Protein AF-A0A267MHF3-F1 (afdb_monomer_lite)

Foldseek 3Di:
DDDDDDDDDDDDDDDPDPDDDDDDDDDDDPQPPQPDDPVCLLPDDDDDDPLLAADDDDDDPCCLVPVPPCLQDQDPSSLSVSLNPLVNVLVVDDQDPVRLCNLVSLLVNLVSCLLVVVLSSNLNSLVCSLPDDQQTFHHWDQDPNDTDTHRCHVHPSSLQSLLSNLQSCLSSPNLVVSVVSVVVDDPQPPQARQLVSLLSNLLSCVSNVNNVSSLVSLVCSLQLVSHVPRQLLVSLLSLLSQLLSCLQVLNLVSLCVSLVVLVVCHLQHPDCSNPPPVCCDDDDSVLQSSLQSNLSNQLSVLSNVQSVCVVVVLFQAQAQFAFDKFKDWGQARSRWIKIKIFGDDPSGTQWIAIDTDPDSSSALSNLRHPQGVVCRVVVGSSDDGRPPHSSNNSSRSSGSSVRSSVRHD

Radius of gyration: 23.29 Å; chains: 1; bounding box: 78×60×59 Å

Secondary structure (DSSP, 8-state):
--------------------------S-------SS-HHHHHTS--PPPGGG-------SHHHHT--S-STT--SHHHHHHHHHHHHHHHHT--SSSS-TTHHHHHHHHHHHHHHHT-HHHHHHHHHHHHT--TTSEEEEEEETTEEEEEE-TT-HHHHHHHHHHHHHHHHTT-HHHHHHHHHHS-TTTSS---HHHHHHHHHHHHHHT-HHHHHHHHHHHH-GGGGTTS-THHHHHHHHHHHHHHHHHT-HHHHHHHHHHHHHH-TT---TTTS-HHHHSTTHHHHHHHHHHHHHHHHHHHHHHHHHHHHTT----SSSBPSEEEEEEEE-GGG-EEEEEEEEETTEEEEEEEEESS--IIIIIHHHHHHHHHHHHHTSS--PPPTT-HHHHHHHHHHHHHHHHHHB-

pLDDT: mean 81.65, std 19.68, range [23.03, 98.81]

InterPro domains:
  IPR007329 FMN-binding [PF04205] (337-404)
  IPR007329 FMN-binding [SM00900] (332-407)

Sequence (409 aa):
MFNKKLNLAILICIIAIGMLTGCSTNENASQEVAELTFEEWANQELVWPEWAEPIQVEINEETRKGPTSVRKTFDIETARENIAKIRYLVENSEDTDEYPYHNIWKSNLGNGLLKLGENHLAYHYLNEIVNLSPDANYGTEKVDGKRVIEPIGETLAQKIAHGRMLKAIAKAGYGDEVMSRYEEYDYETNGEVFSWQLTSAAWAMGLIGEEEEAYKLFEYGISPENFNDLKPWQASSNVLAASSYAYAKGDYDKVFDFTEKLILEGIDSTNPAYFLDNDLKSGRKAKYFNRHWKSCYQLAEGFRELATKAKNGEIATFTDLKDGVYTSSNTGYMLTPIDVTVTVKDGKVIDIKATQEEPREDRSGTALESLPPRIVEAQSLDVDVISSATISSESIKMGVAKALLQAKK

Structure (mmCIF, N/CA/C/O backbone):
data_AF-A0A267MHF3-F1
#
_entry.id   AF-A0A267MHF3-F1
#
loop_
_atom_site.group_PDB
_atom_site.id
_atom_site.type_symbol
_atom_site.label_atom_id
_atom_site.label_alt_id
_atom_site.label_comp_id
_atom_site.label_asym_id
_atom_site.label_entity_id
_atom_site.label_seq_id
_atom_site.pdbx_PDB_ins_code
_atom_site.Cartn_x
_atom_site.Cartn_y
_atom_site.Cartn_z
_atom_site.occupancy
_atom_site.B_iso_or_equiv
_atom_site.auth_seq_id
_atom_site.auth_comp_id
_atom_site.auth_asym_id
_atom_site.auth_atom_id
_atom_site.pdbx_PDB_model_num
ATOM 1 N N . MET A 1 1 ? -55.450 -20.402 -29.317 1.00 30.12 1 MET A N 1
ATOM 2 C CA . MET A 1 1 ? -55.246 -21.781 -29.822 1.00 30.12 1 MET A CA 1
ATOM 3 C C . MET A 1 1 ? -53.748 -22.062 -29.744 1.00 30.12 1 MET A C 1
ATOM 5 O O . MET A 1 1 ? -53.019 -21.503 -30.538 1.00 30.12 1 MET A O 1
ATOM 9 N N . PHE A 1 2 ? -53.203 -22.502 -28.609 1.00 26.27 2 PHE A N 1
ATOM 10 C CA . PHE A 1 2 ? -53.031 -23.894 -28.154 1.00 26.27 2 PHE A CA 1
ATOM 11 C C . PHE A 1 2 ? -52.318 -24.852 -29.135 1.00 26.27 2 PHE A C 1
ATOM 13 O O . PHE A 1 2 ? -52.888 -25.181 -30.170 1.00 26.27 2 PHE A O 1
ATOM 20 N N . ASN A 1 3 ? -51.194 -25.410 -28.634 1.00 30.84 3 ASN A N 1
ATOM 21 C CA . ASN A 1 3 ? -50.566 -26.726 -28.906 1.00 30.84 3 ASN A CA 1
ATOM 22 C C . ASN A 1 3 ? -49.685 -26.880 -30.176 1.00 30.84 3 ASN A C 1
ATOM 24 O O . ASN A 1 3 ? -50.096 -26.460 -31.242 1.00 30.84 3 ASN A O 1
ATOM 28 N N . LYS A 1 4 ? -48.520 -27.565 -30.188 1.00 31.50 4 LYS A N 1
ATOM 29 C CA . LYS A 1 4 ? -47.735 -28.332 -29.182 1.00 31.50 4 LYS A CA 1
ATOM 30 C C . LYS A 1 4 ? -46.445 -28.901 -29.844 1.00 31.50 4 LYS A C 1
ATOM 32 O O . LYS A 1 4 ? -46.484 -29.161 -31.040 1.00 31.50 4 LYS A O 1
ATOM 37 N N . LYS A 1 5 ? -45.457 -29.284 -29.005 1.00 30.44 5 LYS A N 1
ATOM 38 C CA . LYS A 1 5 ? -44.277 -30.189 -29.201 1.00 30.44 5 LYS A CA 1
ATOM 39 C C . LYS A 1 5 ? -43.003 -29.534 -29.776 1.00 30.44 5 LYS A C 1
ATOM 41 O O . LYS A 1 5 ? -43.052 -29.027 -30.882 1.00 30.44 5 LYS A O 1
ATOM 46 N N . LEU A 1 6 ? -41.879 -29.381 -29.058 1.00 29.09 6 LEU A N 1
ATOM 47 C CA . LEU A 1 6 ? -41.041 -30.262 -28.200 1.00 29.09 6 LEU A CA 1
ATOM 48 C C . LEU A 1 6 ? -40.090 -31.188 -28.995 1.00 29.09 6 LEU A C 1
ATOM 50 O O . LEU A 1 6 ? -40.560 -32.135 -29.615 1.00 29.09 6 LEU A O 1
ATOM 54 N N . ASN A 1 7 ? -38.785 -30.879 -28.910 1.00 27.05 7 ASN A N 1
ATOM 55 C CA . ASN A 1 7 ? -37.564 -31.724 -28.908 1.00 27.05 7 ASN A CA 1
ATOM 56 C C . ASN A 1 7 ? -36.390 -30.724 -28.750 1.00 27.05 7 ASN A C 1
ATOM 58 O O . ASN A 1 7 ? -36.204 -29.902 -29.637 1.00 27.05 7 ASN A O 1
ATOM 62 N N . LEU A 1 8 ? -35.743 -30.495 -27.601 1.00 26.64 8 LEU A N 1
ATOM 63 C CA . LEU A 1 8 ? -34.918 -31.331 -26.708 1.00 26.64 8 LEU A CA 1
ATOM 64 C C . LEU A 1 8 ? -33.638 -31.906 -27.357 1.00 26.64 8 LEU A C 1
ATOM 66 O O . LEU A 1 8 ? -33.663 -32.994 -27.919 1.00 26.64 8 LEU A O 1
ATOM 70 N N . ALA A 1 9 ? -32.531 -31.174 -27.195 1.00 26.75 9 ALA A N 1
ATOM 71 C CA . ALA A 1 9 ? -31.139 -31.645 -27.115 1.00 26.75 9 ALA A CA 1
ATOM 72 C C . ALA A 1 9 ? -30.344 -30.522 -26.404 1.00 26.75 9 ALA A C 1
ATOM 74 O O . ALA A 1 9 ? -30.114 -29.471 -26.985 1.00 26.75 9 ALA A O 1
ATOM 75 N N . ILE A 1 10 ? -30.305 -30.498 -25.067 1.00 27.66 10 ILE A N 1
ATOM 76 C CA . ILE A 1 10 ? -29.185 -30.951 -24.218 1.00 27.66 10 ILE A CA 1
ATOM 77 C C . ILE A 1 10 ? -27.818 -30.484 -24.748 1.00 27.66 10 ILE A C 1
ATOM 79 O O . ILE A 1 10 ? -27.161 -31.199 -25.495 1.00 27.66 10 ILE A O 1
ATOM 83 N N . LEU A 1 11 ? -27.374 -29.314 -24.285 1.00 23.03 11 LEU A N 1
ATOM 84 C CA . LEU A 1 11 ? -25.957 -29.020 -24.087 1.00 23.03 11 LEU A CA 1
ATOM 85 C C . LEU A 1 11 ? -25.832 -28.348 -22.714 1.00 23.03 11 LEU A C 1
ATOM 87 O O . LEU A 1 11 ? -26.321 -27.243 -22.494 1.00 23.03 11 LEU A O 1
ATOM 91 N N . ILE A 1 12 ? -25.289 -29.102 -21.763 1.00 24.34 12 ILE A N 1
ATOM 92 C CA . ILE A 1 12 ? -25.024 -28.676 -20.392 1.00 24.34 12 ILE A CA 1
ATOM 93 C C . ILE A 1 12 ? -23.687 -27.931 -20.429 1.00 24.34 12 ILE A C 1
ATOM 95 O O . ILE A 1 12 ? -22.644 -28.566 -20.542 1.00 24.34 12 ILE A O 1
ATOM 99 N N . CYS A 1 13 ? -23.716 -26.602 -20.350 1.00 24.28 13 CYS A N 1
ATOM 100 C CA . CYS A 1 13 ? -22.560 -25.811 -19.936 1.00 24.28 13 CYS A CA 1
ATOM 101 C C . CYS A 1 13 ? -22.790 -25.416 -18.479 1.00 24.28 13 CYS A C 1
ATOM 103 O O . CYS A 1 13 ? -23.760 -24.735 -18.145 1.00 24.28 13 CYS A O 1
ATOM 105 N N . ILE A 1 14 ? -21.929 -25.942 -17.615 1.00 24.00 14 ILE A N 1
ATOM 106 C CA . ILE A 1 14 ? -21.915 -25.723 -16.173 1.00 24.00 14 ILE A CA 1
ATOM 107 C C . ILE A 1 14 ? -21.556 -24.253 -15.933 1.00 24.00 14 ILE A C 1
ATOM 109 O O . ILE A 1 14 ? -20.414 -23.853 -16.115 1.00 24.00 14 ILE A O 1
ATOM 113 N N . ILE A 1 15 ? -22.545 -23.453 -15.539 1.00 25.27 15 ILE A N 1
ATOM 114 C CA . ILE A 1 15 ? -22.332 -22.157 -14.895 1.00 25.27 15 ILE A CA 1
ATOM 115 C C . ILE A 1 15 ? -22.383 -22.448 -13.395 1.00 25.27 15 ILE A C 1
ATOM 117 O O . ILE A 1 15 ? -23.463 -22.641 -12.833 1.00 25.27 15 ILE A O 1
ATOM 121 N N . ALA A 1 16 ? -21.221 -22.550 -12.754 1.00 23.12 16 ALA A N 1
ATOM 122 C CA . ALA A 1 16 ? -21.142 -22.638 -11.302 1.00 23.12 16 ALA A CA 1
ATOM 123 C C . ALA A 1 16 ? -21.382 -21.240 -10.714 1.00 23.12 16 ALA A C 1
ATOM 125 O O . ALA A 1 16 ? -20.486 -20.408 -10.618 1.00 23.12 16 ALA A O 1
ATOM 126 N N . ILE A 1 17 ? -22.641 -20.984 -10.360 1.00 28.22 17 ILE A N 1
ATOM 127 C CA . ILE A 1 17 ? -23.065 -19.883 -9.497 1.00 28.22 17 ILE A CA 1
ATOM 128 C C . ILE A 1 17 ? -22.712 -20.279 -8.061 1.00 28.22 17 ILE A C 1
ATOM 130 O O . ILE A 1 17 ? -23.364 -21.144 -7.476 1.00 28.22 17 ILE A O 1
ATOM 134 N N . GLY A 1 18 ? -21.694 -19.644 -7.487 1.00 23.89 18 GLY A N 1
ATOM 135 C CA . GLY A 1 18 ? -21.387 -19.723 -6.061 1.00 23.89 18 GLY A CA 1
ATOM 136 C C . GLY A 1 18 ? -22.209 -18.712 -5.262 1.00 23.89 18 GLY A C 1
ATOM 137 O O . GLY A 1 18 ? -21.706 -17.664 -4.883 1.00 23.89 18 GLY A O 1
ATOM 138 N N . MET A 1 19 ? -23.481 -19.016 -5.001 1.00 25.23 19 MET A N 1
ATOM 139 C CA . MET A 1 19 ? -24.211 -18.457 -3.858 1.00 25.23 19 MET A CA 1
ATOM 140 C C . MET A 1 19 ? -24.587 -19.614 -2.944 1.00 25.23 19 MET A C 1
ATOM 142 O O . MET A 1 19 ? -25.552 -20.318 -3.228 1.00 25.23 19 MET A O 1
ATOM 146 N N . LEU A 1 20 ? -23.874 -19.779 -1.831 1.00 24.81 20 LEU A N 1
ATOM 147 C CA . LEU A 1 20 ? -24.412 -20.450 -0.653 1.00 24.81 20 LEU A CA 1
ATOM 148 C C . LEU A 1 20 ? -23.956 -19.723 0.611 1.00 24.81 20 LEU A C 1
ATOM 150 O O . LEU A 1 20 ? -22.779 -19.537 0.891 1.00 24.81 20 LEU A O 1
ATOM 154 N N . THR A 1 21 ? -24.969 -19.298 1.348 1.00 29.02 21 THR A N 1
ATOM 155 C CA . THR A 1 21 ? -24.954 -18.733 2.688 1.00 29.02 21 THR A CA 1
ATOM 156 C C . THR A 1 21 ? -24.289 -19.663 3.701 1.00 29.02 21 THR A C 1
ATOM 158 O O . THR A 1 21 ? -24.695 -20.819 3.825 1.00 29.02 21 THR A O 1
ATOM 161 N N . GLY A 1 22 ? -23.389 -19.117 4.515 1.00 23.22 22 GLY A N 1
ATOM 162 C CA . GLY A 1 22 ? -22.941 -19.721 5.765 1.00 23.22 22 GLY A CA 1
ATOM 163 C C . GLY A 1 22 ? -22.568 -18.629 6.761 1.00 23.22 22 GLY A C 1
ATOM 164 O O . GLY A 1 22 ? -21.593 -17.915 6.565 1.00 23.22 22 GLY A O 1
ATOM 165 N N . CYS A 1 23 ? -23.362 -18.466 7.820 1.00 27.72 23 CYS A N 1
ATOM 166 C CA . CYS A 1 23 ? -22.888 -17.808 9.032 1.00 27.72 23 CYS A CA 1
ATOM 167 C C . CYS A 1 23 ? -21.760 -18.665 9.620 1.00 27.72 23 CYS A C 1
ATOM 169 O O . CYS A 1 23 ? -22.025 -19.801 10.009 1.00 27.72 23 CYS A O 1
ATOM 171 N N . SER A 1 24 ? -20.556 -18.121 9.768 1.00 26.78 24 SER A N 1
ATOM 172 C CA . SER A 1 24 ? -19.597 -18.633 10.744 1.00 26.78 24 SER A CA 1
ATOM 173 C C . SER A 1 24 ? -18.863 -17.479 11.409 1.00 26.78 24 SER A C 1
ATOM 175 O O . SER A 1 24 ? -18.454 -16.504 10.786 1.00 26.78 24 SER A O 1
ATOM 177 N N . THR A 1 25 ? -18.807 -17.591 12.724 1.00 28.62 25 THR A N 1
ATOM 178 C CA . THR A 1 25 ? -18.132 -16.727 13.679 1.00 28.62 25 THR A CA 1
ATOM 179 C C . THR A 1 25 ? -16.628 -16.680 13.427 1.00 28.62 25 THR A C 1
ATOM 181 O O . THR A 1 25 ? -16.039 -17.693 13.063 1.00 28.62 25 THR A O 1
ATOM 184 N N . ASN A 1 26 ? -16.037 -15.507 13.665 1.00 37.19 26 ASN A N 1
ATOM 185 C CA . ASN A 1 26 ? -14.597 -15.276 13.775 1.00 37.19 26 ASN A CA 1
ATOM 186 C C . ASN A 1 26 ? -13.894 -16.383 14.569 1.00 37.19 26 ASN A C 1
ATOM 188 O O . ASN A 1 26 ? -14.204 -16.555 15.744 1.00 37.19 26 ASN A O 1
ATOM 192 N N . GLU A 1 27 ? -12.921 -17.034 13.935 1.00 27.86 27 GLU A N 1
ATOM 193 C CA . GLU A 1 27 ? -11.703 -17.589 14.533 1.00 27.86 27 GLU A CA 1
ATOM 194 C C . GLU A 1 27 ? -10.780 -18.005 13.376 1.00 27.86 27 GLU A C 1
ATOM 196 O O . GLU A 1 27 ? -11.045 -18.998 12.713 1.00 27.86 27 GLU A O 1
ATOM 201 N N . ASN A 1 28 ? -9.733 -17.205 13.140 1.00 32.00 28 ASN A N 1
ATOM 202 C CA . ASN A 1 28 ? -8.648 -17.388 12.168 1.00 32.00 28 ASN A CA 1
ATOM 203 C C . ASN A 1 28 ? -9.058 -17.574 10.697 1.00 32.00 28 ASN A C 1
ATOM 205 O O . ASN A 1 28 ? -9.836 -18.446 10.330 1.00 32.00 28 ASN A O 1
ATOM 209 N N . ALA A 1 29 ? -8.458 -16.771 9.817 1.00 32.97 29 ALA A N 1
ATOM 210 C CA . ALA A 1 29 ? -8.438 -17.051 8.389 1.00 32.97 29 ALA A CA 1
ATOM 211 C C . ALA A 1 29 ? -7.761 -18.414 8.173 1.00 32.97 29 ALA A C 1
ATOM 213 O O . ALA A 1 29 ? -6.539 -18.513 8.097 1.00 32.97 29 ALA A O 1
ATOM 214 N N . SER A 1 30 ? -8.549 -19.487 8.135 1.00 32.16 30 SER A N 1
ATOM 215 C CA . SER A 1 30 ? -8.098 -20.765 7.618 1.00 32.16 30 SER A CA 1
ATOM 216 C C . SER A 1 30 ? -7.802 -20.536 6.143 1.00 32.16 30 SER A C 1
ATOM 218 O O . SER A 1 30 ? -8.735 -20.343 5.361 1.00 32.16 30 SER A O 1
ATOM 220 N N . GLN A 1 31 ? -6.516 -20.487 5.791 1.00 39.75 31 GLN A N 1
ATOM 221 C CA . GLN A 1 31 ? -6.056 -20.587 4.411 1.00 39.75 31 GLN A CA 1
ATOM 222 C C . GLN A 1 31 ? -6.831 -21.733 3.751 1.00 39.75 31 GLN A C 1
ATOM 224 O O . GLN A 1 31 ? -6.763 -22.873 4.218 1.00 39.75 31 GLN A O 1
ATOM 229 N N . GLU A 1 32 ? -7.611 -21.437 2.710 1.00 41.88 32 GLU A N 1
ATOM 230 C CA . GLU A 1 32 ? -8.016 -22.485 1.779 1.00 41.88 32 GLU A CA 1
ATOM 231 C C . GLU A 1 32 ? -6.718 -23.126 1.291 1.00 41.88 32 GLU A C 1
ATOM 233 O O . GLU A 1 32 ? -5.857 -22.450 0.728 1.00 41.88 32 GLU A O 1
ATOM 238 N N . VAL A 1 33 ? -6.528 -24.406 1.617 1.00 47.50 33 VAL A N 1
ATOM 239 C CA . VAL A 1 33 ? -5.357 -25.167 1.186 1.00 47.50 33 VAL A CA 1
ATOM 240 C C . VAL A 1 33 ? -5.344 -25.103 -0.334 1.00 47.50 33 VAL A C 1
ATOM 242 O O . VAL A 1 33 ? -6.306 -25.548 -0.960 1.00 47.50 33 VAL A O 1
ATOM 245 N N . ALA A 1 34 ? -4.294 -24.519 -0.913 1.00 58.88 34 ALA A N 1
ATOM 246 C CA . ALA A 1 34 ? -4.142 -24.453 -2.357 1.00 58.88 34 ALA A CA 1
ATOM 247 C C . ALA A 1 34 ? -4.320 -25.865 -2.938 1.00 58.88 34 ALA A C 1
ATOM 249 O O . ALA A 1 34 ? -3.623 -26.800 -2.542 1.00 58.88 34 ALA A O 1
ATOM 250 N N . GLU A 1 35 ? -5.294 -26.040 -3.836 1.00 69.88 35 GLU A N 1
ATOM 251 C CA . GLU A 1 35 ? -5.614 -27.357 -4.412 1.00 69.88 35 GLU A CA 1
ATOM 252 C C . GLU A 1 35 ? -4.479 -27.904 -5.300 1.00 69.88 35 GLU A C 1
ATOM 254 O O . GLU A 1 35 ? -4.467 -29.089 -5.632 1.00 69.88 35 GLU A O 1
ATOM 259 N N . LEU A 1 36 ? -3.527 -27.044 -5.668 1.00 86.81 36 LEU A N 1
ATOM 260 C CA . LEU A 1 36 ? -2.373 -27.323 -6.514 1.00 86.81 36 LEU A CA 1
ATOM 261 C C . LEU A 1 36 ? -1.080 -27.101 -5.732 1.00 86.81 36 LEU A C 1
ATOM 263 O O . LEU A 1 36 ? -1.018 -26.272 -4.825 1.00 86.81 36 LEU A O 1
ATOM 267 N N . THR A 1 37 ? -0.016 -27.795 -6.126 1.00 93.31 37 THR A N 1
ATOM 268 C CA . THR A 1 37 ? 1.342 -27.387 -5.751 1.00 93.31 37 THR A CA 1
ATOM 269 C C . THR A 1 37 ? 1.688 -26.040 -6.391 1.00 93.31 37 THR A C 1
ATOM 271 O O . THR A 1 37 ? 1.112 -25.649 -7.409 1.00 93.31 37 THR A O 1
ATOM 274 N N . PHE A 1 38 ? 2.674 -25.334 -5.829 1.00 93.88 38 PHE A N 1
ATOM 275 C CA . PHE A 1 38 ? 3.150 -24.085 -6.424 1.00 93.88 38 PHE A CA 1
ATOM 276 C C . PHE A 1 38 ? 3.623 -24.279 -7.873 1.00 93.88 38 PHE A C 1
ATOM 278 O O . PHE A 1 38 ? 3.293 -23.470 -8.733 1.00 93.88 38 PHE A O 1
ATOM 285 N N . GLU A 1 39 ? 4.349 -25.365 -8.157 1.00 94.50 39 GLU A N 1
ATOM 286 C CA . GLU A 1 39 ? 4.832 -25.668 -9.507 1.00 94.50 39 GLU A CA 1
ATOM 287 C C . GLU A 1 39 ? 3.674 -25.902 -10.484 1.00 94.50 39 GLU A C 1
ATOM 289 O O . GLU A 1 39 ? 3.705 -25.402 -11.608 1.00 94.50 39 GLU A O 1
ATOM 294 N N . GLU A 1 40 ? 2.625 -26.613 -10.065 1.00 94.62 40 GLU A N 1
ATOM 295 C CA . GLU A 1 40 ? 1.432 -26.804 -10.892 1.00 94.62 40 GLU A CA 1
ATOM 296 C C . GLU A 1 40 ? 0.715 -25.481 -11.157 1.00 94.62 40 GLU A C 1
ATOM 298 O O . GLU A 1 40 ? 0.350 -25.223 -12.300 1.00 94.62 40 GLU A O 1
ATOM 303 N N . TRP A 1 41 ? 0.552 -24.636 -10.134 1.00 94.56 41 TRP A N 1
ATOM 304 C CA . TRP A 1 41 ? -0.070 -23.316 -10.257 1.00 94.56 41 TRP A CA 1
ATOM 305 C C . TRP A 1 41 ? 0.723 -22.365 -11.152 1.00 94.56 41 TRP A C 1
ATOM 307 O O . TRP A 1 41 ? 0.158 -21.759 -12.056 1.00 94.56 41 TRP A O 1
ATOM 317 N N . ALA A 1 42 ? 2.035 -22.271 -10.938 1.00 95.06 42 ALA A N 1
ATOM 318 C CA . ALA A 1 42 ? 2.932 -21.392 -11.681 1.00 95.06 42 ALA A CA 1
ATOM 319 C C . ALA A 1 42 ? 2.999 -21.731 -13.180 1.00 95.06 42 ALA A C 1
ATOM 321 O O . ALA A 1 42 ? 3.293 -20.855 -13.993 1.00 95.06 42 ALA A O 1
ATOM 322 N N . ASN A 1 43 ? 2.737 -22.994 -13.536 1.00 94.62 43 ASN A N 1
ATOM 323 C CA . ASN A 1 43 ? 2.769 -23.500 -14.907 1.00 94.62 43 ASN A CA 1
ATOM 324 C C . ASN A 1 43 ? 1.376 -23.647 -15.545 1.00 94.62 43 ASN A C 1
ATOM 326 O O . ASN A 1 43 ? 1.266 -24.210 -16.639 1.00 94.62 43 ASN A O 1
ATOM 330 N N . GLN A 1 44 ? 0.304 -23.179 -14.895 1.00 94.19 44 GLN A N 1
ATOM 331 C CA 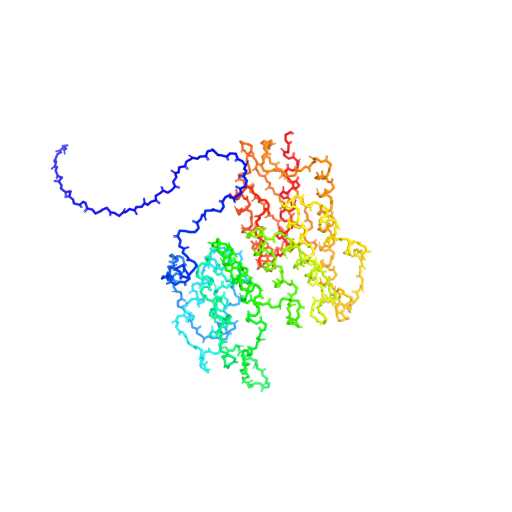. GLN A 1 44 ? -1.025 -23.209 -15.506 1.00 94.19 44 GLN A CA 1
ATOM 332 C C . GLN A 1 44 ? -1.084 -22.324 -16.754 1.00 94.19 44 GLN A C 1
ATOM 334 O O . GLN A 1 44 ? -0.374 -21.328 -16.888 1.00 94.19 44 GLN A O 1
ATOM 339 N N . GLU A 1 45 ? -1.995 -22.663 -17.667 1.00 94.81 45 GLU A N 1
ATOM 340 C CA . GLU A 1 45 ? -2.296 -21.798 -18.802 1.00 94.81 45 GLU A CA 1
ATOM 341 C C . GLU A 1 45 ? -2.772 -20.420 -18.315 1.00 94.81 45 GLU A C 1
ATOM 343 O O . GLU A 1 45 ? -3.557 -20.298 -17.369 1.00 94.81 45 GLU A O 1
ATOM 348 N N . LEU A 1 46 ? -2.286 -19.365 -18.970 1.00 94.56 46 LEU A N 1
ATOM 349 C CA . LEU A 1 46 ? -2.657 -17.995 -18.643 1.00 94.56 46 LEU A CA 1
ATOM 350 C C . LEU A 1 46 ? -4.084 -17.714 -19.118 1.00 94.56 46 LEU A C 1
ATOM 352 O O . LEU A 1 46 ? -4.325 -17.420 -20.289 1.00 94.56 46 LEU A O 1
ATOM 356 N N . VAL A 1 47 ? -5.036 -17.776 -18.191 1.00 93.88 47 VAL A N 1
ATOM 357 C CA . VAL A 1 47 ? -6.430 -17.415 -18.455 1.00 93.88 47 VAL A CA 1
ATOM 358 C C . VAL A 1 47 ? -6.607 -15.915 -18.261 1.00 93.88 47 VAL A C 1
ATOM 360 O O . VAL A 1 47 ? -6.459 -15.395 -17.156 1.00 93.88 47 VAL A O 1
ATOM 363 N N . TRP A 1 48 ? -6.945 -15.219 -19.342 1.00 95.56 48 TRP A N 1
ATOM 364 C CA . TRP A 1 48 ? -7.216 -13.788 -19.311 1.00 95.56 48 TRP A CA 1
ATOM 365 C C . TRP A 1 48 ? -8.699 -13.499 -19.088 1.00 95.56 48 TRP A C 1
ATOM 367 O O . TRP A 1 48 ? -9.546 -14.148 -19.704 1.00 95.56 48 TRP A O 1
ATOM 377 N N . PRO A 1 49 ? -9.041 -12.503 -18.256 1.00 93.44 49 PRO A N 1
ATOM 378 C CA . PRO A 1 49 ? -10.422 -12.071 -18.120 1.00 93.44 49 PRO A CA 1
ATOM 379 C C . PRO A 1 49 ? -10.892 -11.333 -19.382 1.00 93.44 49 PRO A C 1
ATOM 381 O O . PRO A 1 49 ? -10.105 -10.650 -20.036 1.00 93.44 49 PRO A O 1
ATOM 384 N N . GLU A 1 50 ? -12.196 -11.390 -19.677 1.00 93.56 50 GLU A N 1
ATOM 385 C CA . GLU A 1 50 ? -12.793 -10.767 -20.878 1.00 93.56 50 GLU A CA 1
ATOM 386 C C . GLU A 1 50 ? -12.479 -9.266 -21.005 1.00 93.56 50 GLU A C 1
ATOM 388 O O . GLU A 1 50 ? -12.335 -8.734 -22.101 1.00 93.56 50 GLU A O 1
ATOM 393 N N . TRP A 1 51 ? -12.341 -8.556 -19.881 1.00 91.12 51 TRP A N 1
ATOM 394 C CA . TRP A 1 51 ? -12.022 -7.127 -19.897 1.00 91.12 51 TRP A CA 1
ATOM 395 C C . TRP A 1 51 ? -10.597 -6.828 -20.384 1.00 91.12 51 TRP A C 1
ATOM 397 O O . TRP A 1 51 ? -10.300 -5.682 -20.719 1.00 91.12 51 TRP A O 1
ATOM 407 N N . ALA A 1 52 ? -9.716 -7.830 -20.390 1.00 92.44 52 ALA A N 1
ATOM 408 C CA . ALA A 1 52 ? -8.310 -7.713 -20.755 1.00 92.44 52 ALA A CA 1
ATOM 409 C C . ALA A 1 52 ? -8.026 -8.181 -22.189 1.00 92.44 52 ALA A C 1
ATOM 411 O O . ALA A 1 52 ? -6.866 -8.443 -22.517 1.00 92.44 52 ALA A O 1
ATOM 412 N N . GLU A 1 53 ? -9.048 -8.313 -23.038 1.00 94.25 53 GLU A N 1
ATOM 413 C CA . GLU A 1 53 ? -8.865 -8.552 -24.474 1.00 94.25 53 GLU A CA 1
ATOM 414 C C . GLU A 1 53 ? -7.923 -7.496 -25.088 1.00 94.25 53 GLU A C 1
ATOM 416 O O . GLU A 1 53 ? -8.121 -6.304 -24.836 1.00 94.25 53 GLU A O 1
ATOM 421 N N . PRO A 1 54 ? -6.886 -7.881 -25.863 1.00 93.00 54 PRO A N 1
ATOM 422 C CA . PRO A 1 54 ? -5.868 -6.943 -26.330 1.00 93.00 54 PRO A CA 1
ATOM 423 C C . PRO A 1 54 ? -6.450 -5.794 -27.164 1.00 93.00 54 PRO A C 1
ATOM 425 O O . PRO A 1 54 ? -7.120 -6.008 -28.175 1.00 93.00 54 PRO A O 1
ATOM 428 N N . ILE A 1 55 ? -6.128 -4.553 -26.786 1.00 91.50 55 ILE A N 1
ATOM 429 C CA . ILE A 1 55 ? -6.505 -3.359 -27.554 1.00 91.50 55 ILE A CA 1
ATOM 430 C C . ILE A 1 55 ? -5.322 -2.944 -28.419 1.00 91.50 55 ILE A C 1
ATOM 432 O O . ILE A 1 55 ? -4.289 -2.505 -27.909 1.00 91.50 55 ILE A O 1
ATOM 436 N N . GLN A 1 56 ? -5.498 -3.046 -29.736 1.00 91.56 56 GLN A N 1
ATOM 437 C CA . GLN A 1 56 ? -4.489 -2.649 -30.709 1.00 91.56 56 GLN A CA 1
ATOM 438 C C . GLN A 1 56 ? -4.096 -1.176 -30.547 1.00 91.56 56 GLN A C 1
ATOM 440 O O . GLN A 1 56 ? -4.943 -0.281 -30.542 1.00 91.56 56 GLN A O 1
ATOM 445 N N . VAL A 1 57 ? -2.788 -0.928 -30.467 1.00 87.12 57 VAL A N 1
ATOM 446 C CA . VAL A 1 57 ? -2.203 0.414 -30.379 1.00 87.12 57 VAL A CA 1
ATOM 447 C C . VAL A 1 57 ? -0.958 0.534 -31.253 1.00 87.12 57 VAL A C 1
ATOM 449 O O . VAL A 1 57 ? -0.215 -0.427 -31.441 1.00 87.12 57 VAL A O 1
ATOM 452 N N . GLU A 1 58 ? -0.710 1.733 -31.778 1.00 83.44 58 GLU A N 1
ATOM 453 C CA . GLU A 1 58 ? 0.522 2.034 -32.510 1.00 83.44 58 GLU A CA 1
ATOM 454 C C . GLU A 1 58 ? 1.688 2.335 -31.557 1.00 83.44 58 GLU A C 1
ATOM 456 O O . GLU A 1 58 ? 1.523 2.959 -30.503 1.00 83.44 58 GLU A O 1
ATOM 461 N N . ILE A 1 59 ? 2.899 1.941 -31.955 1.00 77.06 59 ILE A N 1
ATOM 462 C CA . ILE A 1 59 ? 4.125 2.203 -31.194 1.00 77.06 59 ILE A CA 1
ATOM 463 C C . ILE A 1 59 ? 4.681 3.580 -31.584 1.00 77.06 59 ILE A C 1
ATOM 465 O O . ILE A 1 59 ? 5.354 3.744 -32.600 1.00 77.06 59 ILE A O 1
ATOM 469 N N . ASN A 1 60 ? 4.415 4.583 -30.750 1.00 74.50 60 ASN A N 1
ATOM 470 C CA . ASN A 1 60 ? 4.804 5.985 -30.921 1.00 74.50 60 ASN A CA 1
ATOM 471 C C . ASN A 1 60 ? 5.502 6.510 -29.646 1.00 74.50 60 ASN A C 1
ATOM 473 O O . ASN A 1 60 ? 5.708 5.752 -28.706 1.00 74.50 60 ASN A O 1
ATOM 477 N N . GLU A 1 61 ? 5.922 7.781 -29.577 1.00 66.81 61 GLU A N 1
ATOM 478 C CA . GLU A 1 61 ? 6.626 8.297 -28.379 1.00 66.81 61 GLU A CA 1
ATOM 479 C C . GLU A 1 61 ? 5.812 8.199 -27.073 1.00 66.81 61 GLU A C 1
ATOM 481 O O . GLU A 1 61 ? 6.408 8.118 -25.997 1.00 66.81 61 GLU A O 1
ATOM 486 N N . GLU A 1 62 ? 4.481 8.193 -27.152 1.00 67.69 62 GLU A N 1
ATOM 487 C CA . GLU A 1 62 ? 3.593 8.073 -25.997 1.00 67.69 62 GLU A CA 1
ATOM 488 C C . GLU A 1 62 ? 3.537 6.631 -25.489 1.00 67.69 62 GLU A C 1
ATOM 490 O O . GLU A 1 62 ? 3.806 6.392 -24.314 1.00 67.69 62 GLU A O 1
ATOM 495 N N . THR A 1 63 ? 3.296 5.659 -26.372 1.00 68.00 63 THR A N 1
ATOM 496 C CA . THR A 1 63 ? 3.259 4.229 -26.014 1.00 68.00 63 THR A CA 1
ATOM 497 C C . THR A 1 63 ? 4.656 3.658 -25.735 1.00 68.00 63 THR A C 1
ATOM 499 O O . THR A 1 63 ? 4.805 2.766 -24.896 1.00 68.00 63 THR A O 1
ATOM 502 N N . ARG A 1 64 ? 5.713 4.228 -26.339 1.00 67.25 64 ARG A N 1
ATOM 503 C CA . ARG A 1 64 ? 7.132 3.898 -26.083 1.00 67.25 64 ARG A CA 1
ATOM 504 C C . ARG A 1 64 ? 7.576 4.174 -24.658 1.00 67.25 64 ARG A C 1
ATOM 506 O O . ARG A 1 64 ? 8.306 3.375 -24.099 1.00 67.25 64 ARG A O 1
ATOM 513 N N . LYS A 1 65 ? 7.093 5.232 -24.004 1.00 60.44 65 LYS A N 1
ATOM 514 C CA . LYS A 1 65 ? 7.380 5.471 -22.571 1.00 60.44 65 LYS A CA 1
ATOM 515 C C . LYS A 1 65 ? 6.654 4.480 -21.641 1.00 60.44 65 LYS A C 1
ATOM 517 O O . LYS A 1 65 ? 6.572 4.703 -20.432 1.00 60.44 65 LYS A O 1
ATOM 522 N N . GLY A 1 66 ? 6.107 3.410 -22.217 1.00 58.22 66 GLY A N 1
ATOM 523 C CA . GLY A 1 66 ? 4.944 2.706 -21.722 1.00 58.22 66 GLY A CA 1
ATOM 524 C C . GLY A 1 66 ? 3.701 3.574 -21.861 1.00 58.22 66 GLY A C 1
ATOM 525 O O . GLY A 1 66 ? 3.793 4.801 -21.771 1.00 58.22 66 GLY A O 1
ATOM 526 N N . PRO A 1 67 ? 2.507 2.982 -21.967 1.00 53.50 67 PRO A N 1
ATOM 527 C CA . PRO A 1 67 ? 1.358 3.648 -21.383 1.00 53.50 67 PRO A CA 1
ATOM 528 C C . PRO A 1 67 ? 1.757 3.944 -19.935 1.00 53.50 67 PRO A C 1
ATOM 530 O O . PRO A 1 67 ? 1.897 3.059 -19.092 1.00 53.50 67 PRO A O 1
ATOM 533 N N . THR A 1 68 ? 2.040 5.212 -19.646 1.00 48.72 68 THR A N 1
ATOM 534 C CA . THR A 1 68 ? 2.418 5.684 -18.306 1.00 48.72 68 THR A CA 1
ATOM 535 C C . THR A 1 68 ? 1.267 5.521 -17.288 1.00 48.72 68 THR A C 1
ATOM 537 O O . THR A 1 68 ? 1.285 6.124 -16.219 1.00 48.72 68 THR A O 1
ATOM 540 N N . SER A 1 69 ? 0.278 4.685 -17.604 1.00 54.38 69 SER A N 1
ATOM 541 C CA . SER A 1 69 ? -1.129 4.717 -17.240 1.00 54.38 69 SER A CA 1
ATOM 542 C C . SER A 1 69 ? -1.627 3.353 -16.754 1.00 54.38 69 SER A C 1
ATOM 544 O O . SER A 1 69 ? -2.672 2.878 -17.146 1.00 54.38 69 SER A O 1
ATOM 546 N N . VAL A 1 70 ? -0.943 2.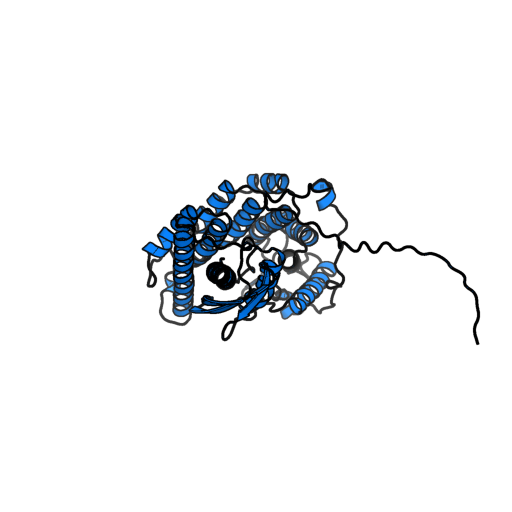730 -15.798 1.00 51.69 70 VAL A N 1
ATOM 547 C CA . VAL A 1 70 ? -1.684 1.968 -14.760 1.00 51.69 70 VAL A CA 1
ATOM 548 C C . VAL A 1 70 ? -1.481 2.604 -13.391 1.00 51.69 70 VAL A C 1
ATOM 550 O O . VAL A 1 70 ? -2.401 2.706 -12.576 1.00 51.69 70 VAL A O 1
ATOM 553 N N . ARG A 1 71 ? -0.273 3.137 -13.164 1.00 47.28 71 ARG A N 1
ATOM 554 C CA . ARG A 1 71 ? -0.001 4.053 -12.052 1.00 47.28 71 ARG A CA 1
ATOM 555 C C . ARG A 1 71 ? -0.772 5.363 -12.167 1.00 47.28 71 ARG A C 1
ATOM 557 O O . ARG A 1 71 ? -1.048 5.939 -11.130 1.00 47.28 71 ARG A O 1
ATOM 564 N N . LYS A 1 72 ? -1.076 5.828 -13.386 1.00 50.84 72 LYS A N 1
ATOM 565 C CA . LYS A 1 72 ? -1.780 7.096 -13.615 1.00 50.84 72 LYS A CA 1
ATOM 566 C C . LYS A 1 72 ? -3.290 6.971 -13.772 1.00 50.84 72 LYS A C 1
ATOM 568 O O . LYS A 1 72 ? -3.902 7.889 -14.289 1.00 50.84 72 LYS A O 1
ATOM 573 N N . THR A 1 73 ? -3.866 5.834 -13.413 1.00 55.09 73 THR A N 1
ATOM 574 C CA . THR A 1 73 ? -5.208 5.504 -13.883 1.00 55.09 73 THR A CA 1
ATOM 575 C C . THR A 1 73 ? -6.216 5.538 -12.764 1.00 55.09 73 THR A C 1
ATOM 577 O O . THR A 1 73 ? -5.996 4.941 -11.709 1.00 55.09 73 THR A O 1
ATOM 580 N N . PHE A 1 74 ? -7.261 6.308 -13.034 1.00 55.50 74 PHE A N 1
ATOM 581 C CA . PHE A 1 74 ? -8.102 6.996 -12.069 1.00 55.50 74 PHE A CA 1
ATOM 582 C C . PHE A 1 74 ? -9.246 6.116 -11.588 1.00 55.50 74 PHE A C 1
ATOM 584 O O . PHE A 1 74 ? -9.482 6.050 -10.388 1.00 55.50 74 PHE A O 1
ATOM 591 N N . ASP A 1 75 ? -9.798 5.341 -12.513 1.00 67.00 75 ASP A N 1
ATOM 592 C CA . ASP A 1 75 ? -10.902 4.417 -12.319 1.00 67.00 75 ASP A CA 1
ATOM 593 C C . ASP A 1 75 ? -10.548 3.009 -12.839 1.00 67.00 75 ASP A C 1
ATOM 595 O O . ASP A 1 75 ? -9.548 2.786 -13.539 1.00 67.00 75 ASP A O 1
ATOM 599 N N . ILE A 1 76 ? -11.377 2.030 -12.474 1.00 71.06 76 ILE A N 1
ATOM 600 C CA . ILE A 1 76 ? -11.157 0.627 -12.832 1.00 71.06 76 ILE A CA 1
ATOM 601 C C . ILE A 1 76 ? -11.306 0.363 -14.337 1.00 71.06 76 ILE A C 1
ATOM 603 O O . ILE A 1 76 ? -10.598 -0.497 -14.856 1.00 71.06 76 ILE A O 1
ATOM 607 N N . GLU A 1 77 ? -12.169 1.085 -15.056 1.00 78.75 77 GLU A N 1
ATOM 608 C CA . GLU A 1 77 ? -12.399 0.870 -16.492 1.00 78.75 77 GLU A CA 1
ATOM 609 C C . GLU A 1 77 ? -11.185 1.323 -17.294 1.00 78.75 77 GLU A C 1
ATOM 611 O O . GLU A 1 77 ? -10.618 0.543 -18.059 1.00 78.75 77 GLU A O 1
ATOM 616 N N . THR A 1 78 ? -10.695 2.530 -17.025 1.00 77.62 78 THR A N 1
ATOM 617 C CA . THR A 1 78 ? -9.474 3.036 -17.641 1.00 77.62 78 THR A CA 1
ATOM 618 C C . THR A 1 78 ? -8.282 2.153 -17.251 1.00 77.62 78 THR A C 1
ATOM 620 O O . THR A 1 78 ? -7.365 1.951 -18.052 1.00 77.62 78 THR A O 1
ATOM 623 N N . ALA A 1 79 ? -8.239 1.601 -16.026 1.00 77.00 79 ALA A N 1
ATOM 624 C CA . ALA A 1 79 ? -7.143 0.719 -15.604 1.00 77.00 79 ALA A CA 1
ATOM 625 C C . ALA A 1 79 ? -7.137 -0.570 -16.430 1.00 77.00 79 ALA A C 1
ATOM 627 O O . ALA A 1 79 ? -6.084 -0.969 -16.929 1.00 77.00 79 ALA A O 1
ATOM 628 N N . ARG A 1 80 ? -8.317 -1.162 -16.628 1.00 85.62 80 ARG A N 1
ATOM 629 C CA . ARG A 1 80 ? -8.532 -2.328 -17.488 1.00 85.62 80 ARG A CA 1
ATOM 630 C C . ARG A 1 80 ? -8.177 -2.036 -18.945 1.00 85.62 80 ARG A C 1
ATOM 632 O O . ARG A 1 80 ? -7.419 -2.794 -19.542 1.00 85.62 80 ARG A O 1
ATOM 639 N N . GLU A 1 81 ? -8.613 -0.898 -19.481 1.00 85.81 81 GLU A N 1
ATOM 640 C CA . GLU A 1 81 ? -8.289 -0.475 -20.848 1.00 85.81 81 GLU A CA 1
ATOM 641 C C . GLU A 1 81 ? -6.773 -0.329 -21.050 1.00 85.81 81 GLU A C 1
ATOM 643 O O . GLU A 1 81 ? -6.210 -0.778 -22.048 1.00 85.81 81 GLU A O 1
ATOM 648 N N . ASN A 1 82 ? -6.071 0.269 -20.087 1.00 84.69 82 ASN A N 1
ATOM 649 C CA . ASN A 1 82 ? -4.622 0.401 -20.174 1.00 84.69 82 ASN A CA 1
ATOM 650 C C . ASN A 1 82 ? -3.902 -0.942 -20.083 1.00 84.69 82 ASN A C 1
ATOM 652 O O . ASN A 1 82 ? -2.930 -1.142 -20.806 1.00 84.69 82 ASN A O 1
ATOM 656 N N . ILE A 1 83 ? -4.368 -1.864 -19.239 1.00 88.88 83 ILE A N 1
ATOM 657 C CA . ILE A 1 83 ? -3.842 -3.233 -19.205 1.00 88.88 83 ILE A CA 1
ATOM 658 C C . ILE A 1 83 ? -4.017 -3.905 -20.563 1.00 88.88 83 ILE A C 1
ATOM 660 O O . ILE A 1 83 ? -3.049 -4.451 -21.078 1.00 88.88 83 ILE A O 1
ATOM 664 N N . ALA A 1 84 ? -5.194 -3.800 -21.177 1.00 91.31 84 ALA A N 1
ATOM 665 C CA . ALA A 1 84 ? -5.460 -4.355 -22.500 1.00 91.31 84 ALA A CA 1
ATOM 666 C C . ALA A 1 84 ? -4.533 -3.775 -23.591 1.00 91.31 84 ALA A C 1
ATOM 668 O O . ALA A 1 84 ? -4.043 -4.509 -24.451 1.00 91.31 84 ALA A O 1
ATOM 669 N N . LYS A 1 85 ? -4.221 -2.472 -23.530 1.00 90.06 85 LYS A N 1
ATOM 670 C CA . LYS A 1 85 ? -3.233 -1.829 -24.421 1.00 90.06 85 LYS A CA 1
ATOM 671 C C . LYS A 1 85 ? -1.802 -2.308 -24.153 1.00 90.06 85 LYS A C 1
ATOM 673 O O . LYS A 1 85 ? -1.053 -2.552 -25.095 1.00 90.06 85 LYS A O 1
ATOM 678 N N . ILE A 1 86 ? -1.402 -2.440 -22.883 1.00 90.25 86 ILE A N 1
ATOM 679 C CA . ILE A 1 86 ? -0.074 -2.967 -22.512 1.00 90.25 86 ILE A CA 1
ATOM 680 C C . ILE A 1 86 ? 0.068 -4.410 -22.974 1.00 90.25 86 ILE A C 1
ATOM 682 O O . ILE A 1 86 ? 1.096 -4.762 -23.541 1.00 90.25 86 ILE A O 1
ATOM 686 N N . ARG A 1 87 ? -0.957 -5.231 -22.741 1.00 93.25 87 ARG A N 1
ATOM 687 C CA . ARG A 1 87 ? -1.002 -6.626 -23.162 1.00 93.25 87 ARG A CA 1
ATOM 688 C C . ARG A 1 87 ? -0.761 -6.738 -24.661 1.00 93.25 87 ARG A C 1
ATOM 690 O O . ARG A 1 87 ? 0.142 -7.464 -25.053 1.00 93.25 87 ARG A O 1
ATOM 697 N N . TYR A 1 88 ? -1.469 -5.947 -25.473 1.00 92.62 88 TYR A N 1
ATOM 698 C CA . TYR A 1 88 ? -1.229 -5.900 -26.916 1.00 92.62 88 TYR A CA 1
ATOM 699 C C . TYR A 1 88 ? 0.241 -5.607 -27.245 1.00 92.62 88 TYR A C 1
ATOM 701 O O . TYR A 1 88 ? 0.835 -6.314 -28.054 1.00 92.62 88 TYR A O 1
ATOM 709 N N . LEU A 1 89 ? 0.844 -4.599 -26.603 1.00 90.44 89 LEU A N 1
ATOM 710 C CA . LEU A 1 89 ? 2.256 -4.267 -26.815 1.00 90.44 89 LEU A CA 1
ATOM 711 C C . LEU A 1 89 ? 3.183 -5.430 -26.443 1.00 90.44 89 LEU A C 1
ATOM 713 O O . LEU A 1 89 ? 4.110 -5.711 -27.192 1.00 90.44 89 LEU A O 1
ATOM 717 N N . VAL A 1 90 ? 2.948 -6.106 -25.316 1.00 92.31 90 VAL A N 1
ATOM 718 C CA . VAL A 1 90 ? 3.772 -7.236 -24.853 1.00 92.31 90 VAL A CA 1
ATOM 719 C C . VAL A 1 90 ? 3.615 -8.456 -25.762 1.00 92.31 90 VAL A C 1
ATOM 721 O O . VAL A 1 90 ? 4.616 -9.062 -26.114 1.00 92.31 90 VAL A O 1
ATOM 724 N N . GLU A 1 91 ? 2.395 -8.790 -26.186 1.00 93.06 91 GLU A N 1
ATOM 725 C CA . GLU A 1 91 ? 2.120 -9.954 -27.046 1.00 93.06 91 GLU A CA 1
ATOM 726 C C . GLU A 1 91 ? 2.546 -9.744 -28.510 1.00 93.06 91 GLU A C 1
ATOM 728 O O . GLU A 1 91 ? 2.726 -10.714 -29.241 1.00 93.06 91 GLU A O 1
ATOM 733 N N . ASN A 1 92 ? 2.711 -8.491 -28.951 1.00 91.88 92 ASN A N 1
ATOM 734 C CA . ASN A 1 92 ? 3.079 -8.137 -30.329 1.00 91.88 92 ASN A CA 1
ATOM 735 C C . ASN A 1 92 ? 4.464 -7.472 -30.430 1.00 91.88 92 ASN A C 1
ATOM 737 O O . ASN A 1 92 ? 4.746 -6.764 -31.398 1.00 91.88 92 ASN A O 1
ATOM 741 N N . SER A 1 93 ? 5.328 -7.660 -29.431 1.00 88.94 93 SER A N 1
ATOM 742 C CA . SER A 1 93 ? 6.729 -7.230 -29.471 1.00 88.94 93 SER A CA 1
ATOM 743 C C . SER A 1 93 ? 7.629 -8.230 -28.754 1.00 88.94 93 SER A C 1
ATOM 745 O O . SER A 1 93 ? 7.161 -9.050 -27.973 1.00 88.94 93 SER A O 1
ATOM 747 N N . GLU A 1 94 ? 8.935 -8.120 -28.977 1.00 88.81 94 GLU A N 1
ATOM 748 C CA . GLU A 1 94 ? 9.960 -8.921 -28.303 1.00 88.81 94 GLU A CA 1
ATOM 749 C C . GLU A 1 94 ? 11.116 -8.020 -27.867 1.00 88.81 94 GLU A C 1
ATOM 751 O O . GLU A 1 94 ? 11.322 -6.951 -28.447 1.00 8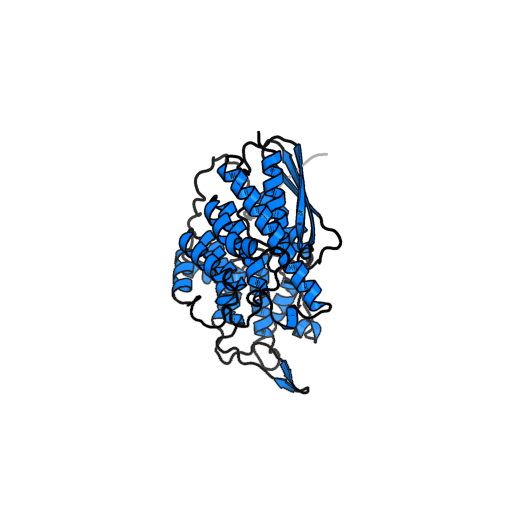8.81 94 GLU A O 1
ATOM 756 N N . ASP A 1 95 ? 11.889 -8.452 -26.867 1.00 85.88 95 ASP A N 1
ATOM 757 C CA . ASP A 1 95 ? 13.078 -7.731 -26.409 1.00 85.88 95 ASP A CA 1
ATOM 758 C C . ASP A 1 95 ? 14.143 -7.649 -27.517 1.00 85.88 95 ASP A C 1
ATOM 760 O O . ASP A 1 95 ? 14.927 -8.567 -27.748 1.00 85.88 95 ASP A O 1
ATOM 764 N N . THR A 1 96 ? 14.132 -6.533 -28.240 1.00 82.00 96 THR A N 1
ATOM 765 C CA . THR A 1 96 ? 14.956 -6.280 -29.422 1.00 82.00 96 THR A CA 1
ATOM 766 C C . THR A 1 96 ? 15.313 -4.799 -29.504 1.00 82.00 96 THR A C 1
ATOM 768 O O . THR A 1 96 ? 14.661 -3.941 -28.901 1.00 82.00 96 THR A O 1
ATOM 771 N N . ASP A 1 97 ? 16.294 -4.455 -30.340 1.00 75.38 97 ASP A N 1
ATOM 772 C CA . ASP A 1 97 ? 16.628 -3.056 -30.627 1.00 75.38 97 ASP A CA 1
ATOM 773 C C . ASP A 1 97 ? 15.444 -2.264 -31.215 1.00 75.38 97 ASP A C 1
ATOM 775 O O . ASP A 1 97 ? 15.349 -1.044 -31.015 1.00 75.38 97 ASP A O 1
ATOM 779 N N . GLU A 1 98 ? 14.522 -2.940 -31.906 1.00 77.38 98 GLU A N 1
ATOM 780 C CA . GLU A 1 98 ? 13.282 -2.358 -32.426 1.00 77.38 98 GLU A CA 1
ATOM 781 C C . GLU A 1 98 ? 12.310 -1.988 -31.292 1.00 77.38 98 GLU A C 1
ATOM 783 O O . GLU A 1 98 ? 11.717 -0.902 -31.315 1.00 77.38 98 GLU A O 1
ATOM 788 N N . TYR A 1 99 ? 12.236 -2.822 -30.248 1.00 79.75 99 TYR A N 1
ATOM 789 C CA . TYR A 1 99 ? 11.318 -2.692 -29.110 1.00 79.75 99 TYR A CA 1
ATOM 790 C C . TYR A 1 99 ? 12.040 -2.692 -27.742 1.00 79.75 99 TYR A C 1
ATOM 792 O O . TYR A 1 99 ? 11.753 -3.524 -26.881 1.00 79.75 99 TYR A O 1
ATOM 800 N N . PRO A 1 100 ? 12.896 -1.697 -27.439 1.00 77.19 100 PRO A N 1
ATOM 801 C CA . PRO A 1 100 ? 13.669 -1.645 -26.176 1.00 77.19 100 PRO A CA 1
ATOM 802 C C . PRO A 1 100 ? 12.840 -1.500 -24.902 1.00 77.19 100 PRO A C 1
ATOM 804 O O . PRO A 1 100 ? 13.365 -1.552 -23.791 1.00 77.19 100 PRO A O 1
ATOM 807 N N . TYR A 1 101 ? 11.558 -1.184 -25.052 1.00 81.19 101 TYR A N 1
ATOM 808 C CA . TYR A 1 101 ? 10.645 -0.961 -23.942 1.00 81.19 101 TYR A CA 1
ATOM 809 C C . TYR A 1 101 ? 9.829 -2.211 -23.619 1.00 81.19 101 TYR A C 1
ATOM 811 O O . TYR A 1 101 ? 9.022 -2.153 -22.696 1.00 81.19 101 TYR A O 1
ATOM 819 N N . HIS A 1 102 ? 10.039 -3.324 -24.335 1.00 87.75 102 HIS A N 1
ATOM 820 C CA . HIS A 1 102 ? 9.312 -4.578 -24.134 1.00 87.75 102 HIS A CA 1
ATOM 821 C C . HIS A 1 102 ? 9.306 -5.000 -22.657 1.00 87.75 102 HIS A C 1
ATOM 823 O O . HIS A 1 102 ? 8.243 -5.175 -22.061 1.00 87.75 102 HIS A O 1
ATOM 829 N N . ASN A 1 103 ? 10.476 -5.035 -22.014 1.00 88.12 103 ASN A N 1
ATOM 830 C CA . ASN A 1 103 ? 10.587 -5.410 -20.602 1.00 88.12 103 ASN A CA 1
ATOM 831 C C . ASN A 1 103 ? 9.981 -4.364 -19.644 1.00 88.12 103 ASN A C 1
ATOM 833 O O . ASN A 1 103 ? 9.468 -4.712 -18.579 1.00 88.12 103 ASN A O 1
ATOM 837 N N . ILE A 1 104 ? 9.936 -3.083 -20.029 1.00 84.62 104 ILE A N 1
ATOM 838 C CA . ILE A 1 104 ? 9.209 -2.052 -19.268 1.00 84.62 104 ILE A CA 1
ATOM 839 C C . ILE A 1 104 ? 7.697 -2.274 -19.367 1.00 84.62 104 ILE A C 1
ATOM 841 O O . ILE A 1 104 ? 6.992 -2.169 -18.361 1.00 84.62 104 ILE A O 1
ATOM 845 N N . TRP A 1 105 ? 7.182 -2.573 -20.561 1.00 88.06 105 TRP A N 1
ATOM 846 C CA . TRP A 1 105 ? 5.769 -2.885 -20.771 1.00 88.06 105 TRP A CA 1
ATOM 847 C C . TRP A 1 105 ? 5.367 -4.127 -19.986 1.00 88.06 105 TRP A C 1
ATOM 849 O O . TRP A 1 105 ? 4.393 -4.074 -19.241 1.00 88.06 105 TRP A O 1
ATOM 859 N N . LYS A 1 106 ? 6.176 -5.183 -20.056 1.00 90.94 106 LYS A N 1
ATOM 860 C CA . LYS A 1 106 ? 6.000 -6.427 -19.307 1.00 90.94 106 LYS A CA 1
ATOM 861 C C . LYS A 1 106 ? 5.984 -6.204 -17.792 1.00 90.94 106 LYS A C 1
ATOM 863 O O . LYS A 1 106 ? 5.048 -6.627 -17.116 1.00 90.94 106 LYS A O 1
ATOM 868 N N . SER A 1 107 ? 6.942 -5.441 -17.261 1.00 88.38 107 SER A N 1
ATOM 869 C CA . SER A 1 107 ? 6.942 -5.051 -15.846 1.00 88.38 107 SER A CA 1
ATOM 870 C C . SER A 1 107 ? 5.665 -4.290 -15.478 1.00 88.38 107 SER A C 1
ATOM 872 O O . SER A 1 107 ? 4.992 -4.617 -14.500 1.00 88.38 107 SER A O 1
ATOM 874 N N . ASN A 1 108 ? 5.271 -3.294 -16.276 1.00 86.44 108 ASN A N 1
ATOM 875 C CA . ASN A 1 108 ? 4.044 -2.529 -16.042 1.00 86.44 108 ASN A CA 1
ATOM 876 C C . ASN A 1 108 ? 2.775 -3.391 -16.111 1.00 86.44 108 ASN A C 1
ATOM 878 O O . ASN A 1 108 ? 1.861 -3.147 -15.321 1.00 86.44 108 ASN A O 1
ATOM 882 N N . LEU A 1 109 ? 2.739 -4.394 -16.992 1.00 90.56 109 LEU A N 1
ATOM 883 C CA . LEU A 1 109 ? 1.650 -5.359 -17.109 1.00 90.56 109 LEU A CA 1
ATOM 884 C C . LEU A 1 109 ? 1.490 -6.143 -15.809 1.00 90.56 109 LEU A C 1
ATOM 886 O O . LEU A 1 109 ? 0.444 -6.047 -15.171 1.00 90.56 109 LEU A O 1
ATOM 890 N N . GLY A 1 110 ? 2.553 -6.816 -15.355 1.00 91.50 110 GLY A N 1
ATOM 891 C CA . GLY A 1 110 ? 2.531 -7.597 -14.115 1.00 91.50 110 GLY A CA 1
ATOM 892 C C . GLY A 1 110 ? 2.168 -6.751 -12.890 1.00 91.50 110 GLY A C 1
ATOM 893 O O . GLY A 1 110 ? 1.332 -7.128 -12.071 1.00 91.50 110 GLY A O 1
ATOM 894 N N . ASN A 1 111 ? 2.710 -5.533 -12.809 1.00 86.31 111 ASN A N 1
ATOM 895 C CA . ASN A 1 111 ? 2.395 -4.584 -11.739 1.00 86.31 111 ASN A CA 1
ATOM 896 C C . ASN A 1 111 ? 0.920 -4.166 -11.716 1.00 86.31 111 ASN A C 1
ATOM 898 O O . ASN A 1 111 ? 0.333 -3.968 -10.650 1.00 86.31 111 ASN A O 1
ATOM 902 N N . GLY A 1 112 ? 0.347 -3.941 -12.894 1.00 83.94 112 GLY A N 1
ATOM 903 C CA . GLY A 1 112 ? -1.025 -3.493 -13.027 1.00 83.94 112 GLY A CA 1
ATOM 904 C C . GLY A 1 112 ? -2.039 -4.618 -12.813 1.00 83.94 112 GLY A C 1
ATOM 905 O O . GLY A 1 112 ? -3.046 -4.396 -12.146 1.00 83.94 112 GLY A O 1
ATOM 906 N N . LEU A 1 113 ? -1.720 -5.830 -13.267 1.00 89.25 113 LEU A N 1
ATOM 907 C CA . LEU A 1 113 ? -2.471 -7.050 -12.968 1.00 89.25 113 LEU A CA 1
ATOM 908 C C . LEU A 1 113 ? -2.535 -7.307 -11.459 1.00 89.25 113 LEU A C 1
ATOM 910 O O . LEU A 1 113 ? -3.623 -7.487 -10.916 1.00 89.25 113 LEU A O 1
ATOM 914 N N . LEU A 1 114 ? -1.403 -7.176 -10.754 1.00 86.50 114 LEU A N 1
ATOM 915 C CA . LEU A 1 114 ? -1.363 -7.304 -9.293 1.00 86.50 114 LEU A CA 1
ATOM 916 C C . LEU A 1 114 ? -2.286 -6.288 -8.603 1.00 86.50 114 LEU A C 1
ATOM 918 O O . LEU A 1 114 ? -2.977 -6.617 -7.641 1.00 86.50 114 LEU A O 1
ATOM 922 N N . LYS A 1 115 ? -2.327 -5.043 -9.101 1.00 79.75 115 LYS A N 1
ATOM 923 C CA . LYS A 1 115 ? -3.202 -3.985 -8.564 1.00 79.75 115 LYS A CA 1
ATOM 924 C C . LYS A 1 115 ? -4.687 -4.337 -8.718 1.00 79.75 115 LYS A C 1
ATOM 926 O O . LYS A 1 115 ? -5.475 -3.943 -7.853 1.00 79.75 115 LYS A O 1
ATOM 931 N N . LEU A 1 116 ? -5.052 -5.045 -9.788 1.00 79.81 116 LEU A N 1
ATOM 932 C CA . LEU A 1 116 ? -6.420 -5.479 -10.088 1.00 79.81 116 LEU A CA 1
ATOM 933 C C . LEU A 1 116 ? -6.783 -6.846 -9.483 1.00 79.81 116 LEU A C 1
ATOM 935 O O . LEU A 1 116 ? -7.936 -7.243 -9.585 1.00 79.81 116 LEU A O 1
ATOM 939 N N . GLY A 1 117 ? -5.846 -7.515 -8.801 1.00 81.81 117 GLY A N 1
ATOM 940 C CA . GLY A 1 117 ? -6.078 -8.808 -8.145 1.00 81.81 117 GLY A CA 1
ATOM 941 C C . GLY A 1 117 ? -5.842 -10.028 -9.038 1.00 81.81 117 GLY A C 1
ATOM 942 O O . GLY A 1 117 ? -6.079 -11.149 -8.600 1.00 81.81 117 GLY A O 1
ATOM 943 N N . GLU A 1 118 ? -5.327 -9.834 -10.253 1.00 90.69 118 GLU A N 1
ATOM 944 C CA . GLU A 1 118 ? -5.024 -10.907 -11.205 1.00 90.69 118 GLU A CA 1
ATOM 945 C C . GLU A 1 118 ? -3.674 -11.567 -10.861 1.00 90.6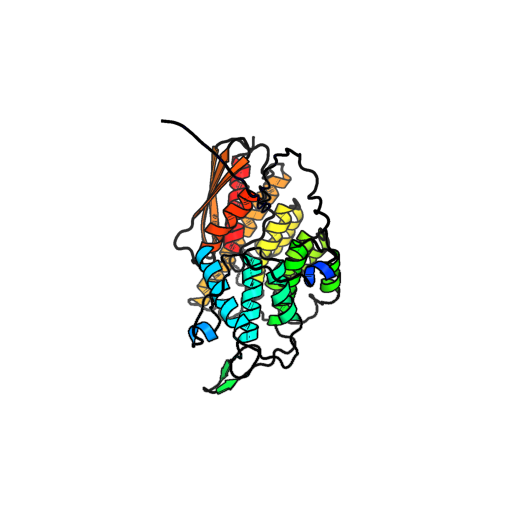9 118 GLU A C 1
ATOM 947 O O . GLU A 1 118 ? -2.673 -11.391 -11.557 1.00 90.69 118 GLU A O 1
ATOM 952 N N . ASN A 1 119 ? -3.617 -12.273 -9.725 1.00 92.31 119 ASN A N 1
ATOM 953 C CA . ASN A 1 119 ? -2.358 -12.692 -9.092 1.00 92.31 119 ASN A CA 1
ATOM 954 C C . ASN A 1 119 ? -1.535 -13.682 -9.933 1.00 92.31 119 ASN A C 1
ATOM 956 O O . ASN A 1 119 ? -0.316 -13.548 -9.974 1.00 92.31 119 ASN A O 1
ATOM 960 N N . HIS A 1 120 ? -2.169 -14.639 -10.624 1.00 95.06 120 HIS A N 1
ATOM 961 C CA . HIS A 1 120 ? -1.455 -15.613 -11.464 1.00 95.06 120 HIS A CA 1
ATOM 962 C C . HIS A 1 120 ? -0.803 -14.939 -12.684 1.00 95.06 120 HIS A C 1
ATOM 964 O O . HIS A 1 120 ? 0.401 -15.075 -12.902 1.00 95.06 120 HIS A O 1
ATOM 970 N N . LEU A 1 121 ? -1.559 -14.108 -13.413 1.00 96.50 121 LEU A N 1
ATOM 971 C CA . LEU A 1 121 ? -1.025 -13.309 -14.522 1.00 96.50 121 LEU A CA 1
ATOM 972 C C . LEU A 1 121 ? 0.070 -12.343 -14.038 1.00 96.50 121 LEU A C 1
ATOM 974 O O . LEU A 1 121 ? 1.097 -12.172 -14.694 1.00 96.50 121 LEU A O 1
ATOM 978 N N . ALA A 1 122 ? -0.127 -11.714 -12.875 1.00 95.00 122 ALA A N 1
ATOM 979 C CA . ALA A 1 122 ? 0.871 -10.840 -12.274 1.00 95.00 122 ALA A CA 1
ATOM 980 C C . ALA A 1 122 ? 2.168 -11.586 -11.946 1.00 95.00 122 ALA A C 1
ATOM 982 O O . ALA A 1 122 ? 3.243 -11.102 -12.295 1.00 95.00 122 ALA A O 1
ATOM 983 N N . TYR A 1 123 ? 2.066 -12.752 -11.301 1.00 96.56 123 TYR A N 1
ATOM 984 C CA . TYR A 1 123 ? 3.202 -13.616 -11.000 1.00 96.56 123 TYR A CA 1
ATOM 985 C C . TYR A 1 123 ? 3.976 -13.956 -12.270 1.00 96.56 123 TYR A C 1
ATOM 987 O O . TYR A 1 123 ? 5.175 -13.702 -12.303 1.00 96.56 123 TYR A O 1
ATOM 995 N N . HIS A 1 124 ? 3.297 -14.435 -13.316 1.00 97.19 124 HIS A N 1
ATOM 996 C CA . HIS A 1 124 ? 3.932 -14.828 -14.571 1.00 97.19 124 HIS A CA 1
ATOM 997 C C . HIS A 1 124 ? 4.835 -13.712 -15.123 1.00 97.19 124 HIS A C 1
ATOM 999 O O . HIS A 1 124 ? 6.047 -13.887 -15.251 1.00 97.19 124 HIS A O 1
ATOM 1005 N N . TYR A 1 125 ? 4.275 -12.519 -15.348 1.00 96.00 125 TYR A N 1
ATOM 1006 C CA . TYR A 1 125 ? 5.038 -11.412 -15.925 1.00 96.00 125 TYR A CA 1
ATOM 1007 C C . TYR A 1 125 ? 6.104 -10.844 -14.987 1.00 96.00 125 TYR A C 1
ATOM 1009 O O . TYR A 1 125 ? 7.165 -10.435 -15.450 1.00 96.00 125 TYR A O 1
ATOM 1017 N N . LEU A 1 126 ? 5.856 -10.794 -13.675 1.00 94.38 126 LEU A N 1
ATOM 1018 C CA . LEU A 1 126 ? 6.856 -10.312 -12.717 1.00 94.38 126 LEU A CA 1
ATOM 1019 C C . LEU A 1 126 ? 8.012 -11.305 -12.563 1.00 94.38 126 LEU A C 1
ATOM 1021 O O . LEU A 1 126 ? 9.159 -10.873 -12.479 1.00 94.38 126 LEU A O 1
ATOM 1025 N N . ASN A 1 127 ? 7.728 -12.607 -12.580 1.00 95.38 127 ASN A N 1
ATOM 1026 C CA . ASN A 1 127 ? 8.729 -13.666 -12.535 1.00 95.38 127 ASN A CA 1
ATOM 1027 C C . ASN A 1 127 ? 9.625 -13.635 -13.780 1.00 95.38 127 ASN A C 1
ATOM 1029 O O . ASN A 1 127 ? 10.837 -13.783 -13.654 1.00 95.38 127 ASN A O 1
ATOM 1033 N N . GLU A 1 128 ? 9.072 -13.362 -14.967 1.00 94.56 128 GLU A N 1
ATOM 1034 C CA . GLU A 1 128 ? 9.893 -13.135 -16.163 1.00 94.56 128 GLU A CA 1
ATOM 1035 C C . GLU A 1 128 ? 10.841 -11.943 -15.998 1.00 94.56 128 GLU A C 1
ATOM 1037 O O . GLU A 1 128 ? 12.000 -12.044 -16.382 1.00 94.56 128 GLU A O 1
ATOM 1042 N N . ILE A 1 129 ? 10.383 -10.836 -15.394 1.00 92.19 129 ILE A N 1
ATOM 1043 C CA . ILE A 1 129 ? 11.243 -9.671 -15.129 1.00 92.19 129 ILE A CA 1
ATOM 1044 C C . ILE A 1 129 ? 12.359 -10.009 -14.145 1.00 92.19 129 ILE A C 1
ATOM 1046 O O . ILE A 1 129 ? 13.502 -9.638 -14.396 1.00 92.19 129 ILE A O 1
ATOM 1050 N N . VAL A 1 130 ? 12.042 -10.700 -13.046 1.00 90.38 130 VAL A N 1
ATOM 1051 C CA . VAL A 1 130 ? 13.034 -11.130 -12.044 1.00 90.38 130 VAL A CA 1
ATOM 1052 C C . VAL A 1 130 ? 14.133 -11.974 -12.695 1.00 90.38 130 VAL A C 1
ATOM 1054 O O . VAL A 1 130 ? 15.305 -11.768 -12.398 1.00 90.38 130 VAL A O 1
ATOM 1057 N N . ASN A 1 131 ? 13.768 -12.843 -13.641 1.00 90.75 131 ASN A N 1
ATOM 1058 C CA . ASN A 1 131 ? 14.675 -13.780 -14.305 1.00 90.75 131 ASN A CA 1
ATOM 1059 C C . ASN A 1 131 ? 15.258 -13.273 -15.639 1.00 90.75 131 ASN A C 1
ATOM 1061 O O . ASN A 1 131 ? 15.793 -14.067 -16.416 1.00 90.75 131 ASN A O 1
ATOM 1065 N N . LEU A 1 132 ? 15.161 -11.972 -15.939 1.00 88.44 132 LEU A N 1
ATOM 1066 C CA . LEU A 1 132 ? 15.797 -11.411 -17.133 1.00 88.44 132 LEU A CA 1
ATOM 1067 C C . LEU A 1 132 ? 17.321 -11.604 -17.096 1.00 88.44 132 LEU A C 1
ATOM 1069 O O . LEU A 1 132 ? 17.970 -11.397 -16.072 1.00 88.44 132 LEU A O 1
ATOM 1073 N N . SER A 1 133 ? 17.889 -11.964 -18.250 1.00 85.62 133 SER A N 1
ATOM 1074 C CA . SER A 1 133 ? 19.342 -12.029 -18.443 1.00 85.62 133 SER A CA 1
ATOM 1075 C C . SER A 1 133 ? 19.982 -10.655 -18.187 1.00 85.62 133 SER A C 1
ATOM 1077 O O . SER A 1 133 ? 19.387 -9.659 -18.597 1.00 85.62 133 SER A O 1
ATOM 1079 N N . PRO A 1 134 ? 21.201 -10.565 -17.617 1.00 79.81 134 PRO A N 1
ATOM 1080 C CA . PRO A 1 134 ? 21.894 -9.288 -17.404 1.00 79.81 134 PRO A CA 1
ATOM 1081 C C . PRO A 1 134 ? 22.055 -8.415 -18.661 1.00 79.81 134 PRO A C 1
ATOM 1083 O O . PRO A 1 134 ? 22.138 -7.191 -18.548 1.00 79.81 134 PRO A O 1
ATOM 1086 N N . ASP A 1 135 ? 22.067 -9.038 -19.844 1.00 77.50 135 ASP A N 1
ATOM 1087 C CA . ASP A 1 135 ? 22.185 -8.375 -21.149 1.00 77.50 135 ASP A CA 1
ATOM 1088 C C . ASP A 1 135 ? 20.833 -7.924 -21.743 1.00 77.50 135 ASP A C 1
ATOM 1090 O O . ASP A 1 135 ? 20.804 -7.338 -22.824 1.00 77.50 135 ASP A O 1
ATOM 1094 N N . ALA A 1 136 ? 19.706 -8.208 -21.077 1.00 81.12 136 ALA A N 1
ATOM 1095 C CA . ALA A 1 136 ? 18.376 -7.831 -21.553 1.00 81.12 136 ALA A CA 1
ATOM 1096 C C . ALA A 1 136 ? 18.203 -6.306 -21.593 1.00 81.12 136 ALA A C 1
ATOM 1098 O O . ALA A 1 136 ? 18.716 -5.584 -20.729 1.00 81.12 136 ALA A O 1
ATOM 1099 N N . ASN A 1 137 ? 17.430 -5.805 -22.563 1.00 76.75 137 ASN A N 1
ATOM 1100 C CA . ASN A 1 137 ? 17.213 -4.366 -22.674 1.00 76.75 137 ASN A CA 1
ATOM 1101 C C . ASN A 1 137 ? 16.189 -3.921 -21.633 1.00 76.75 137 ASN A C 1
ATOM 1103 O O . ASN A 1 137 ? 15.062 -4.428 -21.591 1.00 76.75 137 ASN A O 1
ATOM 1107 N N . TYR A 1 138 ? 16.533 -2.918 -20.826 1.00 75.25 138 TYR A N 1
ATOM 1108 C CA . TYR A 1 138 ? 15.582 -2.328 -19.892 1.00 75.25 138 TYR A CA 1
ATOM 1109 C C . TYR A 1 138 ? 15.505 -0.812 -20.061 1.00 75.25 138 TYR A C 1
ATOM 1111 O O . TYR A 1 138 ? 16.024 -0.025 -19.277 1.00 75.25 138 TYR A O 1
ATOM 1119 N N . GLY A 1 139 ? 14.787 -0.391 -21.104 1.00 67.31 139 GLY A N 1
ATOM 1120 C CA . GLY A 1 139 ? 14.508 1.015 -21.361 1.00 67.31 139 GLY A CA 1
ATOM 1121 C C . GLY A 1 139 ? 15.566 1.738 -22.180 1.00 67.31 139 GLY A C 1
ATOM 1122 O O . GLY A 1 139 ? 16.435 1.149 -22.818 1.00 67.31 139 GLY A O 1
ATOM 1123 N N . THR A 1 140 ? 15.411 3.060 -22.240 1.00 63.41 140 THR A N 1
ATOM 1124 C CA . THR A 1 140 ? 16.296 3.931 -23.014 1.00 63.41 140 THR A CA 1
ATOM 1125 C C . THR A 1 140 ? 16.465 5.277 -22.329 1.00 63.41 140 THR A C 1
ATOM 1127 O O . THR A 1 140 ? 15.454 5.885 -21.958 1.00 63.41 140 THR A O 1
ATOM 1130 N N . GLU A 1 141 ? 17.673 5.829 -22.343 1.00 57.09 141 GLU A N 1
ATOM 1131 C CA . GLU A 1 141 ? 17.892 7.261 -22.136 1.00 57.09 141 GLU A CA 1
ATOM 1132 C C . GLU A 1 141 ? 18.306 7.928 -23.461 1.00 57.09 141 GLU A C 1
ATOM 1134 O O . GLU A 1 141 ? 18.996 7.336 -24.295 1.00 57.09 141 GLU A O 1
ATOM 1139 N N . LYS A 1 142 ? 17.842 9.161 -23.710 1.00 53.06 142 LYS A N 1
ATOM 1140 C CA . LYS A 1 142 ? 18.375 9.990 -24.803 1.00 53.06 142 LYS A CA 1
ATOM 1141 C C . LYS A 1 142 ? 19.496 10.849 -24.223 1.00 53.06 142 LYS A C 1
ATOM 1143 O O . LYS A 1 142 ? 19.208 11.872 -23.607 1.00 53.06 142 LYS A O 1
ATOM 1148 N N . VAL A 1 143 ? 20.747 10.474 -24.478 1.00 54.16 143 VAL A N 1
ATOM 1149 C CA . VAL A 1 143 ? 21.926 11.291 -24.155 1.00 54.16 143 VAL A CA 1
ATOM 1150 C C . VAL A 1 143 ? 22.403 11.953 -25.447 1.00 54.16 143 VAL A C 1
ATOM 1152 O O . VAL A 1 143 ? 22.696 11.274 -26.430 1.00 54.16 143 VAL A O 1
ATOM 1155 N N . ASP A 1 144 ? 22.388 13.288 -25.494 1.00 55.22 144 ASP A N 1
ATOM 1156 C CA . ASP A 1 144 ? 22.789 14.094 -26.663 1.00 55.22 144 ASP A CA 1
ATOM 1157 C C . ASP A 1 144 ? 22.106 13.696 -27.987 1.00 55.22 144 ASP A C 1
ATOM 1159 O O . ASP A 1 144 ? 22.701 13.690 -29.066 1.00 55.22 144 ASP A O 1
ATOM 1163 N N . GLY A 1 145 ? 20.824 13.325 -27.913 1.00 50.78 145 GLY A N 1
ATOM 1164 C CA . GLY A 1 145 ? 20.039 12.913 -29.080 1.00 50.78 145 GLY A CA 1
ATOM 1165 C C . GLY A 1 145 ? 20.347 11.502 -29.595 1.00 50.78 145 GLY A C 1
ATOM 1166 O O . GLY A 1 145 ? 19.714 11.071 -30.559 1.00 50.78 145 GLY A O 1
ATOM 1167 N N . LYS A 1 146 ? 21.254 10.759 -28.948 1.00 46.84 146 LYS A N 1
ATOM 1168 C CA . LYS A 1 146 ? 21.504 9.338 -29.207 1.00 46.84 146 LYS A CA 1
ATOM 1169 C C . LYS A 1 146 ? 20.817 8.481 -28.152 1.00 46.84 146 LYS A C 1
ATOM 1171 O O . LYS A 1 146 ? 20.776 8.821 -26.973 1.00 46.84 146 LYS A O 1
ATOM 1176 N N . ARG A 1 147 ? 20.244 7.370 -28.606 1.00 55.94 147 ARG A N 1
ATOM 1177 C CA . ARG A 1 147 ? 19.606 6.380 -27.743 1.00 55.94 147 ARG A CA 1
ATOM 1178 C C . ARG A 1 147 ? 20.696 5.555 -27.060 1.00 55.94 147 ARG A C 1
ATOM 1180 O O . ARG A 1 147 ? 21.495 4.929 -27.750 1.00 55.94 147 ARG A O 1
ATOM 1187 N N . VAL A 1 148 ? 20.704 5.570 -25.735 1.00 61.44 148 VAL A N 1
ATOM 1188 C CA . VAL A 1 148 ? 21.487 4.660 -24.900 1.00 61.44 148 VAL A CA 1
ATOM 1189 C C . VAL A 1 148 ? 20.524 3.598 -24.391 1.00 61.44 148 VAL A C 1
ATOM 1191 O O . VAL A 1 148 ? 19.463 3.928 -23.860 1.00 61.44 148 VAL A O 1
ATOM 1194 N N . ILE A 1 149 ? 20.856 2.338 -24.649 1.00 64.88 149 ILE A N 1
ATOM 1195 C CA . ILE A 1 149 ? 20.168 1.183 -24.082 1.00 64.88 149 ILE A CA 1
ATOM 1196 C C . ILE A 1 149 ? 20.919 0.837 -22.804 1.00 64.88 149 ILE A C 1
ATOM 1198 O O . ILE A 1 149 ? 22.135 0.646 -22.845 1.00 64.88 149 ILE A O 1
ATOM 1202 N N . GLU A 1 150 ? 20.207 0.804 -21.686 1.00 60.81 150 GLU A N 1
ATOM 1203 C CA . GLU A 1 150 ? 20.781 0.349 -20.427 1.00 60.81 150 GLU A CA 1
ATOM 1204 C C . GLU A 1 150 ? 20.579 -1.170 -20.337 1.00 60.81 150 GLU A C 1
ATOM 1206 O O . GLU A 1 150 ? 19.426 -1.622 -20.388 1.00 60.81 150 GLU A O 1
ATOM 1211 N N . PRO A 1 151 ? 21.661 -1.972 -20.260 1.00 60.78 151 PRO A N 1
ATOM 1212 C CA . PRO A 1 151 ? 21.525 -3.377 -19.904 1.00 60.78 151 PRO A CA 1
ATOM 1213 C C . PRO A 1 151 ? 20.915 -3.464 -18.507 1.00 60.78 151 PRO A C 1
ATOM 1215 O O . PRO A 1 151 ? 21.211 -2.639 -17.637 1.00 60.78 151 PRO A O 1
ATOM 1218 N N . ILE A 1 152 ? 20.053 -4.455 -18.295 1.00 56.25 152 ILE A N 1
ATOM 1219 C CA . ILE A 1 152 ? 19.310 -4.562 -17.043 1.00 56.25 152 ILE A CA 1
ATOM 1220 C C . ILE A 1 152 ? 20.210 -4.814 -15.822 1.00 56.25 152 ILE A C 1
ATOM 1222 O O . ILE A 1 152 ? 19.801 -4.459 -14.728 1.00 56.25 152 ILE A O 1
ATOM 1226 N N . GLY A 1 153 ? 21.410 -5.402 -15.952 1.00 56.28 153 GLY A N 1
ATOM 1227 C CA . GLY A 1 153 ? 22.258 -5.723 -14.785 1.00 56.28 153 GLY A CA 1
ATOM 1228 C C . GLY A 1 153 ? 21.479 -6.417 -13.647 1.00 56.28 153 GLY A C 1
ATOM 1229 O O . GLY A 1 153 ? 20.490 -7.084 -13.921 1.00 56.28 153 GLY A O 1
ATOM 1230 N N . GLU A 1 154 ? 21.871 -6.233 -12.378 1.00 55.75 154 GLU A N 1
ATOM 1231 C CA . GLU A 1 154 ? 20.941 -6.373 -11.237 1.00 55.75 154 GLU A CA 1
ATOM 1232 C C . GLU A 1 154 ? 20.233 -5.024 -11.011 1.00 55.75 154 GLU A C 1
ATOM 1234 O O . GLU A 1 154 ? 20.617 -4.226 -10.152 1.00 55.75 154 GLU A O 1
ATOM 1239 N N . THR A 1 155 ? 19.231 -4.693 -11.829 1.00 66.06 155 THR A N 1
ATOM 1240 C CA . THR A 1 155 ? 18.575 -3.374 -11.728 1.00 66.06 155 THR A CA 1
ATOM 1241 C C . THR A 1 155 ? 17.594 -3.290 -10.570 1.00 66.06 155 THR A C 1
ATOM 1243 O O . THR A 1 155 ? 16.900 -4.237 -10.195 1.00 66.06 155 THR A O 1
ATOM 1246 N N . LEU A 1 156 ? 17.361 -2.042 -10.162 1.00 70.12 156 LEU A N 1
ATOM 1247 C CA . LEU A 1 156 ? 16.138 -1.584 -9.513 1.00 70.12 156 LEU A CA 1
ATOM 1248 C C . LEU A 1 156 ? 14.851 -2.253 -10.052 1.00 70.12 156 LEU A C 1
ATOM 1250 O O . LEU A 1 156 ? 13.954 -2.556 -9.276 1.00 70.12 156 LEU A O 1
ATOM 1254 N N . ALA A 1 157 ? 14.720 -2.510 -11.354 1.00 75.94 157 ALA A N 1
ATOM 1255 C CA . ALA A 1 157 ? 13.517 -3.118 -11.916 1.00 75.94 157 ALA A CA 1
ATOM 1256 C C . ALA A 1 157 ? 13.272 -4.559 -11.455 1.00 75.94 157 ALA A C 1
ATOM 1258 O O . ALA A 1 157 ? 12.148 -4.870 -11.052 1.00 75.94 157 ALA A O 1
ATOM 1259 N N . GLN A 1 158 ? 14.306 -5.403 -11.463 1.00 81.94 158 GLN A N 1
ATOM 1260 C CA . GLN A 1 158 ? 14.241 -6.765 -10.927 1.00 81.94 158 GLN A CA 1
ATOM 1261 C C . GLN A 1 158 ? 13.935 -6.741 -9.431 1.00 81.94 158 GLN A C 1
ATOM 1263 O O . GLN A 1 158 ? 13.016 -7.424 -8.983 1.00 81.94 158 GLN A O 1
ATOM 1268 N N . LYS A 1 159 ? 14.595 -5.852 -8.675 1.00 79.19 159 LYS A N 1
ATOM 1269 C CA . LYS A 1 159 ? 14.330 -5.657 -7.239 1.00 79.19 159 LYS A CA 1
ATOM 1270 C C . LYS A 1 159 ? 12.867 -5.261 -6.976 1.00 79.19 159 LYS A C 1
ATOM 1272 O O . LYS A 1 159 ? 12.257 -5.672 -5.989 1.00 79.19 159 LYS A O 1
ATOM 1277 N N . ILE A 1 160 ? 12.268 -4.430 -7.837 1.00 79.69 160 ILE A N 1
ATOM 1278 C CA . ILE A 1 160 ? 10.855 -4.021 -7.724 1.00 79.69 160 ILE A CA 1
ATOM 1279 C C . ILE A 1 160 ? 9.925 -5.182 -8.055 1.00 79.69 160 ILE A C 1
ATOM 1281 O O . ILE A 1 160 ? 8.919 -5.374 -7.366 1.00 79.69 160 ILE A O 1
ATOM 1285 N N . ALA A 1 161 ? 10.236 -5.916 -9.123 1.00 87.19 161 ALA A N 1
ATOM 1286 C CA . ALA A 1 161 ? 9.459 -7.068 -9.541 1.00 87.19 161 ALA A CA 1
ATOM 1287 C C . ALA A 1 161 ? 9.473 -8.155 -8.462 1.00 87.19 161 ALA A C 1
ATOM 1289 O O . ALA A 1 161 ? 8.411 -8.688 -8.162 1.00 87.19 161 ALA A O 1
ATOM 1290 N N . HIS A 1 162 ? 10.612 -8.379 -7.797 1.00 89.00 162 HIS A N 1
ATOM 1291 C CA . HIS A 1 162 ? 10.766 -9.377 -6.740 1.00 89.00 162 HIS A CA 1
ATOM 1292 C C . HIS A 1 162 ? 9.763 -9.183 -5.594 1.00 89.00 162 HIS A C 1
ATOM 1294 O O . HIS A 1 162 ? 8.914 -10.039 -5.358 1.00 89.00 162 HIS A O 1
ATOM 1300 N N . GLY A 1 163 ? 9.753 -8.013 -4.942 1.00 87.06 163 GLY A N 1
ATOM 1301 C CA . GLY A 1 163 ? 8.821 -7.760 -3.831 1.00 87.06 163 GLY A CA 1
ATOM 1302 C C . GLY A 1 163 ? 7.338 -7.820 -4.234 1.00 87.06 163 GLY A C 1
ATOM 1303 O O . GLY A 1 163 ? 6.477 -8.155 -3.424 1.00 87.06 163 GLY A O 1
ATOM 1304 N N . ARG A 1 164 ? 7.013 -7.516 -5.496 1.00 88.88 164 ARG A N 1
ATOM 1305 C CA . ARG A 1 164 ? 5.640 -7.606 -6.023 1.00 88.88 164 ARG A CA 1
ATOM 1306 C C . ARG A 1 164 ? 5.254 -9.031 -6.403 1.00 88.88 164 ARG A C 1
ATOM 1308 O O . ARG A 1 164 ? 4.105 -9.412 -6.209 1.00 88.88 164 ARG A O 1
ATOM 1315 N N . MET A 1 165 ? 6.210 -9.807 -6.895 1.00 93.56 165 MET A N 1
ATOM 1316 C CA . MET A 1 165 ? 6.070 -11.230 -7.158 1.00 93.56 165 MET A CA 1
ATOM 1317 C C . MET A 1 165 ? 5.813 -11.985 -5.851 1.00 93.56 165 MET A C 1
ATOM 1319 O O . MET A 1 165 ? 4.836 -12.721 -5.795 1.00 93.56 165 MET A O 1
ATOM 1323 N N . LEU A 1 166 ? 6.576 -11.720 -4.778 1.00 93.25 166 LEU A N 1
ATOM 1324 C CA . LEU A 1 166 ? 6.300 -12.293 -3.449 1.00 93.25 166 LEU A CA 1
ATOM 1325 C C . LEU A 1 166 ? 4.859 -12.022 -3.008 1.00 93.25 166 LEU A C 1
ATOM 1327 O O . LEU A 1 166 ? 4.160 -12.917 -2.551 1.00 93.25 166 LEU A O 1
ATOM 1331 N N . LYS A 1 167 ? 4.370 -10.796 -3.218 1.00 91.00 167 LYS A N 1
ATOM 1332 C CA . LYS A 1 167 ? 2.985 -10.436 -2.900 1.00 91.00 167 LYS A CA 1
ATOM 1333 C C . LYS A 1 167 ? 1.956 -11.190 -3.748 1.00 91.00 167 LYS A C 1
ATOM 1335 O O . LYS A 1 167 ? 0.895 -11.526 -3.231 1.00 91.00 167 LYS A O 1
ATOM 1340 N N . ALA A 1 168 ? 2.241 -11.438 -5.027 1.00 92.69 168 ALA A N 1
ATOM 1341 C CA . ALA A 1 168 ? 1.375 -12.231 -5.898 1.00 92.69 168 ALA A CA 1
ATOM 1342 C C . ALA A 1 168 ? 1.289 -13.691 -5.419 1.00 92.69 168 ALA A C 1
ATOM 1344 O O . ALA A 1 168 ? 0.189 -14.226 -5.310 1.00 92.69 168 ALA A O 1
ATOM 1345 N N . ILE A 1 169 ? 2.434 -14.287 -5.065 1.00 94.81 169 ILE A N 1
ATOM 1346 C CA . ILE A 1 169 ? 2.542 -15.653 -4.530 1.00 94.81 169 ILE A CA 1
ATOM 1347 C C . ILE A 1 169 ? 1.817 -15.756 -3.175 1.00 94.81 169 ILE A C 1
ATOM 1349 O O . ILE A 1 169 ? 0.987 -16.644 -2.986 1.00 94.81 169 ILE A O 1
ATOM 1353 N N . ALA A 1 170 ? 2.038 -14.794 -2.270 1.00 92.94 170 ALA A N 1
ATOM 1354 C CA . ALA A 1 170 ? 1.369 -14.719 -0.969 1.00 92.94 170 ALA A CA 1
ATOM 1355 C C . ALA A 1 170 ? -0.158 -14.643 -1.111 1.00 92.94 170 ALA A C 1
ATOM 1357 O O . ALA A 1 170 ? -0.888 -15.388 -0.465 1.00 92.94 170 ALA A O 1
ATOM 1358 N N . LYS A 1 171 ? -0.655 -13.774 -2.003 1.00 90.00 171 LYS A N 1
ATOM 1359 C CA . LYS A 1 171 ? -2.094 -13.649 -2.292 1.00 90.00 171 LYS A CA 1
ATOM 1360 C C . LYS A 1 171 ? -2.697 -14.899 -2.932 1.00 90.00 171 LYS A C 1
ATOM 1362 O O . LYS A 1 171 ? -3.910 -15.066 -2.862 1.00 90.00 171 LYS A O 1
ATOM 1367 N N . ALA A 1 172 ? -1.880 -15.730 -3.574 1.00 90.94 172 ALA A N 1
ATOM 1368 C CA . ALA A 1 172 ? -2.294 -17.008 -4.138 1.00 90.94 172 ALA A CA 1
ATOM 1369 C C . ALA A 1 172 ? -2.221 -18.169 -3.125 1.00 90.94 172 ALA A C 1
ATOM 1371 O O . ALA A 1 172 ? -2.608 -19.280 -3.468 1.00 90.94 172 ALA A O 1
ATOM 1372 N N . GLY A 1 173 ? -1.771 -17.918 -1.888 1.00 91.50 173 GLY A N 1
ATOM 1373 C CA . GLY A 1 173 ? -1.767 -18.903 -0.802 1.00 91.50 173 GLY A CA 1
ATOM 1374 C C . GLY A 1 173 ? -0.501 -19.760 -0.697 1.00 91.50 173 GLY A C 1
ATOM 1375 O O . GLY A 1 173 ? -0.485 -20.709 0.079 1.00 91.50 173 GLY A O 1
ATOM 1376 N N . TYR A 1 174 ? 0.572 -19.437 -1.426 1.00 93.44 174 TYR A N 1
ATOM 1377 C CA . TYR A 1 174 ? 1.808 -20.235 -1.436 1.00 93.44 174 TYR A CA 1
ATOM 1378 C C . TYR A 1 174 ? 2.866 -19.675 -0.476 1.00 93.44 174 TYR A C 1
ATOM 1380 O O . TYR A 1 174 ? 3.901 -19.166 -0.902 1.00 93.44 174 TYR A O 1
ATOM 1388 N N . GLY A 1 175 ? 2.595 -19.747 0.831 1.00 93.19 175 GLY A N 1
ATOM 1389 C CA . GLY A 1 175 ? 3.467 -19.188 1.876 1.00 93.19 175 GLY A CA 1
ATOM 1390 C C . GLY A 1 175 ? 4.894 -19.746 1.882 1.00 93.19 175 GLY A C 1
ATOM 1391 O O . GLY A 1 175 ? 5.847 -18.972 1.924 1.00 93.19 175 GLY A O 1
ATOM 1392 N N . ASP A 1 176 ? 5.050 -21.063 1.740 1.00 92.56 176 ASP A N 1
ATOM 1393 C CA . ASP A 1 176 ? 6.370 -21.713 1.738 1.00 92.56 176 ASP A CA 1
ATOM 1394 C C . ASP A 1 176 ? 7.263 -21.215 0.588 1.00 92.56 176 ASP A C 1
ATOM 1396 O O . ASP A 1 176 ? 8.454 -20.970 0.770 1.00 92.56 176 ASP A O 1
ATOM 1400 N N . GLU A 1 177 ? 6.680 -20.992 -0.594 1.00 95.06 177 GLU A N 1
ATOM 1401 C CA . GLU A 1 177 ? 7.404 -20.448 -1.749 1.00 95.06 177 GLU A CA 1
ATOM 1402 C C . GLU A 1 177 ? 7.802 -18.984 -1.525 1.00 95.06 177 GLU A C 1
ATOM 1404 O O . GLU A 1 177 ? 8.891 -18.560 -1.920 1.00 95.06 177 GLU A O 1
ATOM 1409 N N . VAL A 1 178 ? 6.929 -18.197 -0.882 1.00 94.19 178 VAL A N 1
ATOM 1410 C CA . VAL A 1 178 ? 7.260 -16.821 -0.491 1.00 94.19 178 VAL A CA 1
ATOM 1411 C C . VAL A 1 178 ? 8.491 -16.819 0.407 1.00 94.19 178 VAL A C 1
ATOM 1413 O O . VAL A 1 178 ? 9.395 -16.028 0.151 1.00 94.19 178 VAL A O 1
ATOM 1416 N N . MET A 1 179 ? 8.548 -17.711 1.400 1.00 93.12 179 MET A N 1
ATOM 1417 C CA . MET A 1 179 ? 9.694 -17.818 2.305 1.00 93.12 179 MET A CA 1
ATOM 1418 C C . MET A 1 179 ? 10.959 -18.270 1.586 1.00 93.12 179 MET A C 1
ATOM 1420 O O . MET A 1 179 ? 11.984 -17.608 1.718 1.00 93.12 179 MET A O 1
ATOM 1424 N N . SER A 1 180 ? 10.882 -19.307 0.748 1.00 92.94 180 SER A N 1
ATOM 1425 C CA . SER A 1 180 ? 12.041 -19.776 -0.024 1.00 92.94 180 SER A CA 1
ATOM 1426 C C . SER A 1 180 ? 12.665 -18.650 -0.856 1.00 92.94 180 SER A C 1
ATOM 1428 O O . SER A 1 180 ? 13.874 -18.443 -0.823 1.00 92.94 180 SER A O 1
ATOM 1430 N N . ARG A 1 181 ? 11.845 -17.873 -1.576 1.00 90.81 181 ARG A N 1
ATOM 1431 C CA . ARG A 1 181 ? 12.334 -16.754 -2.403 1.00 90.81 181 ARG A CA 1
ATOM 1432 C C . ARG A 1 181 ? 12.776 -15.550 -1.580 1.00 90.81 181 ARG A C 1
ATOM 1434 O O . ARG A 1 181 ? 13.645 -14.795 -2.007 1.00 90.81 181 ARG A O 1
ATOM 1441 N N . TYR A 1 182 ? 12.142 -15.330 -0.433 1.00 89.31 182 TYR A N 1
ATOM 1442 C CA . TYR A 1 182 ? 12.528 -14.274 0.491 1.00 89.31 182 TYR A CA 1
ATOM 1443 C C . TYR A 1 182 ? 13.919 -14.538 1.076 1.00 89.31 182 TYR A C 1
ATOM 1445 O O . TYR A 1 182 ? 14.757 -13.647 1.036 1.00 89.31 182 TYR A O 1
ATOM 1453 N N . GLU A 1 183 ? 14.191 -15.761 1.533 1.00 88.50 183 GLU A N 1
ATOM 1454 C CA . GLU A 1 183 ? 15.483 -16.158 2.109 1.00 88.50 183 GLU A CA 1
ATOM 1455 C C . GLU A 1 183 ? 16.634 -16.124 1.091 1.00 88.50 183 GLU A C 1
ATOM 1457 O O . GLU A 1 183 ? 17.777 -15.843 1.452 1.00 88.50 183 GLU A O 1
ATOM 1462 N N . GLU A 1 184 ? 16.344 -16.369 -0.188 1.00 85.19 184 GLU A N 1
ATOM 1463 C CA . GLU A 1 184 ? 17.320 -16.236 -1.276 1.00 85.19 184 GLU A CA 1
ATOM 1464 C C . GLU A 1 184 ? 17.666 -14.774 -1.607 1.00 85.19 184 GLU A C 1
ATOM 1466 O O . GLU A 1 184 ? 18.718 -14.506 -2.194 1.00 85.19 184 GLU A O 1
ATOM 1471 N N . TYR A 1 185 ? 16.806 -13.818 -1.238 1.00 80.12 185 TYR A N 1
ATOM 1472 C CA . TYR A 1 185 ? 16.982 -12.403 -1.545 1.00 80.12 185 TYR A CA 1
ATOM 1473 C C . TYR A 1 185 ? 17.371 -11.602 -0.298 1.00 80.12 185 TYR A C 1
ATOM 1475 O O . TYR A 1 185 ? 16.568 -11.365 0.601 1.00 80.12 185 TYR A O 1
ATOM 1483 N N . ASP A 1 186 ? 18.591 -11.069 -0.282 1.00 74.38 186 ASP A N 1
ATOM 1484 C CA . ASP A 1 186 ? 19.033 -10.205 0.812 1.00 74.38 186 ASP A CA 1
ATOM 1485 C C . ASP A 1 186 ? 18.400 -8.803 0.710 1.00 74.38 186 ASP A C 1
ATOM 1487 O O . ASP A 1 186 ? 18.813 -7.954 -0.085 1.00 74.38 186 ASP A O 1
ATOM 1491 N N . TYR A 1 187 ? 17.372 -8.545 1.518 1.00 70.94 187 TYR A N 1
ATOM 1492 C CA . TYR A 1 187 ? 16.708 -7.242 1.585 1.00 70.94 187 TYR A CA 1
ATOM 1493 C C . TYR A 1 187 ? 17.493 -6.182 2.370 1.00 70.94 187 TYR A C 1
ATOM 1495 O O . TYR A 1 187 ? 17.256 -4.989 2.158 1.00 70.94 187 TYR A O 1
ATOM 1503 N N . GLU A 1 188 ? 18.415 -6.587 3.245 1.00 63.91 188 GLU A N 1
ATOM 1504 C CA . GLU A 1 188 ? 19.096 -5.698 4.191 1.00 63.91 188 GLU A CA 1
ATOM 1505 C C . GLU A 1 188 ? 20.455 -5.211 3.680 1.00 63.91 188 GLU A C 1
ATOM 1507 O O . GLU A 1 188 ? 20.843 -4.075 3.968 1.00 63.91 188 GLU A O 1
ATOM 1512 N N . THR A 1 189 ? 21.181 -6.038 2.917 1.00 60.06 189 THR A N 1
ATOM 1513 C CA . THR A 1 189 ? 22.548 -5.735 2.459 1.00 60.06 189 THR A CA 1
ATOM 1514 C C . THR A 1 189 ? 22.674 -5.472 0.958 1.00 60.06 189 THR A C 1
ATOM 1516 O O . THR A 1 189 ? 23.711 -4.968 0.521 1.00 60.06 189 THR A O 1
ATOM 1519 N N . ASN A 1 190 ? 21.619 -5.680 0.156 1.00 56.56 190 ASN A N 1
ATOM 1520 C CA . ASN A 1 190 ? 21.639 -5.479 -1.306 1.00 56.56 190 ASN A CA 1
ATOM 1521 C C . ASN A 1 190 ? 21.606 -3.990 -1.757 1.00 56.56 190 ASN A C 1
ATOM 1523 O O . ASN A 1 190 ? 21.039 -3.643 -2.799 1.00 56.56 190 ASN A O 1
ATOM 1527 N N . GLY A 1 191 ? 22.215 -3.107 -0.952 1.00 53.34 191 GLY A N 1
ATOM 1528 C CA . GLY A 1 191 ? 22.796 -1.791 -1.271 1.00 53.34 191 GLY A CA 1
ATOM 1529 C C . GLY A 1 191 ? 21.897 -0.672 -1.811 1.00 53.34 191 GLY A C 1
ATOM 1530 O O . GLY A 1 191 ? 22.271 0.492 -1.726 1.00 53.34 191 GLY A O 1
ATOM 1531 N N . GLU A 1 192 ? 20.732 -0.989 -2.370 1.00 62.56 192 GLU A N 1
ATOM 1532 C CA . GLU A 1 192 ? 19.899 -0.074 -3.163 1.00 62.56 192 GLU A CA 1
ATOM 1533 C C . GLU A 1 192 ? 18.409 -0.467 -3.126 1.00 62.56 192 GLU A C 1
ATOM 1535 O O . GLU A 1 192 ? 17.665 -0.269 -4.091 1.00 62.56 192 GLU A O 1
ATOM 1540 N N . VAL A 1 193 ? 17.943 -1.080 -2.035 1.00 68.50 193 VAL A N 1
ATOM 1541 C CA . VAL A 1 193 ? 16.511 -1.353 -1.859 1.00 68.50 193 VAL A CA 1
ATOM 1542 C C . VAL A 1 193 ? 15.832 -0.064 -1.412 1.00 68.50 193 VAL A C 1
ATOM 1544 O O . VAL A 1 193 ? 16.156 0.497 -0.372 1.00 68.50 193 VAL A O 1
ATOM 1547 N N . PHE A 1 194 ? 14.871 0.432 -2.186 1.00 74.38 194 PHE A N 1
ATOM 1548 C CA . PHE A 1 194 ? 14.076 1.577 -1.766 1.00 74.38 194 PHE A CA 1
ATOM 1549 C C . PHE A 1 194 ? 13.117 1.177 -0.647 1.00 74.38 194 PHE A C 1
ATOM 1551 O O . PHE A 1 194 ? 12.492 0.117 -0.685 1.00 74.38 194 PHE A O 1
ATOM 1558 N N . SER A 1 195 ? 12.888 2.097 0.285 1.00 74.19 195 SER A N 1
ATOM 1559 C CA . SER A 1 195 ? 12.039 1.869 1.455 1.00 74.19 195 SER A CA 1
ATOM 1560 C C . SER A 1 195 ? 10.635 1.329 1.119 1.00 74.19 195 SER A C 1
ATOM 1562 O O . SER A 1 195 ? 10.086 0.498 1.837 1.00 74.19 195 SER A O 1
ATOM 1564 N N . TRP A 1 196 ? 10.036 1.741 0.000 1.00 74.69 196 TRP A N 1
ATOM 1565 C CA . TRP A 1 196 ? 8.707 1.281 -0.429 1.00 74.69 196 TRP A CA 1
ATOM 1566 C C . TRP A 1 196 ? 8.690 -0.151 -1.000 1.00 74.69 196 TRP A C 1
ATOM 1568 O O . TRP A 1 196 ? 7.622 -0.761 -1.100 1.00 74.69 196 TRP A O 1
ATOM 1578 N N . GLN A 1 197 ? 9.844 -0.701 -1.394 1.00 77.75 197 GLN A N 1
ATOM 1579 C CA . GLN A 1 197 ? 9.961 -2.107 -1.798 1.00 77.75 197 GLN A CA 1
ATOM 1580 C C . GLN A 1 197 ? 9.870 -3.019 -0.577 1.00 77.75 197 GLN A C 1
ATOM 1582 O O . GLN A 1 197 ? 9.137 -4.006 -0.622 1.00 77.75 197 GLN A O 1
ATOM 1587 N N . LEU A 1 198 ? 10.512 -2.626 0.528 1.00 82.81 198 LEU A N 1
ATOM 1588 C CA . LEU A 1 198 ? 10.426 -3.333 1.808 1.00 82.81 198 LEU A CA 1
ATOM 1589 C C . LEU A 1 198 ? 8.993 -3.395 2.314 1.00 82.81 198 LEU A C 1
ATOM 1591 O O . LEU A 1 198 ? 8.551 -4.444 2.748 1.00 82.81 198 LEU A O 1
ATOM 1595 N N . THR A 1 199 ? 8.216 -2.321 2.151 1.00 84.44 199 THR A N 1
ATOM 1596 C CA . THR A 1 199 ? 6.784 -2.348 2.479 1.00 84.44 199 THR A CA 1
ATOM 1597 C C . THR A 1 199 ? 6.032 -3.427 1.696 1.00 84.44 199 THR A C 1
ATOM 1599 O O . THR A 1 199 ? 5.155 -4.077 2.248 1.00 84.44 199 THR A O 1
ATOM 1602 N N . SER A 1 200 ? 6.359 -3.654 0.418 1.00 84.25 200 SER A N 1
ATOM 1603 C CA . SER A 1 200 ? 5.689 -4.702 -0.371 1.00 84.25 200 SER A CA 1
ATOM 1604 C C . SER A 1 200 ? 6.039 -6.104 0.129 1.00 84.25 200 SER A C 1
ATOM 1606 O O . SER A 1 200 ? 5.139 -6.935 0.228 1.00 84.25 200 SER A O 1
ATOM 1608 N N . ALA A 1 201 ? 7.308 -6.333 0.478 1.00 88.44 201 ALA A N 1
ATOM 1609 C CA . ALA A 1 201 ? 7.761 -7.578 1.092 1.00 88.44 201 ALA A CA 1
ATOM 1610 C C . ALA A 1 201 ? 7.142 -7.776 2.487 1.00 88.44 201 ALA A C 1
ATOM 1612 O O . ALA A 1 201 ? 6.612 -8.844 2.760 1.00 88.44 201 ALA A O 1
ATOM 1613 N N . ALA A 1 202 ? 7.078 -6.729 3.315 1.00 90.38 202 ALA A N 1
ATOM 1614 C CA . ALA A 1 202 ? 6.462 -6.767 4.641 1.00 90.38 202 ALA A CA 1
ATOM 1615 C C . ALA A 1 202 ? 4.981 -7.165 4.574 1.00 90.38 202 ALA A C 1
ATOM 1617 O O . ALA A 1 202 ? 4.522 -8.015 5.330 1.00 90.38 202 ALA A O 1
ATOM 1618 N N . TRP A 1 203 ? 4.232 -6.611 3.613 1.00 89.00 203 TRP A N 1
ATOM 1619 C CA . TRP A 1 203 ? 2.854 -7.040 3.365 1.00 89.0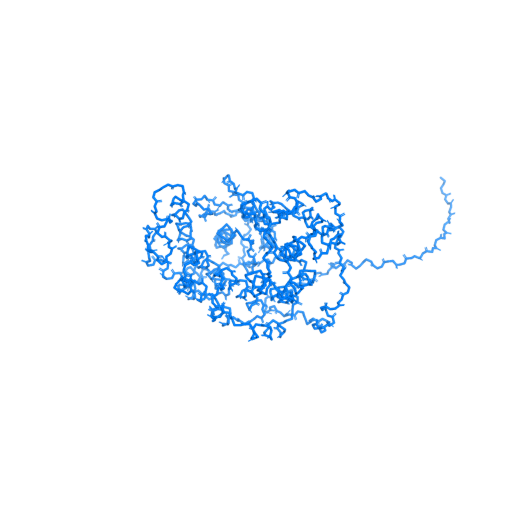0 203 TRP A CA 1
ATOM 1620 C C . TRP A 1 203 ? 2.766 -8.490 2.879 1.00 89.00 203 TRP A C 1
ATOM 1622 O O . TRP A 1 203 ? 1.806 -9.167 3.225 1.00 89.00 203 TRP A O 1
ATOM 1632 N N . ALA A 1 204 ? 3.724 -8.974 2.081 1.00 91.00 204 ALA A N 1
ATOM 1633 C CA . ALA A 1 204 ? 3.754 -10.379 1.675 1.00 91.00 204 ALA A CA 1
ATOM 1634 C C . ALA A 1 204 ? 3.974 -11.302 2.886 1.00 91.00 204 ALA A C 1
ATOM 1636 O O . ALA A 1 204 ? 3.197 -12.235 3.052 1.00 91.00 204 ALA A O 1
ATOM 1637 N N . MET A 1 205 ? 4.933 -10.979 3.764 1.00 93.00 205 MET A N 1
ATOM 1638 C CA . MET A 1 205 ? 5.167 -11.692 5.030 1.00 93.00 205 MET A CA 1
ATOM 1639 C C . MET A 1 205 ? 3.907 -11.706 5.906 1.00 93.00 205 MET A C 1
ATOM 1641 O O . MET A 1 205 ? 3.443 -12.755 6.343 1.00 93.00 205 MET A O 1
ATOM 1645 N N . GLY A 1 206 ? 3.266 -10.547 6.075 1.00 91.44 206 GLY A N 1
ATOM 1646 C CA . GLY A 1 206 ? 2.045 -10.443 6.872 1.00 91.44 206 GLY A CA 1
ATOM 1647 C C . GLY A 1 206 ? 0.849 -11.217 6.304 1.00 91.44 206 GLY A C 1
ATOM 1648 O O . GLY A 1 206 ? 0.005 -11.682 7.068 1.00 91.44 206 GLY A O 1
ATOM 1649 N N . LEU A 1 207 ? 0.764 -11.380 4.977 1.00 89.38 207 LEU A N 1
ATOM 1650 C CA . LEU A 1 207 ? -0.279 -12.185 4.326 1.00 89.38 207 LEU A CA 1
ATOM 1651 C C . LEU A 1 207 ? -0.097 -13.689 4.562 1.00 89.38 207 LEU A C 1
ATOM 1653 O O . LEU A 1 207 ? -1.088 -14.416 4.567 1.00 89.38 207 LEU A O 1
ATOM 1657 N N . ILE A 1 208 ? 1.141 -14.147 4.750 1.00 92.75 208 ILE A N 1
ATOM 1658 C CA . ILE A 1 208 ? 1.453 -15.565 4.979 1.00 92.75 208 ILE A CA 1
ATOM 1659 C C . ILE A 1 208 ? 1.529 -15.922 6.471 1.00 92.75 208 ILE A C 1
ATOM 1661 O O . ILE A 1 208 ? 1.743 -17.080 6.802 1.00 92.75 208 ILE A O 1
ATOM 1665 N N . GLY A 1 209 ? 1.301 -14.951 7.364 1.00 91.88 209 GLY A N 1
ATOM 1666 C CA . GLY A 1 209 ? 1.321 -15.148 8.818 1.00 91.88 209 GLY A CA 1
ATOM 1667 C C . GLY A 1 209 ? 2.688 -14.935 9.475 1.00 91.88 209 GLY A C 1
ATOM 1668 O O . GLY A 1 209 ? 2.805 -15.107 10.685 1.00 91.88 209 GLY A O 1
ATOM 1669 N N . GLU A 1 210 ? 3.697 -14.502 8.720 1.00 94.50 210 GLU A N 1
ATOM 1670 C CA . GLU A 1 210 ? 5.050 -14.229 9.216 1.00 94.50 210 GLU A CA 1
ATOM 1671 C C . GLU A 1 210 ? 5.142 -12.804 9.785 1.00 94.50 210 GLU A C 1
ATOM 1673 O O . GLU A 1 210 ? 5.777 -11.903 9.232 1.00 94.50 210 GLU A O 1
ATOM 1678 N N . GLU A 1 211 ? 4.431 -12.564 10.889 1.00 94.19 211 GLU A N 1
ATOM 1679 C CA . GLU A 1 211 ? 4.270 -11.224 11.469 1.00 94.19 211 GLU A CA 1
ATOM 1680 C C . GLU A 1 211 ? 5.583 -10.626 11.988 1.00 94.19 211 GLU A C 1
ATOM 1682 O O . GLU A 1 211 ? 5.828 -9.433 11.804 1.00 94.19 211 GLU A O 1
ATOM 1687 N N . GLU A 1 212 ? 6.444 -11.443 12.602 1.00 94.12 212 GLU A N 1
ATOM 1688 C CA . GLU A 1 212 ? 7.745 -10.989 13.103 1.00 94.12 212 GLU A CA 1
ATOM 1689 C C . GLU A 1 212 ? 8.625 -10.479 11.955 1.00 94.12 212 GLU A C 1
ATOM 1691 O O . GLU A 1 212 ? 9.230 -9.410 12.053 1.00 94.12 212 GLU A O 1
ATOM 1696 N N . GLU A 1 213 ? 8.640 -11.205 10.838 1.00 92.62 213 GLU A N 1
ATOM 1697 C CA . GLU A 1 213 ? 9.417 -10.839 9.658 1.00 92.62 213 GLU A CA 1
ATOM 1698 C C . GLU A 1 213 ? 8.833 -9.611 8.952 1.00 92.62 213 GLU A C 1
ATOM 1700 O O . GLU A 1 213 ? 9.564 -8.704 8.544 1.00 92.62 213 GLU A O 1
ATOM 1705 N N . ALA A 1 214 ? 7.499 -9.505 8.904 1.00 93.56 214 ALA A N 1
ATOM 1706 C CA . ALA A 1 214 ? 6.829 -8.291 8.454 1.00 93.56 214 ALA A CA 1
ATOM 1707 C C . ALA A 1 214 ? 7.272 -7.072 9.280 1.00 93.56 214 ALA A C 1
ATOM 1709 O O . ALA A 1 214 ? 7.599 -6.027 8.709 1.00 93.56 214 ALA A O 1
ATOM 1710 N N . TYR A 1 215 ? 7.321 -7.193 10.612 1.00 95.00 215 TYR A N 1
ATOM 1711 C CA . TYR A 1 215 ? 7.763 -6.106 11.484 1.00 95.00 215 TYR A CA 1
ATOM 1712 C C . TYR A 1 215 ? 9.228 -5.735 11.275 1.00 95.00 215 TYR A C 1
ATOM 1714 O O . TYR A 1 215 ? 9.500 -4.541 11.167 1.00 95.00 215 TYR A O 1
ATOM 1722 N N . LYS A 1 216 ? 10.149 -6.693 11.121 1.00 92.81 216 LYS A N 1
ATOM 1723 C CA . LYS A 1 216 ? 11.560 -6.384 10.808 1.00 92.81 216 LYS A CA 1
ATOM 1724 C C . LYS A 1 216 ? 11.691 -5.555 9.529 1.00 92.81 216 LYS A C 1
ATOM 1726 O O . LYS A 1 216 ? 12.350 -4.515 9.521 1.00 92.81 216 LYS A O 1
ATOM 1731 N N . LEU A 1 217 ? 10.984 -5.946 8.467 1.00 91.25 217 LEU A N 1
ATOM 1732 C CA . LEU A 1 217 ? 10.976 -5.209 7.199 1.00 91.25 217 LEU A CA 1
ATOM 1733 C C . LEU A 1 217 ? 10.368 -3.805 7.340 1.00 91.25 217 LEU A C 1
ATOM 1735 O O . LEU A 1 217 ? 10.852 -2.852 6.719 1.00 91.25 217 LEU A O 1
ATOM 1739 N N . PHE A 1 218 ? 9.321 -3.649 8.156 1.00 92.88 218 PHE A N 1
ATOM 1740 C CA . PHE A 1 218 ? 8.766 -2.334 8.472 1.00 92.88 218 PHE A CA 1
ATOM 1741 C C . PHE A 1 218 ? 9.755 -1.469 9.258 1.00 92.88 218 PHE A C 1
ATOM 1743 O O . PHE A 1 218 ? 9.972 -0.324 8.866 1.00 92.88 218 PHE A O 1
ATOM 1750 N N . GLU A 1 219 ? 10.385 -1.999 10.307 1.00 92.38 219 GLU A N 1
ATOM 1751 C CA . GLU A 1 219 ? 11.382 -1.302 11.136 1.00 92.38 219 GLU A CA 1
ATOM 1752 C C . GLU A 1 219 ? 12.565 -0.812 10.298 1.00 92.38 219 GLU A C 1
ATOM 1754 O O . GLU A 1 219 ? 12.974 0.352 10.389 1.00 92.38 219 GLU A O 1
ATOM 1759 N N . TYR A 1 220 ? 13.052 -1.665 9.398 1.00 89.12 220 TYR A N 1
ATOM 1760 C CA . TYR A 1 220 ? 14.073 -1.281 8.436 1.00 89.12 220 TYR A CA 1
ATOM 1761 C C . TYR A 1 220 ? 13.554 -0.179 7.499 1.00 89.12 220 TYR A C 1
ATOM 1763 O O . TYR A 1 220 ? 14.223 0.830 7.271 1.00 89.12 220 TYR A O 1
ATOM 1771 N N . GLY A 1 221 ? 12.337 -0.339 6.971 1.00 87.25 221 GLY A N 1
ATOM 1772 C CA . GLY A 1 221 ? 11.713 0.565 6.004 1.00 87.25 221 GLY A CA 1
ATOM 1773 C C . GLY A 1 221 ? 11.376 1.965 6.525 1.00 87.25 221 GLY A C 1
ATOM 1774 O O . GLY A 1 221 ? 11.239 2.886 5.713 1.00 87.25 221 GLY A O 1
ATOM 1775 N N . ILE A 1 222 ? 11.216 2.144 7.838 1.00 89.62 222 ILE A N 1
ATOM 1776 C CA . ILE A 1 222 ? 10.928 3.447 8.464 1.00 89.62 222 ILE A CA 1
ATOM 1777 C C . ILE A 1 222 ? 12.185 4.196 8.914 1.00 89.62 222 ILE A C 1
ATOM 1779 O O . ILE A 1 222 ? 12.090 5.364 9.290 1.00 89.62 222 ILE A O 1
ATOM 1783 N N . SER A 1 223 ? 13.347 3.547 8.860 1.00 86.88 223 SER A N 1
ATOM 1784 C CA . SER A 1 223 ? 14.618 4.083 9.344 1.00 86.88 223 SER A CA 1
ATOM 1785 C C . SER A 1 223 ? 15.380 4.750 8.190 1.00 86.88 223 SER A C 1
ATOM 1787 O O . SER A 1 223 ? 16.029 4.055 7.408 1.00 86.88 223 SER A O 1
ATOM 1789 N N . PRO A 1 224 ? 15.290 6.086 8.005 1.00 81.06 224 PRO A N 1
ATOM 1790 C CA . PRO A 1 224 ? 15.885 6.763 6.848 1.00 81.06 224 PRO A CA 1
ATOM 1791 C C . PRO A 1 224 ? 17.407 6.589 6.720 1.00 81.06 224 PRO A C 1
ATOM 1793 O O . PRO A 1 224 ? 17.932 6.620 5.610 1.00 81.06 224 PRO A O 1
ATOM 1796 N N . GLU A 1 225 ? 18.106 6.383 7.836 1.00 81.88 225 GLU A N 1
ATOM 1797 C CA . GLU A 1 225 ? 19.538 6.079 7.918 1.00 81.88 225 GLU A CA 1
ATOM 1798 C C . GLU A 1 225 ? 19.950 4.842 7.109 1.00 81.88 225 GLU A C 1
ATOM 1800 O O . GLU A 1 225 ? 21.109 4.734 6.716 1.00 81.88 225 GLU A O 1
ATOM 1805 N N . ASN A 1 226 ? 19.005 3.952 6.801 1.00 80.94 226 ASN A N 1
ATOM 1806 C CA . ASN A 1 226 ? 19.263 2.758 6.006 1.00 80.94 226 ASN A CA 1
ATOM 1807 C C . ASN A 1 226 ? 19.323 3.041 4.492 1.00 80.94 226 ASN A C 1
ATOM 1809 O O . ASN A 1 226 ? 19.731 2.174 3.727 1.00 80.94 226 ASN A O 1
ATOM 1813 N N . PHE A 1 227 ? 18.937 4.239 4.032 1.00 75.50 227 PHE A N 1
ATOM 1814 C CA . PHE A 1 227 ? 18.732 4.538 2.606 1.00 75.50 227 PHE A CA 1
ATOM 1815 C C . PHE A 1 227 ? 19.636 5.660 2.066 1.00 75.50 227 PHE A C 1
ATOM 1817 O O . PHE A 1 227 ? 19.178 6.437 1.234 1.00 75.50 227 PHE A O 1
ATOM 1824 N N . ASN A 1 228 ? 20.888 5.768 2.535 1.00 60.97 228 ASN A N 1
ATOM 1825 C CA . ASN A 1 228 ? 21.917 6.747 2.114 1.00 60.97 228 ASN A CA 1
ATOM 1826 C C . ASN A 1 228 ? 21.681 7.382 0.711 1.00 60.97 228 ASN A C 1
ATOM 1828 O O . ASN A 1 228 ? 21.889 6.738 -0.313 1.00 60.97 228 ASN A O 1
ATOM 1832 N N . ASP A 1 229 ? 21.246 8.653 0.675 1.00 57.56 229 ASP A N 1
ATOM 1833 C CA . ASP A 1 229 ? 20.909 9.488 -0.506 1.00 57.56 229 ASP A CA 1
ATOM 1834 C C . ASP A 1 229 ? 19.667 9.103 -1.355 1.00 57.56 229 ASP A C 1
ATOM 1836 O O . ASP A 1 229 ? 19.226 9.874 -2.220 1.00 57.56 229 ASP A O 1
ATOM 1840 N N . LEU A 1 230 ? 19.000 7.983 -1.073 1.00 59.28 230 LEU A N 1
ATOM 1841 C CA . LEU A 1 230 ? 17.759 7.556 -1.727 1.00 59.28 230 LEU A CA 1
ATOM 1842 C C . LEU A 1 230 ? 16.521 8.135 -1.021 1.00 59.28 230 LEU A C 1
ATOM 1844 O O . LEU A 1 230 ? 15.899 7.498 -0.180 1.00 59.28 230 LEU A O 1
ATOM 1848 N N . LYS A 1 231 ? 16.104 9.343 -1.429 1.00 66.50 231 LYS A N 1
ATOM 1849 C CA . LYS A 1 231 ? 14.768 9.931 -1.143 1.00 66.50 231 LYS A CA 1
ATOM 1850 C C . LYS A 1 231 ? 14.265 9.702 0.307 1.00 66.50 231 LYS A C 1
ATOM 1852 O O . LYS A 1 231 ? 13.174 9.152 0.489 1.00 66.50 231 LYS A O 1
ATOM 1857 N N . PRO A 1 232 ? 14.988 10.193 1.328 1.00 64.75 232 PRO A N 1
ATOM 1858 C CA . PRO A 1 232 ? 14.701 9.928 2.744 1.00 64.75 232 PRO A CA 1
ATOM 1859 C C . PRO A 1 232 ? 13.268 10.275 3.183 1.00 64.75 232 PRO A C 1
ATOM 1861 O O . PRO A 1 232 ? 12.701 9.635 4.069 1.00 64.75 232 PRO A O 1
ATOM 1864 N N . TRP A 1 233 ? 12.623 11.230 2.506 1.00 72.56 233 TRP A N 1
ATOM 1865 C CA . TRP A 1 233 ? 11.234 11.616 2.761 1.00 72.56 233 TRP A CA 1
ATOM 1866 C C . TRP A 1 233 ? 10.240 10.446 2.658 1.00 72.56 233 TRP A C 1
ATOM 1868 O O . TRP A 1 233 ? 9.189 10.486 3.298 1.00 72.56 233 TRP A O 1
ATOM 1878 N N . GLN A 1 234 ? 10.555 9.392 1.893 1.00 79.88 234 GLN A N 1
ATOM 1879 C CA . GLN A 1 234 ? 9.692 8.216 1.740 1.00 79.88 234 GLN A CA 1
ATOM 1880 C C . GLN A 1 234 ? 9.567 7.395 3.033 1.00 79.88 234 GLN A C 1
ATOM 1882 O O . GLN A 1 234 ? 8.528 6.764 3.238 1.00 79.88 234 GLN A O 1
ATOM 1887 N N . ALA A 1 235 ? 10.555 7.458 3.936 1.00 84.44 235 ALA A N 1
ATOM 1888 C CA . ALA A 1 235 ? 10.485 6.809 5.247 1.00 84.44 235 ALA A CA 1
ATOM 1889 C C . ALA A 1 235 ? 9.263 7.294 6.051 1.00 84.44 235 ALA A C 1
ATOM 1891 O O . ALA A 1 235 ? 8.555 6.493 6.656 1.00 84.44 235 ALA A O 1
ATOM 1892 N N . SER A 1 236 ? 8.918 8.586 5.952 1.00 89.38 236 SER A N 1
ATOM 1893 C CA . SER A 1 236 ? 7.745 9.145 6.641 1.00 89.38 236 SER A CA 1
ATOM 1894 C C . SER A 1 236 ? 6.416 8.541 6.167 1.00 89.38 236 SER A C 1
ATOM 1896 O O . SER A 1 236 ? 5.509 8.335 6.968 1.00 89.38 236 SER A O 1
ATOM 1898 N N . SER A 1 237 ? 6.294 8.197 4.879 1.00 89.62 237 SER A N 1
ATOM 1899 C CA . SER A 1 237 ? 5.108 7.495 4.374 1.00 89.62 237 SER A CA 1
ATOM 1900 C C . SER A 1 237 ? 5.080 6.014 4.756 1.00 89.62 237 SER A C 1
ATOM 1902 O O . SER A 1 237 ? 3.997 5.450 4.900 1.00 89.62 237 SER A O 1
ATOM 1904 N N . ASN A 1 238 ? 6.246 5.398 4.962 1.00 90.81 238 ASN A N 1
ATOM 1905 C CA . ASN A 1 238 ? 6.344 4.014 5.420 1.00 90.81 238 ASN A CA 1
ATOM 1906 C C . ASN A 1 238 ? 5.921 3.853 6.879 1.00 90.81 238 ASN A C 1
ATOM 1908 O O . ASN A 1 238 ? 5.317 2.837 7.207 1.00 90.81 238 ASN A O 1
ATOM 1912 N N . VAL A 1 239 ? 6.149 4.870 7.721 1.00 94.62 239 VAL A N 1
ATOM 1913 C CA . VAL A 1 239 ? 5.624 4.907 9.099 1.00 94.62 239 VAL A CA 1
ATOM 1914 C C . VAL A 1 239 ? 4.114 4.688 9.103 1.00 94.62 239 VAL A C 1
ATOM 1916 O O . VAL A 1 239 ? 3.604 3.940 9.934 1.00 94.62 239 VAL A O 1
ATOM 1919 N N . LEU A 1 240 ? 3.397 5.282 8.143 1.00 95.12 240 LEU A N 1
ATOM 1920 C CA . LEU A 1 240 ? 1.949 5.113 8.017 1.00 95.12 240 LEU A CA 1
ATOM 1921 C C . LEU A 1 240 ? 1.564 3.682 7.643 1.00 95.12 240 LEU A C 1
ATOM 1923 O O . LEU A 1 240 ? 0.653 3.132 8.252 1.00 95.12 240 LEU A O 1
ATOM 1927 N N . ALA A 1 241 ? 2.262 3.078 6.677 1.00 92.75 241 ALA A N 1
ATOM 1928 C CA . ALA A 1 241 ? 2.001 1.699 6.267 1.00 92.75 241 ALA A CA 1
ATOM 1929 C C . ALA A 1 241 ? 2.267 0.710 7.415 1.00 92.75 241 ALA A C 1
ATOM 1931 O O . ALA A 1 241 ? 1.428 -0.144 7.691 1.00 92.75 241 ALA A O 1
ATOM 1932 N N . ALA A 1 242 ? 3.390 0.875 8.120 1.00 95.19 242 ALA A N 1
ATOM 1933 C CA . ALA A 1 242 ? 3.760 0.062 9.277 1.00 95.19 242 ALA A CA 1
ATOM 1934 C C . ALA A 1 242 ? 2.740 0.201 10.420 1.00 95.19 242 ALA A C 1
ATOM 1936 O O . ALA A 1 242 ? 2.279 -0.789 10.983 1.00 95.19 242 ALA A O 1
ATOM 1937 N N . SER A 1 243 ? 2.328 1.436 10.717 1.00 97.06 243 SER A N 1
ATOM 1938 C CA . SER A 1 243 ? 1.350 1.741 11.768 1.00 97.06 243 SER A CA 1
ATOM 1939 C C . SER A 1 243 ? -0.042 1.209 11.434 1.00 97.06 243 SER A C 1
ATOM 1941 O O . SER A 1 243 ? -0.727 0.682 12.303 1.00 97.06 243 SER A O 1
ATOM 1943 N N . SER A 1 244 ? -0.457 1.312 10.173 1.00 95.06 244 SER A N 1
ATOM 1944 C CA . SER A 1 244 ? -1.719 0.750 9.691 1.00 95.06 244 SER A CA 1
ATOM 1945 C C . SER A 1 244 ? -1.741 -0.770 9.791 1.00 95.06 244 SER A C 1
ATOM 1947 O O . SER A 1 244 ? -2.726 -1.335 10.265 1.00 95.06 244 SER A O 1
ATOM 1949 N N . TYR A 1 245 ? -0.642 -1.422 9.399 1.00 94.12 245 TYR A N 1
ATOM 1950 C CA . TYR A 1 245 ? -0.470 -2.864 9.536 1.00 94.12 245 TYR A CA 1
ATOM 1951 C C . TYR A 1 245 ? -0.547 -3.298 11.007 1.00 94.12 245 TYR A C 1
ATOM 1953 O O . TYR A 1 245 ? -1.400 -4.109 11.359 1.00 94.12 245 TYR A O 1
ATOM 1961 N N . ALA A 1 246 ? 0.262 -2.696 11.886 1.00 96.06 246 ALA A N 1
ATOM 1962 C CA . ALA A 1 246 ? 0.251 -2.994 13.319 1.00 96.06 246 ALA A CA 1
ATOM 1963 C C . ALA A 1 246 ? -1.131 -2.772 13.954 1.00 96.06 246 ALA A C 1
ATOM 1965 O O . ALA A 1 246 ? -1.634 -3.636 14.669 1.00 96.06 246 ALA A O 1
ATOM 1966 N N . TYR A 1 247 ? -1.795 -1.659 13.622 1.00 96.31 247 TYR A N 1
ATOM 1967 C CA . TYR A 1 247 ? -3.144 -1.373 14.103 1.00 96.31 247 TYR A CA 1
ATOM 1968 C C . TYR A 1 247 ? -4.157 -2.432 13.650 1.00 96.31 247 TYR A C 1
ATOM 1970 O O . TYR A 1 247 ? -4.970 -2.878 14.457 1.00 96.31 247 TYR A O 1
ATOM 1978 N N . ALA A 1 248 ? -4.105 -2.855 12.382 1.00 92.81 248 ALA A N 1
ATOM 1979 C CA . ALA A 1 248 ? -4.996 -3.883 11.846 1.00 92.81 248 ALA A CA 1
ATOM 1980 C C . ALA A 1 248 ? -4.777 -5.259 12.500 1.00 92.81 248 ALA A C 1
ATOM 1982 O O . ALA A 1 248 ? -5.745 -5.993 12.689 1.00 92.81 248 ALA A O 1
ATOM 1983 N N . LYS A 1 249 ? -3.538 -5.579 12.901 1.00 92.12 249 LYS A N 1
ATOM 1984 C CA . LYS A 1 249 ? -3.201 -6.789 13.675 1.00 92.12 249 LYS A CA 1
ATOM 1985 C C . LYS A 1 249 ? -3.516 -6.679 15.172 1.00 92.12 249 LYS A C 1
ATOM 1987 O O . LYS A 1 249 ? -3.411 -7.660 15.898 1.00 92.12 249 LYS A O 1
ATOM 1992 N N . GLY A 1 250 ? -3.931 -5.505 15.648 1.00 94.62 250 GLY A N 1
ATOM 1993 C CA . GLY A 1 250 ? -4.192 -5.261 17.066 1.00 94.62 250 GLY A CA 1
ATOM 1994 C C . GLY A 1 250 ? -2.929 -5.072 17.914 1.00 94.62 250 GLY A C 1
ATOM 1995 O O . GLY A 1 250 ? -3.033 -4.996 19.139 1.00 94.62 250 GLY A O 1
ATOM 1996 N N . ASP A 1 251 ? -1.755 -4.947 17.288 1.00 96.88 251 ASP A N 1
ATOM 1997 C CA . ASP A 1 251 ? -0.500 -4.628 17.967 1.00 96.88 251 ASP A CA 1
ATOM 1998 C C . ASP A 1 251 ? -0.363 -3.109 18.130 1.00 96.88 2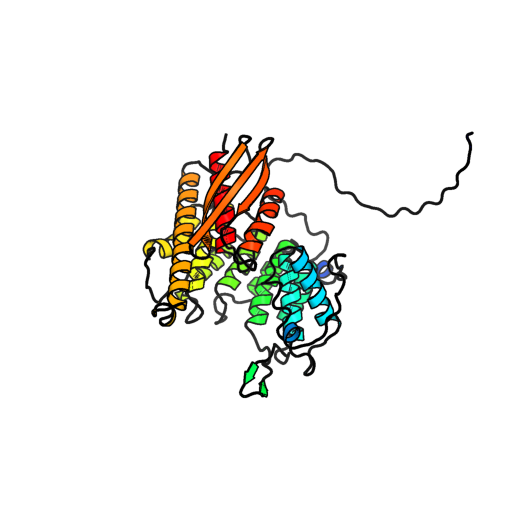51 ASP A C 1
ATOM 2000 O O . ASP A 1 251 ? 0.289 -2.391 17.368 1.00 96.88 251 ASP A O 1
ATOM 2004 N N . TYR A 1 252 ? -1.060 -2.587 19.135 1.00 97.88 252 TYR A N 1
ATOM 2005 C CA . TYR A 1 252 ? -1.088 -1.152 19.399 1.00 97.88 252 TYR A CA 1
ATOM 2006 C C . TYR A 1 252 ? 0.233 -0.618 19.951 1.00 97.88 252 TYR A C 1
ATOM 2008 O O . TYR A 1 252 ? 0.473 0.579 19.823 1.00 97.88 252 TYR A O 1
ATOM 2016 N N . ASP A 1 253 ? 1.076 -1.464 20.551 1.00 98.31 253 ASP A N 1
ATOM 2017 C CA . ASP A 1 253 ? 2.401 -1.058 21.027 1.00 98.31 253 ASP A CA 1
ATOM 2018 C C . ASP A 1 253 ? 3.339 -0.799 19.847 1.00 98.31 253 ASP A C 1
ATOM 2020 O O . ASP A 1 253 ? 3.934 0.278 19.778 1.00 98.31 253 ASP A O 1
ATOM 2024 N N . LYS A 1 254 ? 3.323 -1.664 18.824 1.00 97.75 254 LYS A N 1
ATOM 2025 C CA . LYS A 1 254 ? 4.050 -1.407 17.573 1.00 97.75 254 LYS A CA 1
ATOM 2026 C C . LYS A 1 254 ? 3.613 -0.129 16.861 1.00 97.75 254 LYS A C 1
ATOM 2028 O O . LYS A 1 254 ? 4.441 0.535 16.243 1.00 97.75 254 LYS A O 1
ATOM 2033 N N . VAL A 1 255 ? 2.349 0.292 16.981 1.00 98.44 255 VAL A N 1
ATOM 2034 C CA . VAL A 1 255 ? 1.924 1.614 16.473 1.00 98.44 255 VAL A CA 1
ATOM 2035 C C . VAL A 1 255 ? 2.681 2.749 17.174 1.00 98.44 255 VAL A C 1
ATOM 2037 O O . VAL A 1 255 ? 3.085 3.718 16.523 1.00 98.44 255 VAL A O 1
ATOM 2040 N N . PHE A 1 256 ? 2.887 2.663 18.491 1.00 98.50 256 PHE A N 1
ATOM 2041 C CA . PHE A 1 256 ? 3.665 3.668 19.219 1.00 98.50 256 PHE A CA 1
ATOM 2042 C C . PHE A 1 256 ? 5.138 3.633 18.821 1.00 98.50 256 PHE A C 1
ATOM 2044 O O . PHE A 1 256 ? 5.684 4.708 18.564 1.00 98.50 256 PHE A O 1
ATOM 2051 N N . ASP A 1 257 ? 5.723 2.442 18.698 1.00 98.00 257 ASP A N 1
ATOM 2052 C CA . ASP A 1 257 ? 7.122 2.251 18.303 1.00 98.00 257 ASP A CA 1
ATOM 2053 C C . ASP A 1 257 ? 7.386 2.820 16.899 1.00 98.00 257 ASP A C 1
ATOM 2055 O O . ASP A 1 257 ? 8.253 3.675 16.714 1.00 98.00 257 ASP A O 1
ATOM 2059 N N . PHE A 1 258 ? 6.573 2.442 15.904 1.00 97.62 258 PHE A N 1
ATOM 2060 C CA . PHE A 1 258 ? 6.746 2.891 14.517 1.00 97.62 258 PHE A CA 1
ATOM 2061 C C . PHE A 1 258 ? 6.578 4.397 14.335 1.00 97.62 258 PHE A C 1
ATOM 2063 O O . PHE A 1 258 ? 7.181 4.989 13.439 1.00 97.62 258 PHE A O 1
ATOM 2070 N N . THR A 1 259 ? 5.757 5.035 15.168 1.00 97.69 259 THR A N 1
ATOM 2071 C CA . THR A 1 259 ? 5.510 6.479 15.078 1.00 97.69 259 THR A CA 1
ATOM 2072 C C . THR A 1 259 ? 6.462 7.314 15.928 1.00 97.69 259 THR A C 1
ATOM 2074 O O . THR A 1 259 ? 6.569 8.515 15.683 1.00 97.69 259 THR A O 1
ATOM 2077 N N . GLU A 1 260 ? 7.159 6.728 16.906 1.00 96.44 260 GLU A N 1
ATOM 2078 C CA . GLU A 1 260 ? 7.906 7.463 17.933 1.00 96.44 260 GLU A CA 1
ATOM 2079 C C . GLU A 1 260 ? 8.904 8.459 17.336 1.00 96.44 260 GLU A C 1
ATOM 2081 O O . GLU A 1 260 ? 8.826 9.659 17.612 1.00 96.44 260 GLU A O 1
ATOM 2086 N N . LYS A 1 261 ? 9.798 7.980 16.464 1.00 93.25 261 LYS A N 1
ATOM 2087 C CA . LYS A 1 261 ? 10.857 8.804 15.868 1.00 93.25 261 LYS A CA 1
ATOM 2088 C C . LYS A 1 261 ? 10.291 9.981 15.072 1.00 93.25 261 LYS A C 1
ATOM 2090 O O . LYS A 1 261 ? 10.806 11.093 15.163 1.00 93.25 261 LYS A O 1
ATOM 2095 N N . LEU A 1 262 ? 9.214 9.748 14.319 1.00 93.69 262 LEU A N 1
ATOM 2096 C CA . LEU A 1 262 ? 8.547 10.782 13.528 1.00 93.69 262 LEU A CA 1
ATOM 2097 C C . LEU A 1 262 ? 7.877 11.830 14.431 1.00 93.69 262 LEU A C 1
ATOM 2099 O O . LEU A 1 262 ? 7.967 13.027 14.159 1.00 93.69 262 LEU A O 1
ATOM 2103 N N . ILE A 1 263 ? 7.225 11.400 15.515 1.00 96.12 263 ILE A N 1
ATOM 2104 C CA . ILE A 1 263 ? 6.552 12.305 16.455 1.00 96.12 263 ILE A CA 1
ATOM 2105 C C . ILE A 1 263 ? 7.550 13.162 17.236 1.00 96.12 263 ILE A C 1
ATOM 2107 O O . ILE A 1 263 ? 7.324 14.367 17.364 1.00 96.12 263 ILE A O 1
ATOM 2111 N N . LEU A 1 264 ? 8.647 12.567 17.718 1.00 95.06 264 LEU A N 1
ATOM 2112 C CA . LEU A 1 264 ? 9.714 13.279 18.433 1.00 95.06 264 LEU A CA 1
ATOM 2113 C C . LEU A 1 264 ? 10.388 14.346 17.563 1.00 95.06 264 LEU A C 1
ATOM 2115 O O . LEU A 1 264 ? 10.764 15.402 18.065 1.00 95.06 264 LEU A O 1
ATOM 2119 N N . GLU A 1 265 ? 10.511 14.080 16.265 1.00 93.88 265 GLU A N 1
ATOM 2120 C CA . GLU A 1 265 ? 11.085 15.005 15.290 1.00 93.88 265 GLU A CA 1
ATOM 2121 C C . GLU A 1 265 ? 10.193 16.246 15.047 1.00 93.88 265 GLU A C 1
ATOM 2123 O O . GLU A 1 265 ? 10.688 17.339 14.775 1.00 93.88 265 GLU A O 1
ATOM 2128 N N . GLY A 1 266 ? 8.875 16.113 15.219 1.00 95.25 266 GLY A N 1
ATOM 2129 C CA . GLY A 1 266 ? 7.941 17.240 15.212 1.00 95.25 266 GLY A CA 1
ATOM 2130 C C . GLY A 1 266 ? 7.427 17.664 13.828 1.00 95.25 266 GLY A C 1
ATOM 2131 O O . GLY A 1 266 ? 8.009 17.400 12.773 1.00 95.25 266 GLY A O 1
ATOM 2132 N N . ILE A 1 267 ? 6.293 18.370 13.823 1.00 95.06 267 ILE A N 1
ATOM 2133 C CA . ILE A 1 267 ? 5.564 18.750 12.598 1.00 95.06 267 ILE A CA 1
ATOM 2134 C C . ILE A 1 267 ? 6.322 19.738 11.693 1.00 95.06 267 ILE A C 1
ATOM 2136 O O . ILE A 1 267 ? 6.101 19.767 10.481 1.00 95.06 267 ILE A O 1
ATOM 2140 N N . ASP A 1 268 ? 7.225 20.538 12.261 1.00 92.06 268 ASP A N 1
ATOM 2141 C CA . ASP A 1 268 ? 8.019 21.553 11.554 1.00 92.06 268 ASP A CA 1
ATOM 2142 C C . ASP A 1 268 ? 9.492 21.139 11.385 1.00 92.06 268 ASP A C 1
ATOM 2144 O O . ASP A 1 268 ? 10.373 21.992 11.282 1.00 92.06 268 ASP A O 1
ATOM 2148 N N . SER A 1 269 ? 9.756 19.828 11.344 1.00 88.19 269 SER A N 1
ATOM 2149 C CA . SER A 1 269 ? 11.092 19.266 11.142 1.00 88.19 269 SER A CA 1
ATOM 2150 C C . SER A 1 269 ? 11.822 19.839 9.928 1.00 88.19 269 SER A C 1
ATOM 2152 O O . SER A 1 269 ? 11.253 20.037 8.849 1.00 88.19 269 SER A O 1
ATOM 2154 N N . THR A 1 270 ? 13.128 20.022 10.102 1.00 85.19 270 THR A N 1
ATOM 2155 C CA . THR A 1 270 ? 14.087 20.326 9.036 1.00 85.19 270 THR A CA 1
ATOM 2156 C C . THR A 1 270 ? 15.254 19.337 9.033 1.00 85.19 270 THR A C 1
ATOM 2158 O O . THR A 1 270 ? 16.338 19.675 8.563 1.00 85.19 270 THR A O 1
ATOM 2161 N N . ASN A 1 271 ? 15.080 18.152 9.624 1.00 84.69 271 ASN A N 1
ATOM 2162 C CA . ASN A 1 271 ? 16.169 17.202 9.820 1.00 84.69 271 ASN A CA 1
ATOM 2163 C C . ASN A 1 271 ? 16.626 16.604 8.475 1.00 84.69 271 ASN A C 1
ATOM 2165 O O . ASN A 1 271 ? 15.821 15.976 7.783 1.00 84.69 271 ASN A O 1
ATOM 2169 N N . PRO A 1 272 ? 17.910 16.748 8.099 1.00 77.50 272 PRO A N 1
ATOM 2170 C CA . PRO A 1 272 ? 18.418 16.249 6.824 1.00 77.50 272 PRO A CA 1
ATOM 2171 C C . PRO A 1 272 ? 18.363 14.717 6.696 1.00 77.50 272 PRO A C 1
ATOM 2173 O O . PRO A 1 272 ? 18.452 14.194 5.592 1.00 77.50 272 PRO A O 1
ATOM 2176 N N . ALA A 1 273 ? 18.143 13.979 7.791 1.00 77.56 273 ALA A N 1
ATOM 2177 C CA . ALA A 1 273 ? 17.842 12.551 7.725 1.00 77.56 273 ALA A CA 1
ATOM 2178 C C . ALA A 1 273 ? 16.521 12.262 6.993 1.00 77.56 273 ALA A C 1
ATOM 2180 O O . ALA A 1 273 ? 16.378 11.190 6.431 1.00 77.56 273 ALA A O 1
ATOM 2181 N N . TYR A 1 274 ? 15.564 13.196 6.969 1.00 78.56 274 TYR A N 1
ATOM 2182 C CA . TYR A 1 274 ? 14.268 13.039 6.291 1.00 78.56 274 TYR A CA 1
ATOM 2183 C C . TYR A 1 274 ? 14.141 13.871 5.010 1.00 78.56 274 TYR A C 1
ATOM 2185 O O . TYR A 1 274 ? 13.212 13.668 4.225 1.00 78.56 274 TYR A O 1
ATOM 2193 N N . PHE A 1 275 ? 15.069 14.798 4.773 1.00 79.38 275 PHE A N 1
ATOM 2194 C CA . PHE A 1 275 ? 15.022 15.737 3.658 1.00 79.38 275 PHE A CA 1
ATOM 2195 C C . PHE A 1 275 ? 16.400 15.879 3.022 1.00 79.38 275 PHE A C 1
ATOM 2197 O O . PHE A 1 275 ? 17.379 16.108 3.720 1.00 79.38 275 PHE A O 1
ATOM 2204 N N . LEU A 1 276 ? 16.485 15.848 1.690 1.00 72.75 276 LEU A N 1
ATOM 2205 C CA . LEU A 1 276 ? 17.725 16.254 1.028 1.00 72.75 276 LEU A CA 1
ATOM 2206 C C . LEU A 1 276 ? 17.906 17.775 1.172 1.00 72.75 276 LEU A C 1
ATOM 2208 O O . LEU A 1 276 ? 16.929 18.521 1.197 1.00 72.75 276 LEU A O 1
ATOM 2212 N N . ASP A 1 277 ? 19.138 18.285 1.158 1.00 70.88 277 ASP A N 1
ATOM 2213 C CA . ASP A 1 277 ? 19.394 19.738 1.235 1.00 70.88 277 ASP A CA 1
ATOM 2214 C C . ASP A 1 277 ? 18.617 20.539 0.176 1.00 70.88 277 ASP A C 1
ATOM 2216 O O . ASP A 1 277 ? 18.123 21.643 0.414 1.00 70.88 277 ASP A O 1
ATOM 2220 N N . ASN A 1 278 ? 18.477 19.975 -1.025 1.00 69.31 278 ASN A N 1
ATOM 2221 C CA . ASN A 1 278 ? 17.704 20.587 -2.105 1.00 69.31 278 ASN A CA 1
ATOM 2222 C C . ASN A 1 278 ? 16.186 20.571 -1.855 1.00 69.31 278 ASN A C 1
ATOM 2224 O O . ASN A 1 278 ? 15.471 21.377 -2.456 1.00 69.31 278 ASN A O 1
ATOM 2228 N N . ASP A 1 279 ? 15.707 19.694 -0.975 1.00 73.50 279 ASP A N 1
ATOM 2229 C CA . ASP A 1 279 ? 14.312 19.602 -0.547 1.00 73.50 279 ASP A CA 1
ATOM 2230 C C . ASP A 1 279 ? 13.973 20.682 0.480 1.00 73.50 279 ASP A C 1
ATOM 2232 O O . ASP A 1 279 ? 12.816 21.065 0.581 1.00 73.50 279 ASP A O 1
ATOM 2236 N N . LEU A 1 280 ? 14.961 21.224 1.196 1.00 73.44 280 LEU A N 1
ATOM 2237 C CA . LEU A 1 280 ? 14.765 22.272 2.205 1.00 73.44 280 LEU A CA 1
ATOM 2238 C C . LEU A 1 280 ? 14.904 23.699 1.639 1.00 73.44 280 LEU A C 1
ATOM 2240 O O . LEU A 1 280 ? 14.517 24.675 2.284 1.00 73.44 280 LEU A O 1
ATOM 2244 N N . LYS A 1 281 ? 15.412 23.853 0.408 1.00 77.44 281 LYS A N 1
ATOM 2245 C CA . LYS A 1 281 ? 15.567 25.161 -0.257 1.00 77.44 281 LYS A CA 1
ATOM 2246 C C . LYS A 1 281 ? 14.225 25.752 -0.690 1.00 77.44 281 LYS A C 1
ATOM 2248 O O . LYS A 1 281 ? 13.379 25.066 -1.258 1.00 77.44 281 LYS A O 1
ATOM 2253 N N . SER A 1 282 ? 14.054 27.062 -0.503 1.00 78.69 282 SER A N 1
ATOM 2254 C CA . SER A 1 282 ? 12.816 27.773 -0.848 1.00 78.69 282 SER A CA 1
ATOM 2255 C C . SER A 1 282 ? 12.347 27.510 -2.291 1.00 78.69 282 SER A C 1
ATOM 2257 O O . SER A 1 282 ? 13.135 27.385 -3.227 1.00 78.69 282 SER A O 1
ATOM 2259 N N . GLY A 1 283 ? 11.027 27.411 -2.480 1.00 83.75 283 GLY A N 1
ATOM 2260 C CA . GLY A 1 283 ? 10.416 27.175 -3.790 1.00 83.75 283 GLY A CA 1
ATOM 2261 C C . GLY A 1 283 ? 9.391 26.043 -3.793 1.00 83.75 283 GLY A C 1
ATOM 2262 O O . GLY A 1 283 ? 8.897 25.611 -2.753 1.00 83.75 283 GLY A O 1
ATOM 2263 N N . ARG A 1 284 ? 9.021 25.578 -4.992 1.00 81.25 284 ARG A N 1
ATOM 2264 C CA . ARG A 1 284 ? 7.956 24.574 -5.180 1.00 81.25 284 ARG A CA 1
ATOM 2265 C C . ARG A 1 284 ? 8.305 23.214 -4.561 1.00 81.25 284 ARG A C 1
ATOM 2267 O O . ARG A 1 284 ? 7.416 22.576 -4.008 1.00 81.25 284 ARG A O 1
ATOM 2274 N N . LYS A 1 285 ? 9.574 22.792 -4.639 1.00 81.06 285 LYS A N 1
ATOM 2275 C CA . LYS A 1 285 ? 10.043 21.511 -4.084 1.00 81.06 285 LYS A CA 1
ATOM 2276 C C . LYS A 1 285 ? 9.978 21.497 -2.553 1.00 81.06 285 LYS A C 1
ATOM 2278 O O . LYS A 1 285 ? 9.305 20.627 -2.017 1.00 81.06 285 LYS A O 1
ATOM 2283 N N . ALA A 1 286 ? 10.511 22.507 -1.862 1.00 83.94 286 ALA A N 1
ATOM 2284 C CA . ALA A 1 286 ? 10.373 22.575 -0.403 1.00 83.94 286 ALA A CA 1
ATOM 2285 C C . ALA A 1 286 ? 8.932 22.634 0.084 1.00 83.94 286 ALA A C 1
ATOM 2287 O O . ALA A 1 286 ? 8.575 21.943 1.034 1.00 83.94 286 ALA A O 1
ATOM 2288 N N . LYS A 1 287 ? 8.062 23.382 -0.606 1.00 86.81 287 LYS A N 1
ATOM 2289 C CA . LYS A 1 287 ? 6.627 23.372 -0.284 1.00 86.81 287 LYS A CA 1
ATOM 2290 C C . LYS A 1 287 ? 6.020 21.971 -0.402 1.00 86.81 287 LYS A C 1
ATOM 2292 O O . LYS A 1 287 ? 5.188 21.608 0.421 1.00 86.81 287 LYS A O 1
ATOM 2297 N N . TYR A 1 288 ? 6.418 21.198 -1.413 1.00 87.62 288 TYR A N 1
ATOM 2298 C CA . TYR A 1 288 ? 5.960 19.821 -1.598 1.00 87.62 288 TYR A CA 1
ATOM 2299 C C . TYR A 1 288 ? 6.415 18.913 -0.447 1.00 87.62 288 TYR A C 1
ATOM 2301 O O . TYR A 1 288 ? 5.575 18.254 0.160 1.00 87.62 288 TYR A O 1
ATOM 2309 N N . PHE A 1 289 ? 7.709 18.903 -0.111 1.00 88.06 289 PHE A N 1
ATOM 2310 C CA . PHE A 1 289 ? 8.239 18.010 0.927 1.00 88.06 289 PHE A CA 1
ATOM 2311 C C . PHE A 1 289 ? 7.748 18.377 2.324 1.00 88.06 289 PHE A C 1
ATOM 2313 O O . PHE A 1 289 ? 7.375 17.490 3.085 1.00 88.06 289 PHE A O 1
ATOM 2320 N N . ASN A 1 290 ? 7.628 19.671 2.628 1.00 89.56 290 ASN A N 1
ATOM 2321 C CA . ASN A 1 290 ? 7.047 20.117 3.890 1.00 89.56 290 ASN A CA 1
ATOM 2322 C C . ASN A 1 290 ? 5.575 19.687 4.023 1.00 89.56 290 ASN A C 1
ATOM 2324 O O . ASN A 1 290 ? 5.186 19.138 5.048 1.00 89.56 290 ASN A O 1
ATOM 2328 N N . ARG A 1 291 ? 4.752 19.860 2.976 1.00 92.56 291 ARG A N 1
ATOM 2329 C CA . ARG A 1 291 ? 3.354 19.385 2.993 1.00 92.56 291 ARG A CA 1
ATOM 2330 C C . ARG A 1 291 ? 3.266 17.864 3.107 1.00 92.56 291 ARG A C 1
ATOM 2332 O O . ARG A 1 291 ? 2.385 17.371 3.806 1.00 92.56 291 ARG A O 1
ATOM 2339 N N . HIS A 1 292 ? 4.155 17.130 2.437 1.00 92.12 292 HIS A N 1
ATOM 2340 C CA . HIS A 1 292 ? 4.237 15.675 2.554 1.00 92.12 292 HIS A CA 1
ATOM 2341 C C . HIS A 1 292 ? 4.523 15.252 3.999 1.00 92.12 292 HIS A C 1
ATOM 2343 O O . HIS A 1 292 ? 3.717 14.527 4.575 1.00 92.12 292 HIS A O 1
ATOM 2349 N N . TRP A 1 293 ? 5.596 15.781 4.597 1.00 93.38 293 TRP A N 1
ATOM 2350 C CA . TRP A 1 293 ? 5.976 15.519 5.986 1.00 93.38 293 TRP A CA 1
ATOM 2351 C C . TRP A 1 293 ? 4.828 15.785 6.954 1.00 93.38 293 TRP A C 1
ATOM 2353 O O . TRP A 1 293 ? 4.447 14.907 7.720 1.00 93.38 293 TRP A O 1
ATOM 2363 N N . LYS A 1 294 ? 4.207 16.966 6.860 1.00 95.62 294 LYS A N 1
ATOM 2364 C CA . LYS A 1 294 ? 3.088 17.338 7.733 1.00 95.62 294 LYS A CA 1
ATOM 2365 C C . LYS A 1 294 ? 1.881 16.415 7.570 1.00 95.62 294 LYS A C 1
ATOM 2367 O O . LYS A 1 294 ? 1.195 16.147 8.549 1.00 95.62 294 LYS A O 1
ATOM 2372 N N . SER A 1 295 ? 1.641 15.903 6.359 1.00 95.94 295 SER A N 1
ATOM 2373 C CA . SER A 1 295 ? 0.581 14.912 6.128 1.00 95.94 295 SER A CA 1
ATOM 2374 C C . SER A 1 295 ? 0.885 13.601 6.858 1.00 95.94 295 SER A C 1
ATOM 2376 O O . SER A 1 295 ? 0.009 13.060 7.527 1.00 95.94 295 SER A O 1
ATOM 2378 N N . CYS A 1 296 ? 2.128 13.114 6.765 1.00 95.81 296 CYS A N 1
ATOM 2379 C CA . CYS A 1 296 ? 2.574 11.918 7.481 1.00 95.81 296 CYS A CA 1
ATOM 2380 C C . CYS A 1 296 ? 2.532 12.116 9.000 1.00 95.81 296 CYS A C 1
ATOM 2382 O O . CYS A 1 296 ? 2.031 11.253 9.707 1.00 95.81 296 CYS A O 1
ATOM 2384 N N . TYR A 1 297 ? 2.978 13.271 9.495 1.00 97.31 297 TYR A N 1
ATOM 2385 C CA . TYR A 1 297 ? 2.944 13.605 10.917 1.00 97.31 297 TYR A CA 1
ATOM 2386 C C . TYR A 1 297 ? 1.532 13.563 11.496 1.00 97.31 297 TYR A C 1
ATOM 2388 O O . TYR A 1 297 ? 1.278 12.838 12.452 1.00 97.31 297 TYR A O 1
ATOM 2396 N N . GLN A 1 298 ? 0.587 14.266 10.870 1.00 98.06 298 GLN A N 1
ATOM 2397 C CA . GLN A 1 298 ? -0.791 14.322 11.362 1.00 98.06 298 GLN A CA 1
ATOM 2398 C C . GLN A 1 298 ? -1.489 12.955 11.318 1.00 98.06 298 GLN A C 1
ATOM 2400 O O . GLN A 1 298 ? -2.282 12.634 12.202 1.00 98.06 298 GLN A O 1
ATOM 2405 N N . LEU A 1 299 ? -1.192 12.120 10.316 1.00 97.62 299 LEU A N 1
ATOM 2406 C CA . LEU A 1 299 ? -1.710 10.750 10.286 1.00 97.62 299 LEU A CA 1
ATOM 2407 C C . LEU A 1 299 ? -1.020 9.841 11.312 1.00 97.62 299 LEU A C 1
ATOM 2409 O O . LEU A 1 299 ? -1.687 9.011 11.920 1.00 97.62 299 LEU A O 1
ATOM 2413 N N . ALA A 1 300 ? 0.278 10.000 11.565 1.00 98.12 300 ALA A N 1
ATOM 2414 C CA . ALA A 1 300 ? 0.953 9.269 12.636 1.00 98.12 300 ALA A CA 1
ATOM 2415 C C . ALA A 1 300 ? 0.331 9.596 14.008 1.00 98.12 300 ALA A C 1
ATOM 2417 O O . ALA A 1 300 ? 0.060 8.686 14.791 1.00 98.12 300 ALA A O 1
ATOM 2418 N N . GLU A 1 301 ? 0.009 10.867 14.273 1.00 98.31 301 GLU A N 1
ATOM 2419 C CA . GLU A 1 301 ? -0.748 11.262 15.469 1.00 98.31 301 GLU A CA 1
ATOM 2420 C C . GLU A 1 301 ? -2.128 10.596 15.521 1.00 98.31 301 GLU A C 1
ATOM 2422 O O . GLU A 1 301 ? -2.511 10.048 16.554 1.00 98.31 301 GLU A O 1
ATOM 2427 N N . GLY A 1 302 ? -2.851 10.575 14.398 1.00 98.12 302 GLY A N 1
ATOM 2428 C CA . GLY A 1 302 ? -4.150 9.909 14.308 1.00 98.12 302 GLY A CA 1
ATOM 2429 C C . GLY A 1 302 ? -4.084 8.405 14.599 1.00 98.12 302 GLY A C 1
ATOM 2430 O O . GLY A 1 302 ? -4.956 7.877 15.289 1.00 98.12 302 GLY A O 1
ATOM 2431 N N . PHE A 1 303 ? -3.042 7.706 14.139 1.00 98.31 303 PHE A N 1
ATOM 2432 C CA . PHE A 1 303 ? -2.838 6.293 14.476 1.00 98.31 303 PHE A CA 1
ATOM 2433 C C . PHE A 1 303 ? -2.529 6.092 15.961 1.00 98.31 303 PHE A C 1
ATOM 2435 O O . PHE A 1 303 ? -3.079 5.179 16.571 1.00 98.31 303 PHE A O 1
ATOM 2442 N N . ARG A 1 304 ? -1.726 6.968 16.579 1.00 98.62 304 ARG A N 1
ATOM 2443 C CA . ARG A 1 304 ? -1.475 6.930 18.031 1.00 98.62 304 ARG A CA 1
ATOM 2444 C C . ARG A 1 304 ? -2.739 7.190 18.844 1.00 98.62 304 ARG A C 1
ATOM 2446 O O . ARG A 1 304 ? -2.938 6.554 19.878 1.00 98.62 304 ARG A O 1
ATOM 2453 N N . GLU A 1 305 ? -3.608 8.091 18.388 1.00 98.38 305 GLU A N 1
ATOM 2454 C CA . GLU A 1 305 ? -4.917 8.328 19.006 1.00 98.38 305 GLU A CA 1
ATOM 2455 C C . GLU A 1 305 ? -5.778 7.057 18.955 1.00 98.38 305 GLU A C 1
ATOM 2457 O O . GLU A 1 305 ? -6.299 6.615 19.982 1.00 98.38 305 GLU A O 1
ATOM 2462 N N . LEU A 1 306 ? -5.878 6.429 17.778 1.00 98.31 306 LEU A N 1
ATOM 2463 C CA . LEU A 1 306 ? -6.605 5.173 17.598 1.00 98.31 306 LEU A CA 1
ATOM 2464 C C . LEU A 1 306 ? -6.025 4.040 18.458 1.00 98.31 306 LEU A C 1
ATOM 2466 O O . LEU A 1 306 ? -6.786 3.320 19.103 1.00 98.31 306 LEU A O 1
ATOM 2470 N N . ALA A 1 307 ? -4.700 3.897 18.510 1.00 98.44 307 ALA A N 1
ATOM 2471 C CA . ALA A 1 307 ? -4.013 2.911 19.343 1.00 98.44 307 ALA A CA 1
ATOM 2472 C C . ALA A 1 307 ? -4.256 3.161 20.841 1.00 98.44 307 ALA A C 1
ATOM 2474 O O . ALA A 1 307 ? -4.534 2.227 21.588 1.00 98.44 307 ALA A O 1
ATOM 2475 N N . THR A 1 308 ? -4.239 4.423 21.281 1.00 98.62 308 THR A N 1
ATOM 2476 C CA . THR A 1 308 ? -4.564 4.805 22.668 1.00 98.62 308 THR A CA 1
ATOM 2477 C C . THR A 1 308 ? -5.984 4.384 23.036 1.00 98.62 308 THR A C 1
ATOM 2479 O O . THR A 1 308 ? -6.202 3.758 24.073 1.00 98.62 308 THR A O 1
ATOM 2482 N N . LYS A 1 309 ? -6.957 4.697 22.174 1.00 98.12 309 LYS A N 1
ATOM 2483 C CA . LYS A 1 309 ? -8.353 4.277 22.343 1.00 98.12 309 LYS A CA 1
ATOM 2484 C C . LYS A 1 309 ? -8.466 2.758 22.434 1.00 98.12 309 LYS A C 1
ATOM 2486 O O . LYS A 1 309 ? -9.076 2.242 23.370 1.00 98.12 309 LYS A O 1
ATOM 2491 N N . ALA A 1 310 ? -7.805 2.045 21.531 1.00 97.31 310 ALA A N 1
ATOM 2492 C CA . ALA A 1 310 ? -7.848 0.594 21.496 1.00 97.31 310 ALA A CA 1
ATOM 2493 C C . ALA A 1 310 ? -7.235 -0.052 22.754 1.00 97.31 310 ALA A C 1
ATOM 2495 O O . ALA A 1 310 ? -7.856 -0.942 23.337 1.00 97.31 310 ALA A O 1
ATOM 2496 N N . LYS A 1 311 ? -6.104 0.466 23.259 1.00 97.50 311 LYS A N 1
ATOM 2497 C CA . LYS A 1 311 ? -5.520 0.056 24.554 1.00 97.50 311 LYS A CA 1
ATOM 2498 C C . LYS A 1 311 ? -6.451 0.313 25.747 1.00 97.50 311 LYS A C 1
ATOM 2500 O O . LYS A 1 311 ? -6.360 -0.392 26.747 1.00 97.50 311 LYS A O 1
ATOM 2505 N N . ASN A 1 312 ? -7.374 1.268 25.630 1.00 97.12 312 ASN A N 1
ATOM 2506 C CA . ASN A 1 312 ? -8.413 1.549 26.625 1.00 97.12 312 ASN A CA 1
ATOM 2507 C C . ASN A 1 312 ? -9.720 0.756 26.394 1.00 97.12 312 ASN A C 1
ATOM 2509 O O . ASN A 1 312 ? -10.728 1.029 27.042 1.00 97.12 312 ASN A O 1
ATOM 2513 N N . GLY A 1 313 ? -9.733 -0.218 25.475 1.00 94.62 313 GLY A N 1
ATOM 2514 C CA . GLY A 1 313 ? -10.904 -1.045 25.153 1.00 94.62 313 GLY A CA 1
ATOM 2515 C C . GLY A 1 313 ? -11.852 -0.441 24.105 1.00 94.62 313 GLY A C 1
ATOM 2516 O O . GLY A 1 313 ? -12.815 -1.086 23.670 1.00 94.62 313 GLY A O 1
ATOM 2517 N N . GLU A 1 314 ? -11.579 0.772 23.623 1.00 95.25 314 GLU A N 1
ATOM 2518 C CA . GLU A 1 314 ? -12.268 1.389 22.486 1.00 95.25 314 GLU A CA 1
ATOM 2519 C C . GLU A 1 314 ? -11.639 0.906 21.170 1.00 95.25 314 GLU A C 1
ATOM 2521 O O . GLU A 1 314 ? -10.957 1.647 20.468 1.00 95.25 314 GLU A O 1
ATOM 2526 N N . ILE A 1 315 ? -11.839 -0.373 20.855 1.00 93.88 315 ILE A N 1
ATOM 2527 C CA . ILE A 1 315 ? -11.356 -0.989 19.610 1.00 93.88 315 ILE A CA 1
ATOM 2528 C C . ILE A 1 315 ? -12.371 -0.754 18.485 1.00 93.88 315 ILE A C 1
ATOM 2530 O O . ILE A 1 315 ? -13.574 -0.944 18.701 1.00 93.88 315 ILE A O 1
ATOM 2534 N N . ALA A 1 316 ? -11.882 -0.359 17.305 1.00 94.25 316 ALA A N 1
ATOM 2535 C CA . ALA A 1 316 ? -12.664 -0.279 16.076 1.00 94.25 316 ALA A CA 1
ATOM 2536 C C . ALA A 1 316 ? -12.889 -1.694 15.520 1.00 94.25 316 ALA A C 1
ATOM 2538 O O . ALA A 1 316 ? -11.942 -2.351 15.096 1.00 94.25 316 ALA A O 1
ATOM 2539 N N . THR A 1 317 ? -14.133 -2.170 15.529 1.00 93.62 317 THR A N 1
ATOM 2540 C CA . THR A 1 317 ? -14.509 -3.513 15.058 1.00 93.62 317 THR A CA 1
ATOM 2541 C C . THR A 1 317 ? -15.565 -3.414 13.964 1.00 93.62 317 THR A C 1
ATOM 2543 O O . THR A 1 317 ? -16.355 -2.477 13.959 1.00 93.62 317 THR A O 1
ATOM 2546 N N . PHE A 1 318 ? -15.621 -4.393 13.058 1.00 95.12 318 PHE A N 1
ATOM 2547 C CA . PHE A 1 318 ? -16.716 -4.518 12.077 1.00 95.12 318 PHE A CA 1
ATOM 2548 C C . PHE A 1 318 ? -17.916 -5.313 12.611 1.00 95.12 318 PHE A C 1
ATOM 2550 O O . PHE A 1 318 ? -18.882 -5.561 11.894 1.00 95.12 318 PHE A O 1
ATOM 2557 N N . THR A 1 319 ? -17.864 -5.712 13.879 1.00 92.25 319 THR A N 1
ATOM 2558 C CA . THR A 1 319 ? -18.950 -6.372 14.603 1.00 92.25 319 THR A CA 1
ATOM 2559 C C . THR A 1 319 ? -19.562 -5.418 15.619 1.00 92.25 319 THR A C 1
ATOM 2561 O O . THR A 1 319 ? -18.958 -4.407 15.983 1.00 92.25 319 THR A O 1
ATOM 2564 N N . ASP A 1 320 ? -20.765 -5.751 16.088 1.00 91.38 320 ASP A N 1
ATOM 2565 C CA . ASP A 1 320 ? -21.459 -5.019 17.154 1.00 91.38 320 ASP A CA 1
ATOM 2566 C C . ASP A 1 320 ? -21.683 -3.532 16.847 1.00 91.38 320 ASP A C 1
ATOM 2568 O O . ASP A 1 320 ? -21.652 -2.668 17.724 1.00 91.38 320 ASP A O 1
ATOM 2572 N N . LEU A 1 321 ? -21.969 -3.235 15.580 1.00 96.94 321 LEU A N 1
ATOM 2573 C CA . LEU A 1 321 ? -22.238 -1.882 15.117 1.00 96.94 321 LEU A CA 1
ATOM 2574 C C . LEU A 1 321 ? -23.716 -1.508 15.295 1.00 96.94 321 LEU A C 1
ATOM 2576 O O . LEU A 1 321 ? -24.622 -2.339 15.140 1.00 96.94 321 LEU A O 1
ATOM 2580 N N . LYS A 1 322 ? -23.964 -0.245 15.643 1.00 97.88 322 LYS A N 1
ATOM 2581 C CA . LYS A 1 322 ? -25.266 0.423 15.569 1.00 97.88 322 LYS A CA 1
ATOM 2582 C C . LYS A 1 322 ? -25.515 0.847 14.124 1.00 97.88 322 LYS A C 1
ATOM 2584 O O . LYS A 1 322 ? -24.621 1.366 13.463 1.00 97.88 322 LYS A O 1
ATOM 2589 N N . ASP A 1 323 ? -26.738 0.638 13.655 1.00 98.38 323 ASP A N 1
ATOM 2590 C CA . ASP A 1 323 ? -27.156 1.093 12.332 1.00 98.38 323 ASP A CA 1
ATOM 2591 C C . ASP A 1 323 ? -27.159 2.622 12.275 1.00 98.38 323 ASP A C 1
ATOM 2593 O O . ASP A 1 323 ? -27.594 3.294 13.216 1.00 98.38 323 ASP A O 1
ATOM 2597 N N . GLY A 1 324 ? -26.697 3.176 11.157 1.00 98.50 324 GLY A N 1
ATOM 2598 C CA . GLY A 1 324 ? -26.566 4.617 11.002 1.00 98.50 324 GLY A CA 1
ATOM 2599 C C . GLY A 1 324 ? -25.593 5.025 9.907 1.00 98.50 324 GLY A C 1
ATOM 2600 O O . GLY A 1 324 ? -25.045 4.199 9.180 1.00 98.50 324 GLY A O 1
ATOM 2601 N N . VAL A 1 325 ? -25.393 6.335 9.799 1.00 98.62 325 VAL A N 1
ATOM 2602 C CA . VAL A 1 325 ? -24.411 6.948 8.906 1.00 98.62 325 VAL A CA 1
ATOM 2603 C C . VAL A 1 325 ? -23.422 7.714 9.772 1.00 98.62 325 VAL A C 1
ATOM 2605 O O . VAL A 1 325 ? -23.817 8.599 10.530 1.00 98.62 325 VAL A O 1
ATOM 2608 N N . TYR A 1 326 ? -22.148 7.361 9.658 1.00 98.62 326 TYR A N 1
ATOM 2609 C CA . TYR A 1 326 ? -21.067 7.871 10.493 1.00 98.62 326 TYR A CA 1
ATOM 2610 C C . TYR A 1 326 ? -20.038 8.565 9.622 1.00 98.62 326 TYR A C 1
ATOM 2612 O O . TYR A 1 326 ? -19.693 8.064 8.552 1.00 98.62 326 TYR A O 1
ATOM 2620 N N . THR A 1 327 ? -19.544 9.714 10.068 1.00 98.19 327 THR A N 1
ATOM 2621 C CA . THR A 1 327 ? -18.622 10.529 9.281 1.00 98.19 327 THR A CA 1
ATOM 2622 C C . THR A 1 327 ? -17.326 10.789 10.030 1.00 98.19 327 THR A C 1
ATOM 2624 O O . THR A 1 327 ? -17.265 10.803 11.260 1.00 98.19 327 THR A O 1
ATOM 2627 N N . SER A 1 328 ? -16.253 10.990 9.278 1.00 98.12 328 SER A N 1
ATOM 2628 C CA . SER A 1 328 ? -14.986 11.490 9.796 1.00 98.12 328 SER A CA 1
ATOM 2629 C C . SER A 1 328 ? -14.284 12.322 8.730 1.00 98.12 328 SER A C 1
ATOM 2631 O O . SER A 1 328 ? -14.554 12.164 7.542 1.00 98.12 328 SER A O 1
ATOM 2633 N N . SER A 1 329 ? -13.380 13.196 9.160 1.00 97.12 329 SER A N 1
ATOM 2634 C CA . SER A 1 329 ? -12.499 13.956 8.277 1.00 97.12 329 SER A CA 1
ATOM 2635 C C . SER A 1 329 ? -11.073 13.801 8.781 1.00 97.12 329 SER A C 1
ATOM 2637 O O . SER A 1 329 ? -10.825 13.897 9.987 1.00 97.12 329 SER A O 1
ATOM 2639 N N . ASN A 1 330 ? -10.144 13.498 7.879 1.00 96.00 330 ASN A N 1
ATOM 2640 C CA . ASN A 1 330 ? -8.757 13.200 8.219 1.00 96.00 330 ASN A CA 1
ATOM 2641 C C . ASN A 1 330 ? -7.816 13.908 7.253 1.00 96.00 330 ASN A C 1
ATOM 2643 O O . ASN A 1 330 ? -8.156 14.155 6.097 1.00 96.00 330 ASN A O 1
ATOM 2647 N N . THR A 1 331 ? -6.600 14.203 7.704 1.00 96.50 331 THR A N 1
ATOM 2648 C CA . THR A 1 331 ? -5.561 14.726 6.818 1.00 96.50 331 THR A CA 1
ATOM 2649 C C . THR A 1 331 ? -5.294 13.733 5.691 1.00 96.50 331 THR A C 1
ATOM 2651 O O . THR A 1 331 ? -5.008 12.563 5.937 1.00 96.50 331 THR A O 1
ATOM 2654 N N . GLY A 1 332 ? -5.384 14.190 4.446 1.00 93.50 332 GLY A N 1
ATOM 2655 C CA . GLY A 1 332 ? -4.989 13.425 3.271 1.00 93.50 332 GLY A CA 1
ATOM 2656 C C . GLY A 1 332 ? -3.658 13.899 2.695 1.00 93.50 332 GLY A C 1
ATOM 2657 O O . GLY A 1 332 ? -2.921 14.695 3.283 1.00 93.50 332 GLY A O 1
ATOM 2658 N N . TYR A 1 333 ? -3.338 13.397 1.503 1.00 90.50 333 TYR A N 1
ATOM 2659 C CA . TYR A 1 333 ? -2.112 13.762 0.800 1.00 90.50 333 TYR A CA 1
ATOM 2660 C C . TYR A 1 333 ? -2.005 15.277 0.601 1.00 90.50 333 TYR A C 1
ATOM 2662 O O . TYR A 1 333 ? -2.950 15.925 0.161 1.00 90.50 333 TYR A O 1
ATOM 2670 N N . MET A 1 334 ? -0.824 15.830 0.887 1.00 90.50 334 MET A N 1
ATOM 2671 C CA . MET A 1 334 ? -0.529 17.259 0.762 1.00 90.50 334 MET A CA 1
ATOM 2672 C C . MET A 1 334 ? -1.382 18.155 1.669 1.00 90.50 334 MET A C 1
ATOM 2674 O O . MET A 1 334 ? -1.598 19.311 1.323 1.00 90.50 334 MET A O 1
ATOM 2678 N N . LEU A 1 335 ? -1.804 17.689 2.847 1.00 93.44 335 LEU A N 1
ATOM 2679 C CA . LEU A 1 335 ? -2.669 18.436 3.774 1.00 93.44 335 LEU A CA 1
ATOM 2680 C C . LEU A 1 335 ? -4.069 18.736 3.226 1.00 93.44 335 LEU A C 1
ATOM 2682 O O . LEU A 1 335 ? -4.745 19.629 3.729 1.00 93.44 335 LEU A O 1
ATOM 2686 N N . THR A 1 336 ? -4.502 18.013 2.197 1.00 93.75 336 THR A N 1
ATOM 2687 C CA . THR A 1 336 ? -5.863 18.128 1.675 1.00 93.75 336 THR A CA 1
ATOM 2688 C C . THR A 1 336 ? -6.753 17.116 2.402 1.00 93.75 336 THR A C 1
ATOM 2690 O O . THR A 1 336 ? -6.472 15.918 2.286 1.00 93.75 336 THR A O 1
ATOM 2693 N N . PRO A 1 337 ? -7.789 17.543 3.150 1.00 96.38 337 PRO A N 1
ATOM 2694 C CA . PRO A 1 337 ? -8.643 16.639 3.918 1.00 96.38 337 PRO A CA 1
ATOM 2695 C C . PRO A 1 337 ? -9.318 15.568 3.057 1.00 96.38 337 PRO A C 1
ATOM 2697 O O . PRO A 1 337 ? -9.634 15.807 1.893 1.00 96.38 337 PRO A O 1
ATOM 2700 N N . ILE A 1 338 ? -9.530 14.392 3.642 1.00 97.88 338 ILE A N 1
ATOM 2701 C CA . ILE A 1 338 ? -10.370 13.329 3.095 1.00 97.88 338 ILE A CA 1
ATOM 2702 C C . ILE A 1 338 ? -11.528 13.114 4.062 1.00 97.88 338 ILE A C 1
ATOM 2704 O O . ILE A 1 338 ? -11.317 12.770 5.229 1.00 97.88 338 ILE A O 1
ATOM 2708 N N . ASP A 1 339 ? -12.740 13.297 3.553 1.00 98.38 339 ASP A N 1
ATOM 2709 C CA . ASP A 1 339 ? -13.975 13.032 4.276 1.00 98.38 339 ASP A CA 1
ATOM 2710 C C . ASP A 1 339 ? -14.431 11.606 3.984 1.00 98.38 339 ASP A C 1
ATOM 2712 O O . ASP A 1 339 ? -14.507 11.192 2.827 1.00 98.38 339 ASP A O 1
ATOM 2716 N N . VAL A 1 340 ? -14.734 10.847 5.033 1.00 98.69 340 VAL A N 1
ATOM 2717 C CA . VAL A 1 340 ? -15.187 9.457 4.945 1.00 98.69 340 VAL A CA 1
ATOM 2718 C C . VAL A 1 340 ? -16.569 9.347 5.568 1.00 98.69 340 VAL A C 1
ATOM 2720 O O . VAL A 1 340 ? -16.776 9.768 6.704 1.00 98.69 340 VAL A O 1
ATOM 2723 N N . THR A 1 341 ? -17.503 8.750 4.836 1.00 98.75 341 THR A N 1
ATOM 2724 C CA . THR A 1 341 ? -18.856 8.415 5.287 1.00 98.75 341 THR A CA 1
ATOM 2725 C C . THR A 1 341 ? -19.033 6.904 5.256 1.00 98.75 341 THR A C 1
ATOM 2727 O O . THR A 1 341 ? -18.868 6.294 4.205 1.00 98.75 341 THR A O 1
ATOM 2730 N N . VAL A 1 342 ? -19.389 6.306 6.389 1.00 98.81 342 VAL A N 1
ATOM 2731 C CA . VAL A 1 342 ? -19.638 4.868 6.544 1.00 98.81 342 VAL A CA 1
ATOM 2732 C C . VAL A 1 342 ? -21.115 4.654 6.845 1.00 98.81 342 VAL A C 1
ATOM 2734 O O . VAL A 1 342 ? -21.643 5.224 7.800 1.00 98.81 342 VAL A O 1
ATOM 2737 N N . THR A 1 343 ? -21.779 3.820 6.047 1.00 98.75 343 THR A N 1
ATOM 2738 C CA . THR A 1 343 ? -23.168 3.413 6.280 1.00 98.75 343 THR A CA 1
ATOM 2739 C C . THR A 1 343 ? -23.193 2.019 6.887 1.00 98.75 343 THR A C 1
ATOM 2741 O O . THR A 1 343 ? -22.714 1.059 6.281 1.00 98.75 343 THR A O 1
ATOM 2744 N N . VAL A 1 344 ? -23.793 1.909 8.069 1.00 98.69 344 VAL A N 1
ATOM 2745 C CA . VAL A 1 344 ? -24.024 0.645 8.766 1.00 98.69 344 VAL A CA 1
ATOM 2746 C C . VAL A 1 344 ? -25.499 0.282 8.681 1.00 98.69 344 VAL A C 1
ATOM 2748 O O . VAL A 1 344 ? -26.367 1.105 8.984 1.00 98.69 344 VAL A O 1
ATOM 2751 N N . LYS A 1 345 ? -25.776 -0.963 8.303 1.00 97.94 345 LYS A N 1
ATOM 2752 C CA . LYS A 1 345 ? -27.117 -1.542 8.290 1.00 97.94 345 LYS A CA 1
ATOM 2753 C C . LYS A 1 345 ? -27.062 -2.993 8.746 1.00 97.94 345 LYS A C 1
ATOM 2755 O O . LYS A 1 345 ? -26.160 -3.726 8.346 1.00 97.94 345 LYS A O 1
ATOM 2760 N N . ASP A 1 346 ? -28.030 -3.401 9.561 1.00 95.44 346 ASP A N 1
ATOM 2761 C CA . ASP A 1 346 ? -28.105 -4.744 10.137 1.00 95.44 346 ASP A CA 1
ATOM 2762 C C . ASP A 1 346 ? -26.801 -5.127 10.874 1.00 95.44 346 ASP A C 1
ATOM 2764 O O . ASP A 1 346 ? -26.351 -6.274 10.850 1.00 95.44 346 ASP A O 1
ATOM 2768 N N . GLY A 1 347 ? -26.163 -4.138 11.515 1.00 95.25 347 GLY A N 1
ATOM 2769 C CA . GLY A 1 347 ? -24.888 -4.288 12.218 1.00 95.25 347 GLY A CA 1
ATOM 2770 C C . GLY A 1 347 ? -23.657 -4.517 11.332 1.00 95.25 347 GLY A C 1
ATOM 2771 O O . GLY A 1 347 ? -22.611 -4.863 11.875 1.00 95.25 347 GLY A O 1
ATOM 2772 N N . LYS A 1 348 ? -23.758 -4.330 10.008 1.00 96.25 348 LYS A N 1
ATOM 2773 C CA . LYS A 1 348 ? -22.657 -4.485 9.041 1.00 96.25 348 LYS A CA 1
ATOM 2774 C C . LYS A 1 348 ? -22.394 -3.199 8.273 1.00 96.25 348 LYS A C 1
ATOM 2776 O O . LYS A 1 348 ? -23.318 -2.432 8.008 1.00 96.25 348 LYS A O 1
ATOM 2781 N N . VAL A 1 349 ? -21.148 -2.985 7.857 1.00 98.19 349 VAL A N 1
ATOM 2782 C CA . VAL A 1 349 ? -20.812 -1.878 6.954 1.00 98.19 349 VAL A CA 1
ATOM 2783 C C . VAL A 1 349 ? -21.267 -2.245 5.546 1.00 98.19 349 VAL A C 1
ATOM 2785 O O . VAL A 1 349 ? -20.770 -3.211 4.978 1.00 98.19 349 VAL A O 1
ATOM 2788 N N . ILE A 1 350 ? -22.206 -1.488 4.981 1.00 98.06 350 ILE A N 1
ATOM 2789 C CA . ILE A 1 350 ? -22.768 -1.773 3.650 1.00 98.06 350 ILE A CA 1
ATOM 2790 C C . ILE A 1 350 ? -22.287 -0.812 2.563 1.00 98.06 350 ILE A C 1
ATOM 2792 O O . ILE A 1 350 ? -22.417 -1.118 1.383 1.00 98.06 350 ILE A O 1
ATOM 2796 N N . ASP A 1 351 ? -21.774 0.355 2.949 1.00 98.38 351 ASP A N 1
ATOM 2797 C CA . ASP A 1 351 ? -21.293 1.374 2.019 1.00 98.38 351 ASP A CA 1
ATOM 2798 C C . ASP A 1 351 ? -20.252 2.256 2.706 1.00 98.38 351 ASP A C 1
ATOM 2800 O O . ASP A 1 351 ? -20.374 2.581 3.892 1.00 98.38 351 ASP A O 1
ATOM 2804 N N . ILE A 1 352 ? -19.242 2.656 1.942 1.00 98.62 352 ILE A N 1
ATOM 2805 C CA . ILE A 1 352 ? -18.214 3.599 2.365 1.00 98.62 352 ILE A CA 1
ATOM 2806 C C . ILE A 1 352 ? -17.996 4.574 1.212 1.00 98.62 352 ILE A C 1
ATOM 2808 O O . ILE A 1 352 ? -17.684 4.170 0.094 1.00 98.62 352 ILE A O 1
ATOM 2812 N N . LYS A 1 353 ? -18.112 5.870 1.496 1.00 98.06 353 LYS A N 1
ATOM 2813 C CA . LYS A 1 353 ? -17.814 6.948 0.549 1.00 98.06 353 LYS A CA 1
ATOM 2814 C C . LYS A 1 353 ? -16.659 7.770 1.071 1.00 98.06 353 LYS A C 1
ATOM 2816 O O . LYS A 1 353 ? -16.715 8.242 2.204 1.00 98.06 353 LYS A O 1
ATOM 2821 N N . ALA A 1 354 ? -15.644 7.961 0.241 1.00 96.75 354 ALA A N 1
ATOM 2822 C CA . ALA A 1 354 ? -14.526 8.837 0.538 1.00 96.75 354 ALA A CA 1
ATOM 2823 C C . ALA A 1 354 ? -14.478 9.974 -0.487 1.00 96.75 354 ALA A C 1
ATOM 2825 O O . ALA A 1 354 ? -14.567 9.732 -1.689 1.00 96.75 354 ALA A O 1
ATOM 2826 N N . THR A 1 355 ? -14.333 11.214 -0.025 1.00 95.62 355 THR A N 1
ATOM 2827 C CA . THR A 1 355 ? -14.273 12.402 -0.886 1.00 95.62 355 THR A CA 1
ATOM 2828 C C . THR A 1 355 ? -13.116 13.310 -0.498 1.00 95.62 355 THR A C 1
ATOM 2830 O O . THR A 1 355 ? -12.727 13.379 0.665 1.00 95.62 355 THR A O 1
ATOM 2833 N N . GLN A 1 356 ? -12.570 14.022 -1.480 1.00 93.56 356 GLN A N 1
ATOM 2834 C CA . GLN A 1 356 ? -11.476 14.973 -1.310 1.00 93.56 356 GLN A CA 1
ATOM 2835 C C . GLN A 1 356 ? -11.677 16.151 -2.268 1.00 93.56 356 GLN A C 1
ATOM 2837 O O . GLN A 1 356 ? -12.174 15.962 -3.377 1.00 93.56 356 GLN A O 1
ATOM 2842 N N . GLU A 1 357 ? -11.259 17.348 -1.866 1.00 91.69 357 GLU A N 1
ATOM 2843 C CA . GLU A 1 357 ? -11.169 18.502 -2.766 1.00 91.69 357 GLU A CA 1
ATOM 2844 C C . GLU A 1 357 ? -9.968 18.364 -3.717 1.00 91.69 357 GLU A C 1
ATOM 2846 O O . GLU A 1 357 ? -8.856 18.090 -3.271 1.00 91.69 357 GLU A O 1
ATOM 2851 N N . GLU A 1 358 ? -10.182 18.565 -5.021 1.00 85.50 358 GLU A N 1
ATOM 2852 C CA . GLU A 1 358 ? -9.133 18.500 -6.057 1.00 85.50 358 GLU A CA 1
ATOM 2853 C C . GLU A 1 358 ? -8.208 17.269 -5.925 1.00 85.50 358 GLU A C 1
ATOM 2855 O O . GLU A 1 358 ? -6.980 17.404 -5.799 1.00 85.50 358 GLU A O 1
ATOM 2860 N N . PRO A 1 359 ? -8.766 16.042 -5.923 1.00 81.75 359 PRO A N 1
ATOM 2861 C CA . PRO A 1 359 ? -7.948 14.852 -5.814 1.00 81.75 359 PRO A CA 1
ATOM 2862 C C . PRO A 1 359 ? -6.987 14.781 -7.000 1.00 81.75 359 PRO A C 1
ATOM 2864 O O . PRO A 1 359 ? -7.332 15.088 -8.142 1.00 81.75 359 PRO A O 1
ATOM 2867 N N . ARG A 1 360 ? -5.762 14.315 -6.744 1.00 79.06 360 ARG A N 1
ATOM 2868 C CA . ARG A 1 360 ? -4.914 13.855 -7.840 1.00 79.06 360 ARG A CA 1
ATOM 2869 C C . ARG A 1 360 ? -5.513 12.563 -8.329 1.00 79.06 360 ARG A C 1
ATOM 2871 O O . ARG A 1 360 ? -5.386 11.548 -7.640 1.00 79.06 360 ARG A O 1
ATOM 2878 N N . GLU A 1 361 ? -6.155 12.635 -9.484 1.00 68.44 361 GLU A N 1
ATOM 2879 C CA . GLU A 1 361 ? -6.890 11.521 -10.062 1.00 68.44 361 GLU A CA 1
ATOM 2880 C C . GLU A 1 361 ? -6.028 10.236 -10.023 1.00 68.44 361 GLU A C 1
ATOM 2882 O O . GLU A 1 361 ? -6.523 9.197 -9.596 1.00 68.44 361 GLU A O 1
ATOM 2887 N N . ASP A 1 362 ? -4.708 10.307 -10.321 1.00 62.19 362 ASP A N 1
ATOM 2888 C CA . ASP A 1 362 ? -3.792 9.140 -10.448 1.00 62.19 362 ASP A CA 1
ATOM 2889 C C . ASP A 1 362 ? -3.448 8.454 -9.133 1.00 62.19 362 ASP A C 1
ATOM 2891 O O . ASP A 1 362 ? -2.807 7.402 -9.114 1.00 62.19 362 ASP A O 1
ATOM 2895 N N . ARG A 1 363 ? -3.761 9.103 -8.018 1.00 75.06 363 ARG A N 1
ATOM 2896 C CA . ARG A 1 363 ? -3.283 8.687 -6.705 1.00 75.06 363 ARG A CA 1
ATOM 2897 C C . ARG A 1 363 ? -4.418 8.735 -5.718 1.00 75.06 363 ARG A C 1
ATOM 2899 O O . ARG A 1 363 ? -4.987 7.702 -5.383 1.00 75.06 363 ARG A O 1
ATOM 2906 N N . SER A 1 364 ? -4.729 9.932 -5.231 1.00 82.44 364 SER A N 1
ATOM 2907 C CA . SER A 1 364 ? -5.758 10.075 -4.218 1.00 82.44 364 SER A CA 1
ATOM 2908 C C . SER A 1 364 ? -7.129 9.752 -4.796 1.00 82.44 364 SER A C 1
ATOM 2910 O O . SER A 1 364 ? -7.848 9.019 -4.137 1.00 82.44 364 SER A O 1
ATOM 2912 N N . GLY A 1 365 ? -7.429 10.146 -6.040 1.00 82.00 365 GLY A N 1
ATOM 2913 C CA . GLY A 1 365 ? -8.655 9.748 -6.748 1.00 82.00 365 GLY A CA 1
ATOM 2914 C C . GLY A 1 365 ? -8.852 8.232 -6.760 1.00 82.00 365 GLY A C 1
ATOM 2915 O O . GLY A 1 365 ? -9.824 7.730 -6.204 1.00 82.00 365 GLY A O 1
ATOM 2916 N N . THR A 1 366 ? -7.854 7.489 -7.244 1.00 77.06 366 THR A N 1
ATOM 2917 C CA . THR A 1 366 ? -7.895 6.019 -7.236 1.00 77.06 366 THR A CA 1
ATOM 2918 C C . THR A 1 366 ? -8.110 5.426 -5.841 1.00 77.06 366 THR A C 1
ATOM 2920 O O . THR A 1 366 ? -8.841 4.449 -5.693 1.00 77.06 366 THR A O 1
ATOM 2923 N N . ALA A 1 367 ? -7.474 5.980 -4.803 1.00 86.19 367 ALA A N 1
ATOM 2924 C CA . ALA A 1 367 ? -7.676 5.504 -3.434 1.00 86.19 367 ALA A CA 1
ATOM 2925 C C . ALA A 1 367 ? -9.121 5.717 -2.958 1.00 86.19 367 ALA A C 1
ATOM 2927 O O . ALA A 1 367 ? -9.681 4.813 -2.344 1.00 86.19 367 ALA A O 1
ATOM 2928 N N . LEU A 1 368 ? -9.723 6.869 -3.274 1.00 90.56 368 LEU A N 1
ATOM 2929 C CA . LEU A 1 368 ? -11.103 7.203 -2.907 1.00 90.56 368 LEU A CA 1
ATOM 2930 C C . LEU A 1 368 ? -12.121 6.268 -3.572 1.00 90.56 368 LEU A C 1
ATOM 2932 O O . LEU A 1 368 ? -13.138 5.964 -2.961 1.00 90.56 368 LEU A O 1
ATOM 2936 N N . GLU A 1 369 ? -11.846 5.794 -4.787 1.00 84.62 369 GLU A N 1
ATOM 2937 C CA . GLU A 1 369 ? -12.762 4.923 -5.534 1.00 84.62 369 GLU A CA 1
ATOM 2938 C C . GLU A 1 369 ? -12.542 3.433 -5.252 1.00 84.62 369 GLU A C 1
ATOM 2940 O O . GLU A 1 369 ? -13.491 2.682 -5.041 1.00 84.62 369 GLU A O 1
ATOM 2945 N N . SER A 1 370 ? -11.285 2.982 -5.250 1.00 81.69 370 SER A N 1
ATOM 2946 C CA . SER A 1 370 ? -10.958 1.550 -5.274 1.00 81.69 370 SER A CA 1
ATOM 2947 C C . SER A 1 370 ? -10.814 0.917 -3.892 1.00 81.69 370 SER A C 1
ATOM 2949 O O . SER A 1 370 ? -10.952 -0.298 -3.767 1.00 81.69 370 SER A O 1
ATOM 2951 N N . LEU A 1 371 ? -10.484 1.697 -2.857 1.00 89.00 371 LEU A N 1
ATOM 2952 C CA . LEU A 1 371 ? -10.254 1.158 -1.513 1.00 89.00 371 LEU A CA 1
ATOM 2953 C C . LEU A 1 371 ? -11.551 0.908 -0.723 1.00 89.00 371 LEU A C 1
ATOM 2955 O O . LEU A 1 371 ? -11.656 -0.164 -0.127 1.00 89.00 371 LEU A O 1
ATOM 2959 N N . PRO A 1 372 ? -12.553 1.812 -0.726 1.00 94.69 372 PRO A N 1
ATOM 2960 C CA . PRO A 1 372 ? -13.818 1.582 -0.028 1.00 94.69 372 PRO A CA 1
ATOM 2961 C C . PRO A 1 372 ? -14.515 0.246 -0.339 1.00 94.69 372 PRO A C 1
ATOM 2963 O O . PRO A 1 372 ? -14.833 -0.460 0.620 1.00 94.69 372 PRO A O 1
ATOM 2966 N N . PRO A 1 373 ? -14.708 -0.176 -1.609 1.00 89.75 373 PRO A N 1
ATOM 2967 C CA . PRO A 1 373 ? -15.360 -1.454 -1.892 1.00 89.75 373 PRO A CA 1
ATOM 2968 C C . PRO A 1 373 ? -14.572 -2.652 -1.350 1.00 89.75 373 PRO A C 1
ATOM 2970 O O . PRO A 1 373 ? -15.190 -3.589 -0.860 1.00 89.75 373 PRO A O 1
ATOM 2973 N N . ARG A 1 374 ? -13.229 -2.599 -1.335 1.00 88.56 374 ARG A N 1
ATOM 2974 C CA . ARG A 1 374 ? -12.389 -3.661 -0.745 1.00 88.56 374 ARG A CA 1
ATOM 2975 C C . ARG A 1 374 ? -12.619 -3.799 0.759 1.00 88.56 374 ARG A C 1
ATOM 2977 O O . ARG A 1 374 ? -12.671 -4.910 1.268 1.00 88.56 374 ARG A O 1
ATOM 2984 N N . ILE A 1 375 ? -12.770 -2.677 1.468 1.00 95.50 375 ILE A N 1
ATOM 2985 C CA . ILE A 1 375 ? -13.064 -2.672 2.910 1.00 95.50 375 ILE A CA 1
ATOM 2986 C C . ILE A 1 375 ? -14.472 -3.218 3.173 1.00 95.50 375 ILE A C 1
ATOM 2988 O O . ILE A 1 375 ? -14.660 -3.999 4.102 1.00 95.50 375 ILE A O 1
ATOM 2992 N N . VAL A 1 376 ? -15.461 -2.821 2.363 1.00 96.56 376 VAL A N 1
ATOM 2993 C CA . VAL A 1 376 ? -16.839 -3.331 2.469 1.00 96.56 376 VAL A CA 1
ATOM 2994 C C . VAL A 1 376 ? -16.881 -4.836 2.200 1.00 96.56 376 VAL A C 1
ATOM 2996 O O . VAL A 1 376 ? -17.524 -5.567 2.944 1.00 96.56 376 VAL A O 1
ATOM 2999 N N . GLU A 1 377 ? -16.185 -5.318 1.177 1.00 91.75 377 GLU A N 1
ATOM 3000 C CA . GLU A 1 377 ? -16.121 -6.744 0.853 1.00 91.75 377 GLU A CA 1
ATOM 3001 C C . GLU A 1 377 ? -15.436 -7.549 1.964 1.00 91.75 377 GLU A C 1
ATOM 3003 O O . GLU A 1 377 ? -15.993 -8.533 2.445 1.00 91.75 377 GLU A O 1
ATOM 3008 N N . ALA A 1 378 ? -14.272 -7.090 2.430 1.00 93.38 378 ALA A N 1
ATOM 3009 C CA . ALA A 1 378 ? -13.500 -7.784 3.456 1.00 93.38 378 ALA A CA 1
ATOM 3010 C C . ALA A 1 378 ? -14.090 -7.655 4.871 1.00 93.38 378 ALA A C 1
ATOM 3012 O O . ALA A 1 378 ? -13.715 -8.426 5.751 1.00 93.38 378 ALA A O 1
ATOM 3013 N N . GLN A 1 379 ? -14.950 -6.656 5.122 1.00 96.81 379 GLN A N 1
ATOM 3014 C CA . GLN A 1 379 ? -15.359 -6.231 6.473 1.00 96.81 379 GLN A CA 1
ATOM 3015 C C . GLN A 1 379 ? -14.153 -6.112 7.423 1.00 96.81 379 GLN A C 1
ATOM 3017 O O . GLN A 1 379 ? -14.182 -6.567 8.566 1.00 96.81 379 GLN A O 1
ATOM 3022 N N . SER A 1 380 ? -13.062 -5.534 6.920 1.00 94.62 380 SER A N 1
ATOM 3023 C CA . SER A 1 380 ? -11.788 -5.459 7.628 1.00 94.62 380 SER A CA 1
ATOM 3024 C C . SER A 1 380 ? -10.979 -4.240 7.189 1.00 94.62 380 SER A C 1
ATOM 3026 O O . SER A 1 380 ? -11.063 -3.790 6.046 1.00 94.62 380 SER A O 1
ATOM 3028 N N . LEU A 1 381 ? -10.165 -3.712 8.108 1.00 93.44 381 LEU A N 1
ATOM 3029 C CA . LEU A 1 381 ? -9.118 -2.737 7.792 1.00 93.44 381 LEU A CA 1
ATOM 3030 C C . LEU A 1 381 ? -7.822 -3.420 7.330 1.00 93.44 381 LEU A C 1
ATOM 3032 O O . LEU A 1 381 ? -6.923 -2.731 6.849 1.00 93.44 381 LEU A O 1
ATOM 3036 N N . ASP A 1 382 ? -7.713 -4.746 7.432 1.00 89.50 382 ASP A N 1
ATOM 3037 C CA . ASP A 1 382 ? -6.580 -5.526 6.918 1.00 89.50 382 ASP A CA 1
ATOM 3038 C C . ASP A 1 382 ? -6.703 -5.730 5.398 1.00 89.50 382 ASP A C 1
ATOM 3040 O O . ASP A 1 382 ? -6.836 -6.834 4.875 1.00 89.50 382 ASP A O 1
ATOM 3044 N N . VAL A 1 383 ? -6.753 -4.609 4.678 1.00 84.81 383 VAL A N 1
ATOM 3045 C CA . VAL A 1 383 ? -6.759 -4.556 3.219 1.00 84.81 383 VAL A CA 1
ATOM 3046 C C . VAL A 1 383 ? -5.562 -3.758 2.720 1.00 84.81 383 VAL A C 1
ATOM 3048 O O . VAL A 1 383 ? -5.131 -2.770 3.330 1.00 84.81 383 VAL A O 1
ATOM 3051 N N . ASP A 1 384 ? -5.055 -4.192 1.571 1.00 79.56 384 ASP A N 1
ATOM 3052 C CA . ASP A 1 384 ? -3.911 -3.588 0.904 1.00 79.56 384 ASP A CA 1
ATOM 3053 C C . ASP A 1 384 ? -4.213 -2.171 0.398 1.00 79.56 384 ASP A C 1
ATOM 3055 O O . ASP A 1 384 ? -5.277 -1.900 -0.170 1.00 79.56 384 ASP A O 1
ATOM 3059 N N . VAL A 1 385 ? -3.236 -1.278 0.547 1.00 83.62 385 VAL A N 1
ATOM 3060 C CA . VAL A 1 385 ? -3.330 0.105 0.076 1.00 83.62 385 VAL A CA 1
ATOM 3061 C C . VAL A 1 385 ? -3.191 0.210 -1.437 1.00 83.62 385 VAL A C 1
ATOM 3063 O O . VAL A 1 385 ? -2.590 -0.627 -2.114 1.00 83.62 385 VAL A O 1
ATOM 3066 N N . ILE A 1 386 ? -3.691 1.312 -1.993 1.00 80.62 386 ILE A N 1
ATOM 3067 C CA . ILE A 1 386 ? -3.470 1.607 -3.403 1.00 80.62 386 ILE A CA 1
ATOM 3068 C C . ILE A 1 386 ? -2.026 2.080 -3.600 1.00 80.62 386 ILE A C 1
ATOM 3070 O O . ILE A 1 386 ? -1.576 3.075 -3.025 1.00 80.62 386 ILE A O 1
ATOM 3074 N N . SER A 1 387 ? -1.291 1.361 -4.454 1.00 73.62 387 SER A N 1
ATOM 3075 C CA . SER A 1 387 ? 0.086 1.697 -4.832 1.00 73.62 387 SER A CA 1
ATOM 3076 C C . SER A 1 387 ? 0.220 3.166 -5.242 1.00 73.62 387 SER A C 1
ATOM 3078 O O . SER A 1 387 ? -0.566 3.667 -6.040 1.00 73.62 387 SER A O 1
ATOM 3080 N N . SER A 1 388 ? 1.258 3.839 -4.732 1.00 75.38 388 SER A N 1
ATOM 3081 C CA . SER A 1 388 ? 1.524 5.275 -4.957 1.00 75.38 388 SER A CA 1
ATOM 3082 C C . SER A 1 388 ? 0.505 6.250 -4.339 1.00 75.38 388 SER A C 1
ATOM 3084 O O . SER A 1 388 ? 0.652 7.461 -4.520 1.00 75.38 388 SER A O 1
ATOM 3086 N N . ALA A 1 389 ? -0.456 5.755 -3.555 1.00 84.44 389 ALA A N 1
ATOM 3087 C CA . ALA A 1 389 ? -1.465 6.543 -2.852 1.00 84.44 389 ALA A CA 1
ATOM 3088 C C . ALA A 1 389 ? -1.533 6.208 -1.349 1.00 84.44 389 ALA A C 1
ATOM 3090 O O . ALA A 1 389 ? -2.609 6.264 -0.756 1.00 84.44 389 ALA A O 1
ATOM 3091 N N . THR A 1 390 ? -0.393 5.877 -0.727 1.00 89.62 390 THR A N 1
ATOM 3092 C CA . THR A 1 390 ? -0.299 5.445 0.681 1.00 89.62 390 THR A CA 1
ATOM 3093 C C . THR A 1 390 ? -0.991 6.419 1.632 1.00 89.62 390 THR A C 1
ATOM 3095 O O . THR A 1 390 ? -1.950 6.038 2.281 1.00 89.62 390 THR A O 1
ATOM 3098 N N . ILE A 1 391 ? -0.602 7.701 1.647 1.00 93.81 391 ILE A N 1
ATOM 3099 C CA . ILE A 1 391 ? -1.175 8.701 2.571 1.00 93.81 391 ILE A CA 1
ATOM 3100 C C . ILE A 1 391 ? -2.705 8.788 2.443 1.00 93.81 391 ILE A C 1
ATOM 3102 O O . ILE A 1 391 ? -3.409 8.810 3.446 1.00 93.81 391 ILE A O 1
ATOM 3106 N N . SER A 1 392 ? -3.233 8.815 1.216 1.00 95.31 392 SER A N 1
ATOM 3107 C CA . SER A 1 392 ? -4.682 8.858 0.994 1.00 95.31 392 SER A CA 1
ATOM 3108 C C . SER A 1 392 ? -5.369 7.554 1.397 1.00 95.31 392 SER A C 1
ATOM 3110 O O . SER A 1 392 ? -6.416 7.604 2.030 1.00 95.31 392 SER A O 1
ATOM 3112 N N . SER A 1 393 ? -4.771 6.403 1.084 1.00 94.62 393 SER A N 1
ATOM 3113 C CA . SER A 1 393 ? -5.302 5.088 1.464 1.00 94.62 393 SER A CA 1
ATOM 3114 C C . SER A 1 393 ? -5.381 4.941 2.984 1.00 94.62 393 SER A C 1
ATOM 3116 O O . SER A 1 393 ? -6.413 4.540 3.515 1.00 94.62 393 SER A O 1
ATOM 3118 N N . GLU A 1 394 ? -4.326 5.340 3.694 1.00 96.81 394 GLU A N 1
ATOM 3119 C CA . GLU A 1 394 ? -4.287 5.263 5.155 1.00 96.81 394 GLU A CA 1
ATOM 3120 C C . GLU A 1 394 ? -5.222 6.270 5.822 1.00 96.81 394 GLU A C 1
ATOM 3122 O O . GLU A 1 394 ? -5.856 5.952 6.825 1.00 96.81 394 GLU A O 1
ATOM 3127 N N . SER A 1 395 ? -5.393 7.454 5.232 1.00 97.88 395 SER A N 1
ATOM 3128 C CA . SER A 1 395 ? -6.389 8.433 5.677 1.00 97.88 395 SER A CA 1
ATOM 3129 C C . SER A 1 395 ? -7.823 7.890 5.569 1.00 97.88 395 SER A C 1
ATOM 3131 O O . SER A 1 395 ? -8.620 8.060 6.493 1.00 97.88 395 SER A O 1
ATOM 3133 N N . ILE A 1 396 ? -8.139 7.158 4.491 1.00 98.06 396 ILE A N 1
ATOM 3134 C CA . ILE A 1 396 ? -9.434 6.476 4.326 1.00 98.06 396 ILE A CA 1
ATOM 3135 C C . ILE A 1 396 ? -9.605 5.387 5.390 1.00 98.06 396 ILE A C 1
ATOM 3137 O O . ILE A 1 396 ? -10.620 5.380 6.085 1.00 98.06 396 ILE A O 1
ATOM 3141 N N . LYS A 1 397 ? -8.615 4.498 5.562 1.00 98.06 397 LYS A N 1
ATOM 3142 C CA . LYS A 1 397 ? -8.650 3.424 6.573 1.00 98.06 397 LYS A CA 1
ATOM 3143 C C . LYS A 1 397 ? -8.827 3.981 7.987 1.00 98.06 397 LYS A C 1
ATOM 3145 O O . LYS A 1 397 ? -9.676 3.503 8.736 1.00 98.06 397 LYS A O 1
ATOM 3150 N N . MET A 1 398 ? -8.097 5.042 8.329 1.00 98.31 398 MET A N 1
ATOM 3151 C CA . MET A 1 398 ? -8.258 5.763 9.593 1.00 98.31 398 MET A CA 1
ATOM 3152 C C . MET A 1 398 ? -9.664 6.350 9.742 1.00 98.31 398 MET A C 1
ATOM 3154 O O . MET A 1 398 ? -10.260 6.256 10.814 1.00 98.31 398 MET A O 1
ATOM 3158 N N . GLY A 1 399 ? -10.209 6.945 8.681 1.00 98.31 399 GLY A N 1
ATOM 3159 C CA . GLY A 1 399 ? -11.559 7.492 8.705 1.00 98.31 399 GLY A CA 1
ATOM 3160 C C . GLY A 1 399 ? -12.630 6.432 8.929 1.00 98.31 399 GLY A C 1
ATOM 3161 O O . GLY A 1 399 ? -13.551 6.643 9.719 1.00 98.31 399 GLY A O 1
ATOM 3162 N N . VAL A 1 400 ? -12.466 5.258 8.317 1.00 98.50 400 VAL A N 1
ATOM 3163 C CA . VAL A 1 400 ? -13.312 4.095 8.595 1.00 98.50 400 VAL A CA 1
ATOM 3164 C C . VAL A 1 400 ? -13.159 3.667 10.055 1.00 98.50 400 VAL A C 1
ATOM 3166 O O . VAL A 1 400 ? -14.168 3.563 10.742 1.00 98.50 400 VAL A O 1
ATOM 3169 N N . ALA A 1 401 ? -11.937 3.517 10.577 1.00 98.19 401 ALA A N 1
ATOM 3170 C CA . ALA A 1 401 ? -11.711 3.166 11.984 1.00 98.19 401 ALA A CA 1
ATOM 3171 C C . ALA A 1 401 ? -12.418 4.137 12.950 1.00 98.19 401 ALA A C 1
ATOM 3173 O O . ALA A 1 401 ? -13.130 3.715 13.861 1.00 98.19 401 ALA A O 1
ATOM 3174 N N . LYS A 1 402 ? -12.296 5.450 12.714 1.00 98.44 402 LYS A N 1
ATOM 3175 C CA . LYS A 1 402 ? -12.979 6.486 13.508 1.00 98.44 402 LYS A CA 1
ATOM 3176 C C . LYS A 1 402 ? -14.502 6.409 13.392 1.00 98.44 402 LYS A C 1
ATOM 3178 O O . LYS A 1 402 ? -15.192 6.632 14.385 1.00 98.44 402 LYS A O 1
ATOM 3183 N N . ALA A 1 403 ? -15.036 6.109 12.211 1.00 98.44 403 ALA A N 1
ATOM 3184 C CA . ALA A 1 403 ? -16.470 5.926 12.011 1.00 98.44 403 ALA A CA 1
ATOM 3185 C C . ALA A 1 403 ? -16.991 4.665 12.727 1.00 98.44 403 ALA A C 1
ATOM 3187 O O . ALA A 1 403 ? -18.034 4.722 13.374 1.00 98.44 403 ALA A O 1
ATOM 3188 N N . LEU A 1 404 ? -16.236 3.562 12.700 1.00 98.12 404 LEU A N 1
ATOM 3189 C CA . LEU A 1 404 ? -16.561 2.332 13.433 1.00 98.12 404 LEU A CA 1
ATOM 3190 C C . LEU A 1 404 ? -16.603 2.567 14.948 1.00 98.12 404 LEU A C 1
ATOM 3192 O O . LEU A 1 404 ? -17.513 2.091 15.621 1.00 98.12 404 LEU A O 1
ATOM 3196 N N . LEU A 1 405 ? -15.672 3.359 15.488 1.00 97.62 405 LEU A N 1
ATOM 3197 C CA . LEU A 1 405 ? -15.684 3.737 16.906 1.00 97.62 405 LEU A CA 1
ATOM 3198 C C . LEU A 1 405 ? -16.937 4.533 17.294 1.00 97.62 405 LEU A C 1
ATOM 3200 O O . LEU A 1 405 ? -17.492 4.307 18.366 1.00 97.62 405 LEU A O 1
ATOM 3204 N N . GLN A 1 406 ? -17.414 5.428 16.423 1.00 97.88 406 GLN A N 1
ATOM 3205 C CA . GLN A 1 406 ? -18.679 6.145 16.636 1.00 97.88 406 GLN A CA 1
ATOM 3206 C C . GLN A 1 406 ? -19.897 5.214 16.545 1.00 97.88 406 GLN A C 1
ATOM 3208 O O . GLN A 1 406 ? -20.900 5.429 17.227 1.00 97.88 406 GLN A O 1
ATOM 3213 N N . ALA A 1 407 ? -19.809 4.185 15.702 1.00 97.12 407 ALA A N 1
ATOM 3214 C CA . ALA A 1 407 ? -20.866 3.211 15.471 1.00 97.12 407 ALA A CA 1
ATOM 3215 C C . ALA A 1 407 ? -20.944 2.109 16.535 1.00 97.12 407 ALA A C 1
ATOM 3217 O O . ALA A 1 407 ? -21.919 1.359 16.554 1.00 97.12 407 ALA A O 1
ATOM 3218 N N . LYS A 1 408 ? -19.961 1.997 17.432 1.00 92.75 408 LYS A N 1
ATOM 3219 C CA . LYS A 1 408 ? -19.901 0.933 18.442 1.00 92.75 408 LYS A CA 1
ATOM 3220 C C . LYS A 1 408 ? -21.152 0.904 19.341 1.00 92.75 408 LYS A C 1
ATOM 3222 O O . LYS A 1 408 ? -21.662 1.952 19.770 1.00 92.75 408 LYS A O 1
ATOM 3227 N N . LYS A 1 409 ? -21.687 -0.297 19.600 1.00 82.44 409 LYS A N 1
ATOM 3228 C CA . LYS A 1 409 ? -22.857 -0.511 20.473 1.00 82.44 409 LYS A CA 1
ATOM 3229 C C . LYS A 1 409 ? -22.604 -0.197 21.939 1.00 82.44 409 LYS A C 1
ATOM 3231 O O . LYS A 1 409 ? -21.516 -0.524 22.450 1.00 82.44 409 LYS A O 1
#

Organism: NCBI:txid1478221